Protein 7EAU (pdb70)

Secondary structure (DSSP, 8-state):
-EEE-TTS-EEETTT--EEEESSS--SS-SSS-BEEESTTTT-EEE---

Sequence (49 aa):
EGKCTAKGECQENTSGVKLFCTSGSCAKKEGQACTRNGPGSSNSASCPKEGKCTAKGECQENTSGVKLFCTSGSCAKKEGQACTRNGPGSSNSASCPKEGKCTAKGECQENTSGVKLFCTSGSCAKKEGQACTRNGPGSSNSASCPKEGKCTAKGECQENTSGVKLFCTSGSCAKKEGQACTRNGPGSSNSASCPKEGKCTAKGECQENTSGVKLFCTSGSCAKKEGQACTRNGPGSSNSASCPKEGKCTAKGECQENTSGVKLFCTSGSCAKKEGQACTRNGPGSSNSASCPKEGKCTAKGECQENTSGVKLFCTSGSCAKKEGQACTRNGPGSSNSASCPKEGKCTAKGECQENTSGVKLFCTSGSCAKKEGQACTRNGPGSSNSASCPKEGKCTAKGECQENTSGVKLFCTSGSCAKKEGQACTRNGPGSSNSASCPKEGKCTAKGECQENTSGVKLFCTSGSCAKKEGQACTRNGPGSSNSASCPK

Structure (mmCIF, N/CA/C/O backbone):
data_7EAU
#
_entry.id   7EAU
#
loop_
_atom_site.group_PDB
_atom_site.id
_atom_site.type_symbol
_atom_site.label_atom_id
_atom_site.label_alt_id
_atom_site.label_comp_id
_atom_site.label_asym_id
_atom_site.label_entity_id
_atom_site.label_seq_id
_atom_site.pdbx_PDB_ins_code
_atom_site.Cartn_x
_atom_site.Cartn_y
_atom_site.Cartn_z
_atom_site.occupancy
_atom_site.B_iso_or_equiv
_atom_site.auth_seq_id
_atom_site.auth_comp_id
_atom_site.auth_asym_id
_atom_site.auth_atom_id
_atom_site.pdbx_PDB_model_num
ATOM 15 N N . GLU A 1 2 ? 0.172 4.275 7.736 1.00 0.00 2 GLU A N 1
ATOM 16 C CA . GLU A 1 2 ? -0.888 3.431 7.183 1.00 0.00 2 GLU A CA 1
ATOM 17 C C . GLU A 1 2 ? -1.455 3.913 5.848 1.00 0.00 2 GLU A C 1
ATOM 18 O O . GLU A 1 2 ? -1.552 5.124 5.640 1.00 0.00 2 GLU A O 1
ATOM 30 N N . GLY A 1 3 ? -1.845 2.985 4.973 1.00 0.00 3 GLY A N 1
ATOM 31 C CA . GLY A 1 3 ? -2.412 3.257 3.661 1.00 0.00 3 GLY A CA 1
ATOM 32 C C . GLY A 1 3 ? -3.420 2.231 3.173 1.00 0.00 3 GLY A C 1
ATOM 33 O O . GLY A 1 3 ? -3.256 1.051 3.485 1.00 0.00 3 GLY A O 1
ATOM 37 N N . LYS A 1 4 ? -4.415 2.646 2.387 1.00 0.00 4 LYS A N 1
ATOM 38 C CA . LYS A 1 4 ? -5.512 1.818 1.887 1.00 0.00 4 LYS A CA 1
ATOM 39 C C . LYS A 1 4 ? -5.360 1.502 0.400 1.00 0.00 4 LYS A C 1
ATOM 40 O O . LYS A 1 4 ? -4.814 2.318 -0.345 1.00 0.00 4 LYS A O 1
ATOM 59 N N . CYS A 1 5 ? -5.881 0.352 -0.031 1.00 0.00 5 CYS A N 1
ATOM 60 C CA . CYS A 1 5 ? -5.749 -0.193 -1.382 1.00 0.00 5 CYS A CA 1
ATOM 61 C C . CYS A 1 5 ? -6.870 0.212 -2.339 1.00 0.00 5 CYS A C 1
ATOM 62 O O . CYS A 1 5 ? -7.981 0.506 -1.896 1.00 0.00 5 CYS A O 1
ATOM 69 N N . THR A 1 6 ? -6.577 0.183 -3.640 1.00 0.00 6 THR A N 1
ATOM 70 C CA . THR A 1 6 ? -7.425 0.648 -4.737 1.00 0.00 6 THR A CA 1
ATOM 71 C C . THR A 1 6 ? -7.770 -0.456 -5.738 1.00 0.00 6 THR A C 1
ATOM 72 O O . THR A 1 6 ? -7.137 -1.513 -5.727 1.00 0.00 6 THR A O 1
ATOM 83 N N . ALA A 1 7 ? -8.737 -0.203 -6.623 1.00 0.00 7 ALA A N 1
ATOM 84 C CA . ALA A 1 7 ? -9.236 -1.113 -7.654 1.00 0.00 7 ALA A CA 1
ATOM 85 C C . ALA A 1 7 ? -8.231 -1.589 -8.705 1.00 0.00 7 ALA A C 1
ATOM 86 O O . ALA A 1 7 ? -8.504 -2.619 -9.323 1.00 0.00 7 ALA A O 1
ATOM 93 N N . LYS A 1 8 ? -7.118 -0.890 -8.931 1.00 0.00 8 LYS A N 1
ATOM 94 C CA . LYS A 1 8 ? -6.044 -1.281 -9.845 1.00 0.00 8 LYS A CA 1
ATOM 95 C C . LYS A 1 8 ? -5.077 -2.337 -9.308 1.00 0.00 8 LYS A C 1
ATOM 96 O O . LYS A 1 8 ? -4.422 -2.985 -10.127 1.00 0.00 8 LYS A O 1
ATOM 115 N N . GLY A 1 9 ? -4.970 -2.520 -7.991 1.00 0.00 9 GLY A N 1
ATOM 116 C CA . GLY A 1 9 ? -4.114 -3.496 -7.337 1.00 0.00 9 GLY A CA 1
ATOM 117 C C . GLY A 1 9 ? -2.903 -2.947 -6.602 1.00 0.00 9 GLY A C 1
ATOM 118 O O . GLY A 1 9 ? -1.968 -3.725 -6.404 1.00 0.00 9 GLY A O 1
ATOM 122 N N . GLU A 1 10 ? -2.886 -1.675 -6.202 1.00 0.00 10 GLU A N 1
ATOM 123 C CA . GLU A 1 10 ? -1.816 -1.022 -5.448 1.00 0.00 10 GLU A CA 1
ATOM 124 C C . GLU A 1 10 ? -2.348 -0.301 -4.208 1.00 0.00 10 GLU A C 1
ATOM 125 O O . GLU A 1 10 ? -3.485 0.174 -4.245 1.00 0.00 10 GLU A O 1
ATOM 137 N N . CYS A 1 11 ? -1.543 -0.179 -3.152 1.00 0.00 11 CYS A N 1
ATOM 138 C CA . CYS A 1 11 ? -1.880 0.498 -1.900 1.00 0.00 11 CYS A CA 1
ATOM 139 C C . CYS A 1 11 ? -1.266 1.896 -1.871 1.00 0.00 11 CYS A C 1
ATOM 140 O O . CYS A 1 11 ? -0.064 2.009 -2.118 1.00 0.00 11 CYS A O 1
ATOM 147 N N . GLN A 1 12 ? -2.052 2.927 -1.554 1.00 0.00 12 GLN A N 1
ATOM 148 C CA . GLN A 1 12 ? -1.651 4.331 -1.508 1.00 0.00 12 GLN A CA 1
ATOM 149 C C . GLN A 1 12 ? -1.542 4.874 -0.083 1.00 0.00 12 GLN A C 1
ATOM 150 O O . GLN A 1 12 ? -2.286 4.422 0.790 1.00 0.00 12 GLN A O 1
ATOM 164 N N . GLU A 1 13 ? -0.663 5.854 0.131 1.00 0.00 13 GLU A N 1
ATOM 165 C CA . GLU A 1 13 ? -0.428 6.515 1.414 1.00 0.00 13 GLU A CA 1
ATOM 166 C C . GLU A 1 13 ? -1.262 7.787 1.564 1.00 0.00 13 GLU A C 1
ATOM 167 O O . GLU A 1 13 ? -1.326 8.564 0.609 1.00 0.00 13 GLU A O 1
ATOM 179 N N . ASN A 1 14 ? -1.835 8.034 2.742 1.00 0.00 14 ASN A N 1
ATOM 180 C CA . ASN A 1 14 ? -2.736 9.149 3.037 1.00 0.00 14 ASN A CA 1
ATOM 181 C C . ASN A 1 14 ? -2.064 10.494 3.318 1.00 0.00 14 ASN A C 1
ATOM 182 O O . ASN A 1 14 ? -2.794 11.476 3.466 1.00 0.00 14 ASN A O 1
ATOM 193 N N . THR A 1 15 ? -0.734 10.602 3.333 1.00 0.00 15 THR A N 1
ATOM 194 C CA . THR A 1 15 ? 0.016 11.820 3.639 1.00 0.00 15 THR A CA 1
ATOM 195 C C . THR A 1 15 ? 0.359 12.594 2.367 1.00 0.00 15 THR A C 1
ATOM 196 O O . THR A 1 15 ? 0.127 13.804 2.336 1.00 0.00 15 THR A O 1
ATOM 207 N N . SER A 1 16 ? 0.901 11.927 1.347 1.00 0.00 16 SER A N 1
ATOM 208 C CA . SER A 1 16 ? 1.276 12.491 0.052 1.00 0.00 16 SER A CA 1
ATOM 209 C C . SER A 1 16 ? 0.333 12.064 -1.073 1.00 0.00 16 SER A C 1
ATOM 210 O O . SER A 1 16 ? 0.000 12.912 -1.903 1.00 0.00 16 SER A O 1
ATOM 218 N N . GLY A 1 17 ? -0.085 10.798 -1.113 1.00 0.00 17 GLY A N 1
ATOM 219 C CA . GLY A 1 17 ? -0.950 10.246 -2.142 1.00 0.00 17 GLY A CA 1
ATOM 220 C C . GLY A 1 17 ? -0.197 9.578 -3.279 1.00 0.00 17 GLY A C 1
ATOM 221 O O . GLY A 1 17 ? -0.519 9.854 -4.435 1.00 0.00 17 GLY A O 1
ATOM 225 N N . VAL A 1 18 ? 0.766 8.711 -2.964 1.00 0.00 18 VAL A N 1
ATOM 226 C CA . VAL A 1 18 ? 1.610 7.960 -3.893 1.00 0.00 18 VAL A CA 1
ATOM 227 C C . VAL A 1 18 ? 1.252 6.473 -3.878 1.00 0.00 18 VAL A C 1
ATOM 228 O O . VAL A 1 18 ? 1.059 5.927 -2.789 1.00 0.00 18 VAL A O 1
ATOM 241 N N . LYS A 1 19 ? 1.202 5.827 -5.044 1.00 0.00 19 LYS A N 1
ATOM 242 C CA . LYS A 1 19 ? 0.868 4.415 -5.231 1.00 0.00 19 LYS A CA 1
ATOM 243 C C . LYS A 1 19 ? 2.103 3.516 -5.217 1.00 0.00 19 LYS A C 1
ATOM 244 O O . LYS A 1 19 ? 3.077 3.849 -5.893 1.00 0.00 19 LYS A O 1
ATOM 263 N N . LEU A 1 20 ? 2.061 2.389 -4.504 1.00 0.00 20 LEU A N 1
ATOM 264 C CA . LEU A 1 20 ? 3.176 1.467 -4.290 1.00 0.00 20 LEU A CA 1
ATOM 265 C C . LEU A 1 20 ? 2.813 -0.019 -4.324 1.00 0.00 20 LEU A C 1
ATOM 266 O O . LEU A 1 20 ? 1.632 -0.353 -4.210 1.00 0.00 20 LEU A O 1
ATOM 282 N N . PHE A 1 21 ? 3.813 -0.895 -4.441 1.00 0.00 21 PHE A N 1
ATOM 283 C CA . PHE A 1 21 ? 3.685 -2.352 -4.470 1.00 0.00 21 PHE A CA 1
ATOM 284 C C . PHE A 1 21 ? 3.972 -2.942 -3.089 1.00 0.00 21 PHE A C 1
ATOM 285 O O . PHE A 1 21 ? 4.713 -2.337 -2.312 1.00 0.00 21 PHE A O 1
ATOM 302 N N . CYS A 1 22 ? 3.424 -4.123 -2.797 1.00 0.00 22 CYS A N 1
ATOM 303 C CA . CYS A 1 22 ? 3.548 -4.830 -1.523 1.00 0.00 22 CYS A CA 1
ATOM 304 C C . CYS A 1 22 ? 4.137 -6.236 -1.638 1.00 0.00 22 CYS A C 1
ATOM 305 O O . CYS A 1 22 ? 3.841 -6.925 -2.615 1.00 0.00 22 CYS A O 1
ATOM 312 N N . THR A 1 23 ? 4.937 -6.654 -0.655 1.00 0.00 23 THR A N 1
ATOM 313 C CA . THR A 1 23 ? 5.534 -7.983 -0.535 1.00 0.00 23 THR A CA 1
ATOM 314 C C . THR A 1 23 ? 4.994 -8.692 0.706 1.00 0.00 23 THR A C 1
ATOM 315 O O . THR A 1 23 ? 4.958 -8.074 1.771 1.00 0.00 23 THR A O 1
ATOM 326 N N . SER A 1 24 ? 4.622 -9.970 0.606 1.00 0.00 24 SER A N 1
ATOM 327 C CA . SER A 1 24 ? 4.025 -10.802 1.651 1.00 0.00 24 SER A CA 1
ATOM 328 C C . SER A 1 24 ? 2.773 -10.189 2.282 1.00 0.00 24 SER A C 1
ATOM 329 O O . SER A 1 24 ? 2.752 -9.887 3.477 1.00 0.00 24 SER A O 1
ATOM 337 N N . GLY A 1 25 ? 1.742 -9.973 1.464 1.00 0.00 25 GLY A N 1
ATOM 338 C CA . GLY A 1 25 ? 0.501 -9.334 1.872 1.00 0.00 25 GLY A CA 1
ATOM 339 C C . GLY A 1 25 ? -0.627 -9.337 0.854 1.00 0.00 25 GLY A C 1
ATOM 340 O O . GLY A 1 25 ? -1.763 -9.612 1.243 1.00 0.00 25 GLY A O 1
ATOM 344 N N . SER A 1 26 ? -0.341 -9.034 -0.414 1.00 0.00 26 SER A N 1
ATOM 345 C CA . SER A 1 26 ? -1.254 -8.951 -1.553 1.00 0.00 26 SER A CA 1
ATOM 346 C C . SER A 1 26 ? -2.104 -7.680 -1.534 1.00 0.00 26 SER A C 1
ATOM 347 O O . SER A 1 26 ? -2.786 -7.456 -0.533 1.00 0.00 26 SER A O 1
ATOM 355 N N . CYS A 1 27 ? -2.064 -6.874 -2.596 1.00 0.00 27 CYS A N 1
ATOM 356 C CA . CYS A 1 27 ? -2.782 -5.608 -2.736 1.00 0.00 27 CYS A CA 1
ATOM 357 C C . CYS A 1 27 ? -3.910 -5.689 -3.767 1.00 0.00 27 CYS A C 1
ATOM 358 O O . CYS A 1 27 ? -4.318 -4.649 -4.286 1.00 0.00 27 CYS A O 1
ATOM 365 N N . ALA A 1 28 ? -4.503 -6.860 -4.006 1.00 0.00 28 ALA A N 1
ATOM 366 C CA . ALA A 1 28 ? -5.512 -7.098 -5.037 1.00 0.00 28 ALA A CA 1
ATOM 367 C C . ALA A 1 28 ? -6.926 -6.870 -4.503 1.00 0.00 28 ALA A C 1
ATOM 368 O O . ALA A 1 28 ? -7.542 -7.787 -3.957 1.00 0.00 28 ALA A O 1
ATOM 375 N N . LYS A 1 29 ? -7.416 -5.633 -4.606 1.00 0.00 29 LYS A N 1
ATOM 376 C CA . LYS A 1 29 ? -8.743 -5.150 -4.225 1.00 0.00 29 LYS A CA 1
ATOM 377 C C . LYS A 1 29 ? -9.092 -5.400 -2.756 1.00 0.00 29 LYS A C 1
ATOM 378 O O . LYS A 1 29 ? -9.483 -6.520 -2.420 1.00 0.00 29 LYS A O 1
ATOM 397 N N . LYS A 1 30 ? -8.913 -4.409 -1.882 1.00 0.00 30 LYS A N 1
ATOM 398 C CA . LYS A 1 30 ? -9.197 -4.490 -0.450 1.00 0.00 30 LYS A CA 1
ATOM 399 C C . LYS A 1 30 ? -9.972 -3.276 0.060 1.00 0.00 30 LYS A C 1
ATOM 400 O O . LYS A 1 30 ? -11.094 -3.457 0.537 1.00 0.00 30 LYS A O 1
ATOM 419 N N . GLU A 1 31 ? -9.413 -2.067 -0.022 1.00 0.00 31 GLU A N 1
ATOM 420 C CA . GLU A 1 31 ? -9.987 -0.796 0.420 1.00 0.00 31 GLU A CA 1
ATOM 421 C C . GLU A 1 31 ? -10.432 -0.764 1.883 1.00 0.00 31 GLU A C 1
ATOM 422 O O . GLU A 1 31 ? -11.621 -0.622 2.178 1.00 0.00 31 GLU A O 1
ATOM 434 N N . GLY A 1 32 ? -9.475 -0.927 2.797 1.00 0.00 32 GLY A N 1
ATOM 435 C CA . GLY A 1 32 ? -9.684 -0.947 4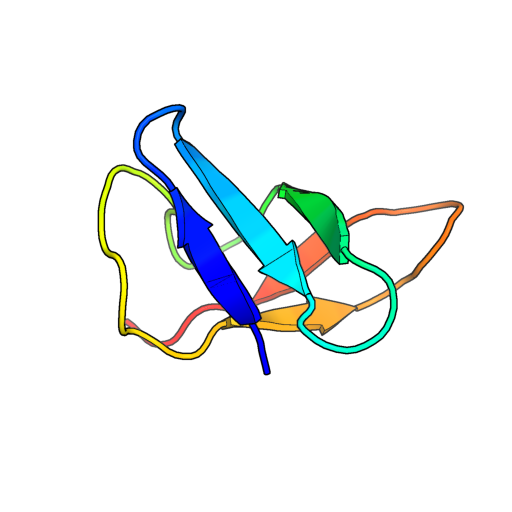.236 1.00 0.00 32 GLY A CA 1
ATOM 436 C C . GLY A 1 32 ? -9.007 -2.096 4.962 1.00 0.00 32 GLY A C 1
ATOM 437 O O . GLY A 1 32 ? -9.685 -2.806 5.707 1.00 0.00 32 GLY A O 1
ATOM 441 N N . GLN A 1 33 ? -7.705 -2.285 4.746 1.00 0.00 33 GLN A N 1
ATOM 442 C CA . GLN A 1 33 ? -6.840 -3.264 5.404 1.00 0.00 33 GLN A CA 1
ATOM 443 C C . GLN A 1 33 ? -5.791 -2.631 6.318 1.00 0.00 33 GLN A C 1
ATOM 444 O O . GLN A 1 33 ? -5.479 -3.242 7.341 1.00 0.00 33 GLN A O 1
ATOM 458 N N . ALA A 1 34 ? -5.235 -1.463 5.984 1.00 0.00 34 ALA A N 1
ATOM 459 C CA . ALA A 1 34 ? -4.186 -0.729 6.689 1.00 0.00 34 ALA A CA 1
ATOM 460 C C . ALA A 1 34 ? -2.799 -1.312 6.415 1.00 0.00 34 ALA A C 1
ATOM 461 O O . ALA A 1 34 ? -2.267 -2.065 7.233 1.00 0.00 34 ALA A O 1
ATOM 468 N N . CYS A 1 35 ? -2.241 -1.004 5.243 1.00 0.00 35 CYS A N 1
ATOM 469 C CA . CYS A 1 35 ? -0.944 -1.470 4.756 1.00 0.00 35 CYS A CA 1
ATOM 470 C C . CYS A 1 35 ? 0.104 -0.381 4.992 1.00 0.00 35 CYS A C 1
ATOM 471 O O . CYS A 1 35 ? -0.107 0.746 4.542 1.00 0.00 35 CYS A O 1
ATOM 478 N N . THR A 1 36 ? 1.229 -0.708 5.627 1.00 0.00 36 THR A N 1
ATOM 479 C CA . THR A 1 36 ? 2.271 0.232 6.040 1.00 0.00 36 THR A CA 1
ATOM 480 C C . THR A 1 36 ? 3.383 0.362 5.000 1.00 0.00 36 THR A C 1
ATOM 481 O O . THR A 1 36 ? 3.706 -0.626 4.339 1.00 0.00 36 THR A O 1
ATOM 492 N N . ARG A 1 37 ? 4.008 1.537 4.906 1.00 0.00 37 ARG A N 1
ATOM 493 C CA . ARG A 1 37 ? 5.008 1.895 3.901 1.00 0.00 37 ARG A CA 1
ATOM 494 C C . ARG A 1 37 ? 6.433 1.675 4.408 1.00 0.00 37 ARG A C 1
ATOM 495 O O . ARG A 1 37 ? 6.724 2.020 5.555 1.00 0.00 37 ARG A O 1
ATOM 516 N N . ASN A 1 38 ? 7.307 1.134 3.558 1.00 0.00 38 ASN A N 1
ATOM 517 C CA . ASN A 1 38 ? 8.729 0.905 3.810 1.00 0.00 38 ASN A CA 1
ATOM 518 C C . ASN A 1 38 ? 9.568 1.276 2.587 1.00 0.00 38 ASN A C 1
ATOM 519 O O . ASN A 1 38 ? 9.342 0.702 1.520 1.00 0.00 38 ASN A O 1
ATOM 530 N N . GLY A 1 39 ? 10.478 2.244 2.706 1.00 0.00 39 GLY A N 1
ATOM 531 C CA . GLY A 1 39 ? 11.402 2.656 1.661 1.00 0.00 39 GLY A CA 1
ATOM 532 C C . GLY A 1 39 ? 10.825 3.610 0.629 1.00 0.00 39 GLY A C 1
ATOM 533 O O . GLY A 1 39 ? 10.669 3.166 -0.510 1.00 0.00 39 GLY A O 1
ATOM 537 N N . PRO A 1 40 ? 10.540 4.892 0.930 1.00 0.00 40 PRO A N 1
ATOM 538 C CA . PRO A 1 40 ? 9.927 5.834 -0.017 1.00 0.00 40 PRO A CA 1
ATOM 539 C C . PRO A 1 40 ? 10.891 6.434 -1.039 1.00 0.00 40 PRO A C 1
ATOM 540 O O . PRO A 1 40 ? 12.001 6.805 -0.652 1.00 0.00 40 PRO A O 1
ATOM 551 N N . GLY A 1 41 ? 10.472 6.539 -2.300 1.00 0.00 41 GLY A N 1
ATOM 552 C CA . GLY A 1 41 ? 11.248 7.104 -3.391 1.00 0.00 41 GLY A CA 1
ATOM 553 C C . GLY A 1 41 ? 12.048 6.079 -4.175 1.00 0.00 41 GLY A C 1
ATOM 554 O O . GLY A 1 41 ? 11.839 5.973 -5.385 1.00 0.00 41 GLY A O 1
ATOM 558 N N . SER A 1 42 ? 12.934 5.336 -3.512 1.00 0.00 42 SER A N 1
ATOM 559 C CA . SER A 1 42 ? 13.838 4.361 -4.120 1.00 0.00 42 SER A CA 1
ATOM 560 C C . SER A 1 42 ? 13.248 2.957 -4.235 1.00 0.00 42 SER A C 1
ATOM 561 O O . SER A 1 42 ? 13.405 2.353 -5.297 1.00 0.00 42 SER A O 1
ATOM 569 N N . SER A 1 43 ? 12.584 2.444 -3.197 1.00 0.00 43 SER A N 1
ATOM 570 C CA . SER A 1 43 ? 12.079 1.074 -3.135 1.00 0.00 43 SER A CA 1
ATOM 571 C C . SER A 1 43 ? 10.601 0.976 -3.511 1.00 0.00 43 SER A C 1
ATOM 572 O O . SER A 1 43 ? 10.285 0.226 -4.436 1.00 0.00 43 SER A O 1
ATOM 580 N N . ASN A 1 44 ? 9.705 1.702 -2.839 1.00 0.00 44 ASN A N 1
ATOM 581 C CA . ASN A 1 44 ? 8.249 1.666 -2.984 1.00 0.00 44 ASN A CA 1
ATOM 582 C C . ASN A 1 44 ? 7.653 0.312 -2.592 1.00 0.00 44 ASN A C 1
ATOM 583 O O . ASN A 1 44 ? 6.939 -0.315 -3.378 1.00 0.00 44 ASN A O 1
ATOM 594 N N . SER A 1 45 ? 7.943 -0.131 -1.368 1.00 0.00 45 SER A N 1
ATOM 595 C CA . SER A 1 45 ? 7.563 -1.426 -0.807 1.00 0.00 45 SER A CA 1
ATOM 596 C C . SER A 1 45 ? 6.651 -1.274 0.410 1.00 0.00 45 SER A C 1
ATOM 597 O O . SER A 1 45 ? 6.783 -0.285 1.133 1.00 0.00 45 SER A O 1
ATOM 605 N N . ALA A 1 46 ? 5.738 -2.219 0.640 1.00 0.00 46 ALA A N 1
ATOM 606 C CA . ALA A 1 46 ? 4.806 -2.223 1.767 1.00 0.00 46 ALA A CA 1
ATOM 607 C C . ALA A 1 46 ? 4.505 -3.610 2.333 1.00 0.00 46 ALA A C 1
ATOM 608 O O . ALA A 1 46 ? 4.513 -4.581 1.574 1.00 0.00 46 ALA A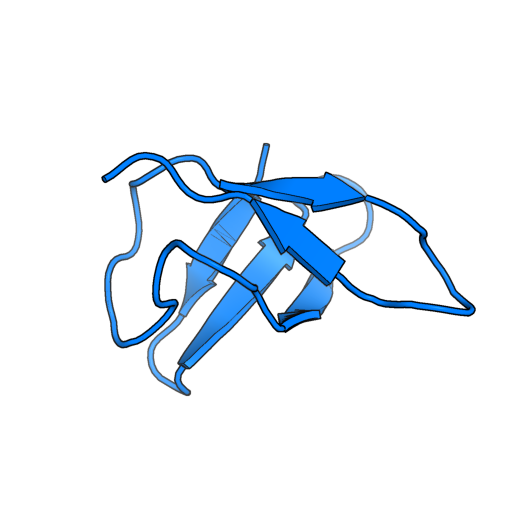 O 1
ATOM 615 N N . SER A 1 47 ? 4.233 -3.697 3.636 1.00 0.00 47 SER A N 1
ATOM 616 C CA . SER A 1 47 ? 3.845 -4.913 4.347 1.00 0.00 47 SER A CA 1
ATOM 617 C C . SER A 1 47 ? 2.387 -4.799 4.792 1.00 0.00 47 SER A C 1
ATOM 618 O O . SER A 1 47 ? 2.076 -3.880 5.552 1.00 0.00 47 SER A O 1
ATOM 626 N N . CYS A 1 48 ? 1.508 -5.682 4.317 1.00 0.00 48 CYS A N 1
ATOM 627 C CA . CYS A 1 48 ? 0.074 -5.700 4.601 1.00 0.00 48 CYS A CA 1
ATOM 628 C C . CYS A 1 48 ? -0.283 -6.798 5.603 1.00 0.00 48 CYS A C 1
ATOM 629 O O . CYS A 1 48 ? 0.365 -7.845 5.546 1.00 0.00 48 CYS A O 1
ATOM 636 N N . PRO A 1 49 ? -1.291 -6.658 6.486 1.00 0.00 49 PRO A N 1
ATOM 637 C CA . PRO A 1 49 ? -1.649 -7.694 7.465 1.00 0.00 49 PRO A CA 1
ATOM 638 C C . PRO A 1 49 ? -2.541 -8.798 6.896 1.00 0.00 49 PRO A C 1
ATOM 639 O O . PRO A 1 49 ? -3.636 -8.486 6.425 1.00 0.00 49 PRO A O 1
ATOM 650 N N . LYS A 1 50 ? -2.072 -10.047 6.900 1.00 0.00 50 LYS A N 1
ATOM 651 C CA . LYS A 1 50 ? -2.771 -11.235 6.415 1.00 0.00 50 LYS A CA 1
ATOM 652 C C . LYS A 1 50 ? -2.929 -12.285 7.513 1.00 0.00 50 LYS A C 1
ATOM 653 O O . LYS A 1 50 ? -1.896 -12.755 8.036 1.00 0.00 50 LYS A O 1
ATOM 687 N N . GLU A 1 2 ? -0.261 4.702 8.273 1.00 0.00 2 GLU A N 2
ATOM 688 C CA . GLU A 1 2 ? -0.854 3.642 7.459 1.00 0.00 2 GLU A CA 2
ATOM 689 C C . GLU A 1 2 ? -1.604 4.205 6.252 1.00 0.00 2 GLU A C 2
ATOM 690 O O . GLU A 1 2 ? -2.274 5.229 6.393 1.00 0.00 2 GLU A O 2
ATOM 702 N N . GLY A 1 3 ? -1.524 3.536 5.101 1.00 0.00 3 GLY A N 2
ATOM 703 C CA . GLY A 1 3 ? -2.181 3.921 3.862 1.00 0.00 3 GLY A CA 2
ATOM 704 C C . GLY A 1 3 ? -3.344 3.029 3.463 1.00 0.00 3 GLY A C 2
ATOM 705 O O . GLY A 1 3 ? -3.439 1.907 3.963 1.00 0.00 3 GLY A O 2
ATOM 709 N N . LYS A 1 4 ? -4.201 3.497 2.554 1.00 0.00 4 LYS A N 2
ATOM 710 C CA . LYS A 1 4 ? -5.393 2.805 2.065 1.00 0.00 4 LYS A CA 2
ATOM 711 C C . LYS A 1 4 ? -5.186 2.330 0.627 1.00 0.00 4 LYS A C 2
ATOM 712 O O . LYS A 1 4 ? -4.667 3.102 -0.182 1.00 0.00 4 LYS A O 2
ATOM 731 N N . CYS A 1 5 ? -5.623 1.115 0.293 1.00 0.00 5 CYS A N 2
ATOM 732 C CA . CYS A 1 5 ? -5.392 0.462 -0.995 1.00 0.00 5 CYS A CA 2
ATOM 733 C C . CYS A 1 5 ? -6.491 0.713 -2.027 1.00 0.00 5 CYS A C 2
ATOM 734 O O . CYS A 1 5 ? -7.637 0.953 -1.644 1.00 0.00 5 CYS A O 2
ATOM 741 N N . THR A 1 6 ? -6.155 0.622 -3.315 1.00 0.00 6 THR A N 2
ATOM 742 C CA . THR A 1 6 ? -6.988 0.998 -4.458 1.00 0.00 6 THR A CA 2
ATOM 743 C C . THR A 1 6 ? -7.307 -0.165 -5.399 1.00 0.00 6 THR A C 2
ATOM 744 O O . THR A 1 6 ? -6.582 -1.162 -5.414 1.00 0.00 6 THR A O 2
ATOM 755 N N . ALA A 1 7 ? -8.346 -0.009 -6.222 1.00 0.00 7 ALA A N 2
ATOM 756 C CA . ALA A 1 7 ? -8.872 -0.989 -7.173 1.00 0.00 7 ALA A CA 2
ATOM 757 C C . ALA A 1 7 ? -7.948 -1.403 -8.319 1.00 0.00 7 ALA A C 2
ATOM 758 O O . ALA A 1 7 ? -8.172 -2.485 -8.865 1.00 0.00 7 ALA A O 2
ATOM 765 N N . LYS A 1 8 ? -6.959 -0.597 -8.708 1.00 0.00 8 LYS A N 2
ATOM 766 C CA . LYS A 1 8 ? -5.950 -0.924 -9.717 1.00 0.00 8 LYS A CA 2
ATOM 767 C C . LYS A 1 8 ? -4.937 -2.000 -9.321 1.00 0.00 8 LYS A C 2
ATOM 768 O O . LYS A 1 8 ? -4.332 -2.582 -10.223 1.00 0.00 8 LYS A O 2
ATOM 787 N N . GLY A 1 9 ? -4.760 -2.282 -8.029 1.00 0.00 9 GLY A N 2
ATOM 788 C CA . GLY A 1 9 ? -3.806 -3.239 -7.492 1.00 0.00 9 GLY A CA 2
ATOM 789 C C . GLY A 1 9 ? -2.576 -2.645 -6.827 1.00 0.00 9 GLY A C 2
ATOM 790 O O . GLY A 1 9 ? -1.597 -3.380 -6.691 1.00 0.00 9 GLY A O 2
ATOM 794 N N . GLU A 1 10 ? -2.592 -1.375 -6.421 1.00 0.00 10 GLU A N 2
ATOM 795 C CA . GLU A 1 10 ? -1.533 -0.677 -5.694 1.00 0.00 10 GLU A CA 2
ATOM 796 C C . GLU A 1 10 ? -2.076 -0.020 -4.424 1.00 0.00 10 GLU A C 2
ATOM 797 O O . GLU A 1 10 ? -3.294 0.136 -4.313 1.00 0.00 10 GLU A O 2
ATOM 809 N N . CYS A 1 11 ? -1.212 0.374 -3.487 1.00 0.00 11 CYS A N 2
ATOM 810 C CA . CYS A 1 11 ? -1.577 0.973 -2.204 1.00 0.00 11 CYS A CA 2
ATOM 811 C C . CYS A 1 11 ? -0.960 2.361 -2.033 1.00 0.00 11 CYS A C 2
ATOM 812 O O . CYS A 1 11 ? 0.246 2.488 -2.255 1.00 0.00 11 CYS A O 2
ATOM 819 N N . GLN A 1 12 ? -1.740 3.364 -1.628 1.00 0.00 12 GLN A N 2
ATOM 820 C CA . GLN A 1 12 ? -1.347 4.767 -1.504 1.00 0.00 12 GLN A CA 2
ATOM 821 C C . GLN A 1 12 ? -1.421 5.327 -0.084 1.00 0.00 12 GLN A C 2
ATOM 822 O O . GLN A 1 12 ? -2.194 4.811 0.726 1.00 0.00 12 GLN A O 2
ATOM 836 N N . GLU A 1 13 ? -0.654 6.379 0.208 1.00 0.00 13 GLU A N 2
ATOM 837 C CA . GLU A 1 13 ? -0.607 7.072 1.496 1.00 0.00 13 GLU A CA 2
ATOM 838 C C . GLU A 1 13 ? -1.651 8.189 1.551 1.00 0.00 13 GLU A C 2
ATOM 839 O O . GLU A 1 13 ? -1.736 8.967 0.599 1.00 0.00 13 GLU A O 2
ATOM 851 N N . ASN A 1 14 ? -2.378 8.316 2.661 1.00 0.00 14 ASN A N 2
ATOM 852 C CA . ASN A 1 14 ? -3.488 9.249 2.860 1.00 0.00 14 ASN A CA 2
ATOM 853 C C . ASN A 1 14 ? -3.108 10.716 3.072 1.00 0.00 14 ASN A C 2
ATOM 854 O O . ASN A 1 14 ? -4.002 11.556 2.953 1.00 0.00 14 ASN A O 2
ATOM 865 N N . THR A 1 15 ? -1.843 11.059 3.321 1.00 0.00 15 THR A N 2
ATOM 866 C CA . THR A 1 15 ? -1.374 12.406 3.641 1.00 0.00 15 THR A CA 2
ATOM 867 C C . THR A 1 15 ? -0.870 13.133 2.394 1.00 0.00 15 THR A C 2
ATOM 868 O O . THR A 1 15 ? -1.284 14.272 2.174 1.00 0.00 15 THR A O 2
ATOM 879 N N . SER A 1 16 ? -0.002 12.507 1.599 1.00 0.00 16 SER A N 2
ATOM 880 C CA . SER A 1 16 ? 0.589 13.052 0.378 1.00 0.00 16 SER A CA 2
ATOM 881 C C . SER A 1 16 ? -0.014 12.465 -0.897 1.00 0.00 16 SER A C 2
ATOM 882 O O . SER A 1 16 ? -0.250 13.229 -1.835 1.00 0.00 16 SER A O 2
ATOM 890 N N . GLY A 1 17 ? -0.254 11.155 -0.940 1.00 0.00 17 GLY A N 2
ATOM 891 C CA . GLY A 1 17 ? -0.792 10.454 -2.095 1.00 0.00 17 GLY A CA 2
ATOM 892 C C . GLY A 1 17 ? 0.269 9.815 -2.973 1.00 0.00 17 GLY A C 2
ATOM 893 O O . GLY A 1 17 ? 0.207 10.001 -4.189 1.00 0.00 17 GLY A O 2
ATOM 897 N N . VAL A 1 18 ? 1.207 9.070 -2.387 1.00 0.00 18 VAL A N 2
ATOM 898 C CA . VAL A 1 18 ? 2.304 8.375 -3.059 1.00 0.00 18 VAL A CA 2
ATOM 899 C C . VAL A 1 18 ? 1.903 6.927 -3.346 1.00 0.00 18 VAL A C 2
ATOM 900 O O . VAL A 1 18 ? 1.562 6.230 -2.388 1.00 0.00 18 VAL A O 2
ATOM 913 N N . LYS A 1 19 ? 1.956 6.481 -4.602 1.00 0.00 19 LYS A N 2
ATOM 914 C CA . LYS A 1 19 ? 1.558 5.150 -5.061 1.00 0.00 19 LYS A CA 2
ATOM 915 C C . LYS A 1 19 ? 2.709 4.145 -5.034 1.00 0.00 19 LYS A C 2
ATOM 916 O O . LYS A 1 19 ? 3.777 4.472 -5.555 1.00 0.00 19 LYS A O 2
ATOM 935 N N . LEU A 1 20 ? 2.505 2.951 -4.474 1.00 0.00 20 LEU A N 2
ATOM 936 C CA . LEU A 1 20 ? 3.509 1.901 -4.299 1.00 0.00 20 LEU A CA 2
ATOM 937 C C . LEU A 1 20 ? 2.995 0.467 -4.440 1.00 0.00 20 LEU A C 2
ATOM 938 O O . LEU A 1 20 ? 1.780 0.261 -4.442 1.00 0.00 20 LEU A O 2
ATOM 954 N N . PHE A 1 21 ? 3.899 -0.508 -4.552 1.00 0.00 21 PHE A N 2
ATOM 955 C CA . PHE A 1 21 ? 3.627 -1.945 -4.565 1.00 0.00 21 PHE A CA 2
ATOM 956 C C . PHE A 1 21 ? 3.855 -2.566 -3.187 1.00 0.00 21 PHE A C 2
ATOM 957 O O . PHE A 1 21 ? 4.637 -2.013 -2.411 1.00 0.00 21 PHE A O 2
ATOM 974 N N . CYS A 1 22 ? 3.216 -3.695 -2.877 1.00 0.00 22 CYS A N 2
ATOM 975 C CA . CYS A 1 22 ? 3.297 -4.380 -1.587 1.00 0.00 22 CYS A CA 2
ATOM 976 C C . CYS A 1 22 ? 3.950 -5.759 -1.661 1.00 0.00 22 CYS A C 2
ATOM 977 O O . CYS A 1 22 ? 3.591 -6.534 -2.550 1.00 0.00 22 CYS A O 2
ATOM 984 N N . THR A 1 23 ? 4.882 -6.057 -0.755 1.00 0.00 23 THR A N 2
ATOM 985 C CA . THR A 1 23 ? 5.543 -7.348 -0.572 1.00 0.00 23 THR A CA 2
ATOM 986 C C . THR A 1 23 ? 5.117 -7.975 0.756 1.00 0.00 23 THR A C 2
ATOM 987 O O . THR A 1 23 ? 4.880 -7.239 1.716 1.00 0.00 23 THR A O 2
ATOM 998 N N . SER A 1 24 ? 5.051 -9.305 0.838 1.00 0.00 24 SER A N 2
ATOM 999 C CA . SER A 1 24 ? 4.558 -10.099 1.963 1.00 0.00 24 SER A CA 2
ATOM 1000 C C . SER A 1 24 ? 3.040 -10.153 2.154 1.00 0.00 24 SER A C 2
ATOM 1001 O O . SER A 1 24 ? 2.596 -10.899 3.029 1.00 0.00 24 SER A O 2
ATOM 1009 N N . GLY A 1 25 ? 2.235 -9.439 1.365 1.00 0.00 25 GLY A N 2
ATOM 1010 C CA . GLY A 1 25 ? 0.781 -9.440 1.418 1.00 0.00 25 GLY A CA 2
ATOM 1011 C C . GLY A 1 25 ? 0.107 -9.523 0.059 1.00 0.00 25 GLY A C 2
ATOM 1012 O O . GLY A 1 25 ? 0.666 -10.150 -0.842 1.00 0.00 25 GLY A O 2
ATOM 1016 N N . SER A 1 26 ? -1.085 -8.945 -0.088 1.00 0.00 26 SER A N 2
ATOM 1017 C CA . SER A 1 26 ? -1.844 -8.867 -1.336 1.00 0.00 26 SER A CA 2
ATOM 1018 C C . SER A 1 26 ? -2.622 -7.557 -1.463 1.00 0.00 26 SER A C 2
ATOM 1019 O O . SER A 1 26 ? -3.425 -7.277 -0.570 1.00 0.00 26 SER A O 2
ATOM 1027 N N . CYS A 1 27 ? -2.374 -6.755 -2.499 1.00 0.00 27 CYS A N 2
ATOM 1028 C CA . CYS A 1 27 ? -3.084 -5.509 -2.789 1.00 0.00 27 CYS A CA 2
ATOM 1029 C C . CYS A 1 27 ? -4.085 -5.622 -3.940 1.00 0.00 27 CYS A C 2
ATOM 1030 O O . CYS A 1 27 ? -4.580 -4.585 -4.388 1.00 0.00 27 CYS A O 2
ATOM 1037 N N . ALA A 1 28 ? -4.486 -6.821 -4.371 1.00 0.00 28 ALA A N 2
ATOM 1038 C CA . ALA A 1 28 ? -5.387 -7.057 -5.498 1.00 0.00 28 ALA A CA 2
ATOM 1039 C C . ALA A 1 28 ? -6.849 -6.845 -5.104 1.00 0.00 28 ALA A C 2
ATOM 1040 O O . ALA A 1 28 ? -7.552 -7.791 -4.744 1.00 0.00 28 ALA A O 2
ATOM 1047 N N . LYS A 1 29 ? -7.287 -5.584 -5.106 1.00 0.00 29 LYS A N 2
ATOM 1048 C CA . LYS A 1 29 ? -8.626 -5.094 -4.778 1.00 0.00 29 LYS A CA 2
ATOM 1049 C C . LYS A 1 29 ? -9.006 -5.386 -3.325 1.00 0.00 29 LYS A C 2
ATOM 1050 O O . LYS A 1 29 ? -9.437 -6.506 -3.043 1.00 0.00 29 LYS A O 2
ATOM 1069 N N . LYS A 1 30 ? -8.806 -4.438 -2.409 1.00 0.00 30 LYS A N 2
ATOM 1070 C CA . LYS A 1 30 ? -9.041 -4.592 -0.974 1.00 0.00 30 LYS A CA 2
ATOM 1071 C C . LYS A 1 30 ? -9.953 -3.512 -0.392 1.00 0.00 30 LYS A C 2
ATOM 1072 O O . LYS A 1 30 ? -11.119 -3.814 -0.129 1.00 0.00 30 LYS A O 2
ATOM 1091 N N . GLU A 1 31 ? -9.476 -2.280 -0.199 1.00 0.00 31 GLU A N 2
ATOM 1092 C CA . GLU A 1 31 ? -10.148 -1.151 0.442 1.00 0.00 31 GLU A CA 2
ATOM 1093 C C . GLU A 1 31 ? -10.502 -1.452 1.900 1.00 0.00 31 GLU A C 2
ATOM 1094 O O . GLU A 1 31 ? -11.582 -1.982 2.165 1.00 0.00 31 GLU A O 2
ATOM 1106 N N . GLY A 1 32 ? -9.586 -1.167 2.826 1.00 0.00 32 GLY A N 2
ATOM 1107 C CA . GLY A 1 32 ? -9.729 -1.406 4.253 1.00 0.00 32 GLY A CA 2
ATOM 1108 C C . GLY A 1 32 ? -8.810 -2.469 4.832 1.00 0.00 32 GLY A C 2
ATOM 1109 O O . GLY A 1 32 ? -9.281 -3.245 5.664 1.00 0.00 32 GLY A O 2
ATOM 1113 N N . GLN A 1 33 ? -7.542 -2.520 4.421 1.00 0.00 33 GLN A N 2
ATOM 1114 C CA . GLN A 1 33 ? -6.497 -3.395 4.951 1.00 0.00 33 GLN A CA 2
ATOM 1115 C C . GLN A 1 33 ? -5.572 -2.653 5.914 1.00 0.00 33 GLN A C 2
ATOM 1116 O O . GLN A 1 33 ? -5.284 -3.198 6.981 1.00 0.00 33 GLN A O 2
ATOM 1130 N N . ALA A 1 34 ? -5.099 -1.453 5.567 1.00 0.00 34 ALA A N 2
ATOM 1131 C CA . ALA A 1 34 ? -4.136 -0.624 6.290 1.00 0.00 34 ALA A CA 2
ATOM 1132 C C . ALA A 1 34 ? -2.712 -1.165 6.153 1.00 0.00 34 ALA A C 2
ATOM 1133 O O . ALA A 1 34 ? -2.345 -2.084 6.887 1.00 0.00 34 ALA A O 2
ATOM 1140 N N . CYS A 1 35 ? -1.940 -0.640 5.201 1.00 0.00 35 CYS A N 2
ATOM 1141 C CA . CYS A 1 35 ? -0.601 -1.095 4.831 1.00 0.00 35 CYS A CA 2
ATOM 1142 C C . CYS A 1 35 ? 0.450 -0.030 5.146 1.00 0.00 35 CYS A C 2
ATOM 1143 O O . CYS A 1 35 ? 0.171 1.152 4.933 1.00 0.00 35 CYS A O 2
ATOM 1150 N N . THR A 1 36 ? 1.649 -0.422 5.582 1.00 0.00 36 THR A N 2
ATOM 1151 C CA . THR A 1 36 ? 2.713 0.462 6.057 1.00 0.00 36 THR A CA 2
ATOM 1152 C C . THR A 1 36 ? 3.870 0.581 5.065 1.00 0.00 36 THR A C 2
ATOM 1153 O O . THR A 1 36 ? 4.218 -0.415 4.430 1.00 0.00 36 THR A O 2
ATOM 1164 N N . ARG A 1 37 ? 4.518 1.747 5.001 1.00 0.00 37 ARG A N 2
ATOM 1165 C CA . ARG A 1 37 ? 5.577 2.102 4.056 1.00 0.00 37 ARG A CA 2
ATOM 1166 C C . ARG A 1 37 ? 6.945 1.543 4.450 1.00 0.00 37 ARG A C 2
ATOM 1167 O O . ARG A 1 37 ? 7.295 1.619 5.628 1.00 0.00 37 ARG A O 2
ATOM 1188 N N . ASN A 1 38 ? 7.710 1.020 3.490 1.00 0.00 38 ASN A N 2
ATOM 1189 C CA . ASN A 1 38 ? 9.064 0.491 3.662 1.00 0.00 38 ASN A CA 2
ATOM 1190 C C . ASN A 1 38 ? 9.940 0.752 2.436 1.00 0.00 38 ASN A C 2
ATOM 1191 O O . ASN A 1 38 ? 9.508 0.438 1.325 1.00 0.00 38 ASN A O 2
ATOM 1202 N N . GLY A 1 39 ? 11.144 1.300 2.609 1.00 0.00 39 GLY A N 2
ATOM 1203 C CA . GLY A 1 39 ? 12.084 1.599 1.541 1.00 0.00 39 GLY A CA 2
ATOM 1204 C C . GLY A 1 39 ? 11.774 2.883 0.790 1.00 0.00 39 GLY A C 2
ATOM 1205 O O . GLY A 1 39 ? 11.582 2.795 -0.424 1.00 0.00 39 GLY A O 2
ATOM 1209 N N . PRO A 1 40 ? 11.758 4.072 1.423 1.00 0.00 40 PRO A N 2
ATOM 1210 C CA . PRO A 1 40 ? 11.323 5.323 0.787 1.00 0.00 40 PRO A CA 2
ATOM 1211 C C . PRO A 1 40 ? 12.318 5.952 -0.188 1.00 0.00 40 PRO A C 2
ATOM 1212 O O . PRO A 1 40 ? 13.521 5.883 0.069 1.00 0.00 40 PRO A O 2
ATOM 1223 N N . GLY A 1 41 ? 11.823 6.558 -1.267 1.00 0.00 41 GLY A N 2
ATOM 1224 C CA . GLY A 1 41 ? 12.617 7.246 -2.271 1.00 0.00 41 GLY A CA 2
ATOM 1225 C C . GLY A 1 41 ? 12.970 6.407 -3.486 1.00 0.00 41 GLY A C 2
ATOM 1226 O O . GLY A 1 41 ? 12.683 6.852 -4.599 1.00 0.00 41 GLY A O 2
ATOM 1230 N N . SER A 1 42 ? 13.562 5.227 -3.297 1.00 0.00 42 SER A N 2
ATOM 1231 C CA . SER A 1 42 ? 14.088 4.363 -4.352 1.00 0.00 42 SER A CA 2
ATOM 1232 C C . SER A 1 42 ? 13.354 3.037 -4.551 1.00 0.00 42 SER A C 2
ATOM 1233 O O . SER A 1 42 ? 13.250 2.619 -5.706 1.00 0.00 42 SER A O 2
ATOM 1241 N N . SER A 1 43 ? 12.856 2.379 -3.503 1.00 0.00 43 SER A N 2
ATOM 1242 C CA . SER A 1 43 ? 12.259 1.046 -3.572 1.00 0.00 43 SER A CA 2
ATOM 1243 C C . SER A 1 43 ? 10.757 1.076 -3.853 1.00 0.00 43 SER A C 2
ATOM 1244 O O . SER A 1 43 ? 10.328 0.414 -4.799 1.00 0.00 43 SER A O 2
ATOM 1252 N N . ASN A 1 44 ? 9.963 1.812 -3.073 1.00 0.00 44 ASN A N 2
ATOM 1253 C CA . ASN A 1 44 ? 8.504 1.906 -3.135 1.00 0.00 44 ASN A CA 2
ATOM 1254 C C . ASN A 1 44 ? 7.816 0.584 -2.787 1.00 0.00 44 ASN A C 2
ATOM 1255 O O . ASN A 1 44 ? 7.064 0.031 -3.593 1.00 0.00 44 ASN A O 2
ATOM 1266 N N . SER A 1 45 ? 8.088 0.071 -1.586 1.00 0.00 45 SER A N 2
ATOM 1267 C CA . SER A 1 45 ? 7.578 -1.188 -1.047 1.00 0.00 45 SER A CA 2
ATOM 1268 C C . SER A 1 45 ? 6.717 -0.983 0.198 1.00 0.00 45 SER A C 2
ATOM 1269 O O . SER A 1 45 ? 6.861 0.036 0.876 1.00 0.00 45 SER A O 2
ATOM 1277 N N . ALA A 1 46 ? 5.805 -1.911 0.492 1.00 0.00 46 ALA A N 2
ATOM 1278 C CA . ALA A 1 46 ? 4.959 -1.902 1.684 1.00 0.00 46 ALA A CA 2
ATOM 1279 C C . ALA A 1 46 ? 4.657 -3.289 2.250 1.00 0.00 46 ALA A C 2
ATOM 1280 O O . ALA A 1 46 ? 4.485 -4.224 1.465 1.00 0.00 46 ALA A O 2
ATOM 1287 N N . SER A 1 47 ? 4.572 -3.420 3.574 1.00 0.00 47 SER A N 2
ATOM 1288 C CA . SER A 1 47 ? 4.261 -4.655 4.292 1.00 0.00 47 SER A CA 2
ATOM 1289 C C . SER A 1 47 ? 2.824 -4.576 4.805 1.00 0.00 47 SER A C 2
ATOM 1290 O O . SER A 1 47 ? 2.532 -3.681 5.601 1.00 0.00 47 SER A O 2
ATOM 1298 N N . CYS A 1 48 ? 1.937 -5.458 4.340 1.00 0.00 48 CYS A N 2
ATOM 1299 C CA . CYS A 1 48 ? 0.506 -5.467 4.639 1.00 0.00 48 CYS A CA 2
ATOM 1300 C C . CYS A 1 48 ? 0.131 -6.597 5.598 1.00 0.00 48 CYS A C 2
ATOM 1301 O O . CYS A 1 48 ? 0.595 -7.711 5.345 1.00 0.00 48 CYS A O 2
ATOM 1308 N N . PRO A 1 49 ? -0.674 -6.408 6.663 1.00 0.00 49 PRO A N 2
ATOM 1309 C CA . PRO A 1 49 ? -1.099 -7.500 7.550 1.00 0.00 49 PRO A CA 2
ATOM 1310 C C . PRO A 1 49 ? -2.331 -8.253 7.046 1.00 0.00 49 PRO A C 2
ATOM 1311 O O . PRO A 1 49 ? -3.320 -7.594 6.720 1.00 0.00 49 PRO A O 2
ATOM 1322 N N . LYS A 1 50 ? -2.277 -9.583 6.973 1.00 0.00 50 LYS A N 2
ATOM 1323 C CA . LYS A 1 50 ? -3.341 -10.461 6.491 1.00 0.00 50 LYS A CA 2
ATOM 1324 C C . LYS A 1 50 ? -3.735 -11.517 7.523 1.00 0.00 50 LYS A C 2
ATOM 1325 O O . LYS A 1 50 ? -2.881 -12.361 7.865 1.00 0.00 50 LYS A O 2
ATOM 1359 N N . GLU A 1 2 ? -0.684 5.296 8.380 1.00 0.00 2 GLU A N 3
ATOM 1360 C CA . GLU A 1 2 ? -1.213 4.249 7.508 1.00 0.00 2 GLU A CA 3
ATOM 1361 C C . GLU A 1 2 ? -1.759 4.766 6.177 1.00 0.00 2 GLU A C 3
ATOM 1362 O O . GLU A 1 2 ? -2.290 5.877 6.139 1.00 0.00 2 GLU A O 3
ATOM 1374 N N . GLY A 1 3 ? -1.641 3.969 5.115 1.00 0.00 3 GLY A N 3
ATOM 1375 C CA . GLY A 1 3 ? -2.173 4.245 3.790 1.00 0.00 3 GLY A CA 3
ATOM 1376 C C . GLY A 1 3 ? -3.334 3.343 3.409 1.00 0.00 3 GLY A C 3
ATOM 1377 O O . GLY A 1 3 ? -3.366 2.196 3.857 1.00 0.00 3 GLY A O 3
ATOM 1381 N N . LYS A 1 4 ? -4.253 3.820 2.567 1.00 0.00 4 LYS A N 3
ATOM 1382 C CA . LYS A 1 4 ? -5.450 3.108 2.122 1.00 0.00 4 LYS A CA 3
ATOM 1383 C C . LYS A 1 4 ? -5.235 2.527 0.724 1.00 0.00 4 LYS A C 3
ATOM 1384 O O . LYS A 1 4 ? -4.666 3.217 -0.124 1.00 0.00 4 LYS A O 3
ATOM 1403 N N . CYS A 1 5 ? -5.732 1.317 0.466 1.00 0.00 5 CYS A N 3
ATOM 1404 C CA . CYS A 1 5 ? -5.463 0.538 -0.743 1.00 0.00 5 CYS A CA 3
ATOM 1405 C C . CYS A 1 5 ? -6.599 0.635 -1.761 1.00 0.00 5 CYS A C 3
ATOM 1406 O O . CYS A 1 5 ? -7.764 0.635 -1.359 1.00 0.00 5 CYS A O 3
ATOM 1413 N N . THR A 1 6 ? -6.271 0.649 -3.054 1.00 0.00 6 THR A N 3
ATOM 1414 C CA . THR A 1 6 ? -7.165 1.001 -4.157 1.00 0.00 6 THR A CA 3
ATOM 1415 C C . THR A 1 6 ? -7.407 -0.137 -5.149 1.00 0.00 6 THR A C 3
ATOM 1416 O O . THR A 1 6 ? -6.661 -1.118 -5.152 1.00 0.00 6 THR A O 3
ATOM 1427 N N . ALA A 1 7 ? -8.416 0.012 -6.011 1.00 0.00 7 ALA A N 3
ATOM 1428 C CA . ALA A 1 7 ? -8.863 -0.954 -7.016 1.00 0.00 7 ALA A CA 3
ATOM 142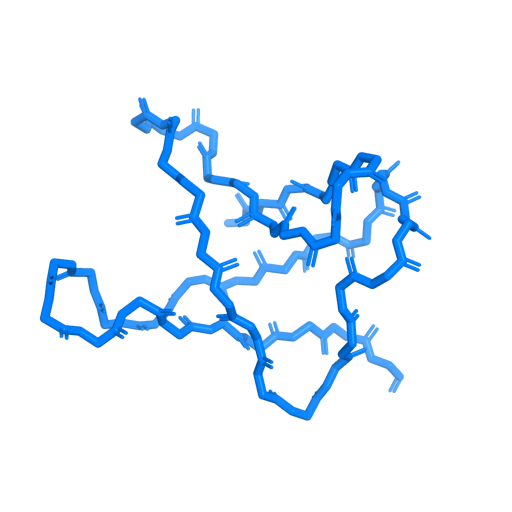9 C C . ALA A 1 7 ? -7.863 -1.327 -8.111 1.00 0.00 7 ALA A C 3
ATOM 1430 O O . ALA A 1 7 ? -8.027 -2.405 -8.685 1.00 0.00 7 ALA A O 3
ATOM 1437 N N . LYS A 1 8 ? -6.874 -0.489 -8.430 1.00 0.00 8 LYS A N 3
ATOM 1438 C CA . LYS A 1 8 ? -5.791 -0.776 -9.372 1.00 0.00 8 LYS A CA 3
ATOM 1439 C C . LYS A 1 8 ? -4.792 -1.847 -8.927 1.00 0.00 8 LYS A C 3
ATOM 1440 O O . LYS A 1 8 ? -4.129 -2.416 -9.796 1.00 0.00 8 LYS A O 3
ATOM 1459 N N . GLY A 1 9 ? -4.684 -2.128 -7.628 1.00 0.00 9 GLY A N 3
ATOM 1460 C CA . GLY A 1 9 ? -3.769 -3.094 -7.042 1.00 0.00 9 GLY A CA 3
ATOM 1461 C C . GLY A 1 9 ? -2.572 -2.522 -6.302 1.00 0.00 9 GLY A C 3
ATOM 1462 O O . GLY A 1 9 ? -1.691 -3.316 -5.969 1.00 0.00 9 GLY A O 3
ATOM 1466 N N . GLU A 1 10 ? -2.506 -1.215 -6.048 1.00 0.00 10 GLU A N 3
ATOM 1467 C CA . GLU A 1 10 ? -1.466 -0.533 -5.278 1.00 0.00 10 GLU A CA 3
ATOM 1468 C C . GLU A 1 10 ? -2.085 0.322 -4.172 1.00 0.00 10 GLU A C 3
ATOM 1469 O O . GLU A 1 10 ? -3.264 0.663 -4.279 1.00 0.00 10 GLU A O 3
ATOM 1481 N N . CYS A 1 11 ? -1.317 0.701 -3.150 1.00 0.00 11 CYS A N 3
ATOM 1482 C CA . CYS A 1 11 ? -1.796 1.431 -1.977 1.00 0.00 11 CYS A CA 3
ATOM 1483 C C . CYS A 1 11 ? -1.295 2.874 -1.972 1.00 0.00 11 CYS A C 3
ATOM 1484 O O . CYS A 1 11 ? -0.096 3.081 -2.163 1.00 0.00 11 CYS A O 3
ATOM 1491 N N . GLN A 1 12 ? -2.180 3.840 -1.720 1.00 0.00 12 GLN A N 3
ATOM 1492 C CA . GLN A 1 12 ? -1.912 5.277 -1.741 1.00 0.00 12 GLN A CA 3
ATOM 1493 C C . GLN A 1 12 ? -1.680 5.857 -0.346 1.00 0.00 12 GLN A C 3
ATOM 1494 O O . GLN A 1 12 ? -2.323 5.408 0.604 1.00 0.00 12 GLN A O 3
ATOM 1508 N N . GLU A 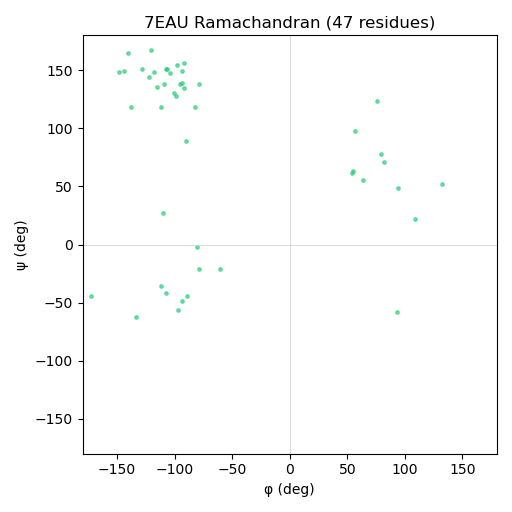1 13 ? -0.815 6.866 -0.232 1.00 0.00 13 GLU A N 3
ATOM 1509 C CA . GLU A 1 13 ? -0.467 7.554 1.010 1.00 0.00 13 GLU A CA 3
ATOM 1510 C C . GLU A 1 13 ? -1.440 8.703 1.278 1.00 0.00 13 GLU A C 3
ATOM 1511 O O . GLU A 1 13 ? -1.690 9.491 0.365 1.00 0.00 13 GLU A O 3
ATOM 1523 N N . ASN A 1 14 ? -1.929 8.842 2.512 1.00 0.00 14 ASN A N 3
ATOM 1524 C CA . ASN A 1 14 ? -2.930 9.825 2.929 1.00 0.00 14 ASN A CA 3
ATOM 1525 C C . ASN A 1 14 ? -2.433 11.264 3.084 1.00 0.00 14 ASN A C 3
ATOM 1526 O O . ASN A 1 14 ? -3.281 12.142 3.253 1.00 0.00 14 ASN A O 3
ATOM 1537 N N . THR A 1 15 ? -1.133 11.547 2.983 1.00 0.00 15 THR A N 3
ATOM 1538 C CA . THR A 1 15 ? -0.524 12.866 3.146 1.00 0.00 15 THR A CA 3
ATOM 1539 C C . THR A 1 15 ? -0.165 13.478 1.793 1.00 0.00 15 THR A C 3
ATOM 1540 O O . THR A 1 15 ? -0.526 14.633 1.562 1.00 0.00 15 THR A O 3
ATOM 1551 N N . SER A 1 16 ? 0.521 12.740 0.918 1.00 0.00 16 SER A N 3
ATOM 1552 C CA . SER A 1 16 ? 0.971 13.176 -0.403 1.00 0.00 16 SER A CA 3
ATOM 1553 C C . SER A 1 16 ? 0.140 12.604 -1.551 1.00 0.00 16 SER A C 3
ATOM 1554 O O . SER A 1 16 ? -0.159 13.354 -2.482 1.00 0.00 16 SER A O 3
ATOM 1562 N N . GLY A 1 17 ? -0.219 11.321 -1.499 1.00 0.00 17 GLY A N 3
ATOM 1563 C CA . GLY A 1 17 ? -0.962 10.628 -2.539 1.00 0.00 17 GLY A CA 3
ATOM 1564 C C . GLY A 1 17 ? -0.078 9.882 -3.523 1.00 0.00 17 GLY A C 3
ATOM 1565 O O . GLY A 1 17 ? -0.305 10.016 -4.726 1.00 0.00 17 GLY A O 3
ATOM 1569 N N . VAL A 1 18 ? 0.883 9.097 -3.034 1.00 0.00 18 VAL A N 3
ATOM 1570 C CA . VAL A 1 18 ? 1.845 8.312 -3.806 1.00 0.00 18 VAL A CA 3
ATOM 1571 C C . VAL A 1 18 ? 1.476 6.829 -3.755 1.00 0.00 18 VAL A C 3
ATOM 1572 O O . VAL A 1 18 ? 1.282 6.318 -2.651 1.00 0.00 18 VAL A O 3
ATOM 1585 N N . LYS A 1 19 ? 1.433 6.146 -4.900 1.00 0.00 19 LYS A N 3
ATOM 1586 C CA . LYS A 1 19 ? 1.056 4.742 -5.054 1.00 0.00 19 LYS A CA 3
ATOM 1587 C C . LYS A 1 19 ? 2.270 3.814 -5.090 1.00 0.00 19 LYS A C 3
ATOM 1588 O O . LYS A 1 19 ? 3.246 4.129 -5.772 1.00 0.00 19 LYS A O 3
ATOM 1607 N N . LEU A 1 20 ? 2.227 2.700 -4.358 1.00 0.00 20 LEU A N 3
ATOM 1608 C CA . LEU A 1 20 ? 3.307 1.726 -4.192 1.00 0.00 20 LEU A CA 3
ATOM 1609 C C . LEU A 1 20 ? 2.843 0.271 -4.113 1.00 0.00 20 LEU A C 3
ATOM 1610 O O . LEU A 1 20 ? 1.659 0.035 -3.865 1.00 0.00 20 LEU A O 3
ATOM 1626 N N . PHE A 1 21 ? 3.754 -0.691 -4.272 1.00 0.00 21 PHE A N 3
ATOM 1627 C CA . PHE A 1 21 ? 3.477 -2.127 -4.289 1.00 0.00 21 PHE A CA 3
ATOM 1628 C C . PHE A 1 21 ? 3.778 -2.774 -2.936 1.00 0.00 21 PHE A C 3
ATOM 1629 O O . PHE A 1 21 ? 4.639 -2.281 -2.205 1.00 0.00 21 PHE A O 3
ATOM 1646 N N . CYS A 1 22 ? 3.105 -3.884 -2.629 1.00 0.00 22 CYS A N 3
ATOM 1647 C CA . CYS A 1 22 ? 3.201 -4.625 -1.372 1.00 0.00 22 CYS A CA 3
ATOM 1648 C C . CYS A 1 22 ? 3.888 -5.980 -1.539 1.00 0.00 22 CYS A C 3
ATOM 1649 O O . CYS A 1 22 ? 3.509 -6.711 -2.455 1.00 0.00 22 CYS A O 3
ATOM 1656 N N . THR A 1 23 ? 4.851 -6.316 -0.679 1.00 0.00 23 THR A N 3
ATOM 1657 C CA . THR A 1 23 ? 5.550 -7.600 -0.648 1.00 0.00 23 THR A CA 3
ATOM 1658 C C . THR A 1 23 ? 5.004 -8.439 0.506 1.00 0.00 23 THR A C 3
ATOM 1659 O O . THR A 1 23 ? 4.886 -7.916 1.616 1.00 0.00 23 THR A O 3
ATOM 1670 N N . SER A 1 24 ? 4.718 -9.723 0.283 1.00 0.00 24 SER A N 3
ATOM 1671 C CA . SER A 1 24 ? 4.109 -10.668 1.220 1.00 0.00 24 SER A CA 3
ATOM 1672 C C . SER A 1 24 ? 2.833 -10.198 1.925 1.00 0.00 24 SER A C 3
ATOM 1673 O O . SER A 1 24 ? 2.574 -10.594 3.063 1.00 0.00 24 SER A O 3
ATOM 1681 N N . GLY A 1 25 ? 2.024 -9.370 1.261 1.00 0.00 25 GLY A N 3
ATOM 1682 C CA . GLY A 1 25 ? 0.783 -8.804 1.765 1.00 0.00 25 GLY A CA 3
ATOM 1683 C C . GLY A 1 25 ? -0.459 -8.958 0.903 1.00 0.00 25 GLY A C 3
ATOM 1684 O O . GLY A 1 25 ? -1.550 -8.917 1.474 1.00 0.00 25 GLY A O 3
ATOM 1688 N N . SER A 1 26 ? -0.343 -9.088 -0.421 1.00 0.00 26 SER A N 3
ATOM 1689 C CA . SER A 1 26 ? -1.398 -9.217 -1.426 1.00 0.00 26 SER A CA 3
ATOM 1690 C C . SER A 1 26 ? -2.395 -8.058 -1.453 1.00 0.00 26 SER A C 3
ATOM 1691 O O . SER A 1 26 ? -3.203 -7.961 -0.527 1.00 0.00 26 SER A O 3
ATOM 1699 N N . CYS A 1 27 ? -2.340 -7.188 -2.463 1.00 0.00 27 CYS A N 3
ATOM 1700 C CA . CYS A 1 27 ? -3.177 -5.995 -2.585 1.00 0.00 27 CYS A CA 3
ATOM 1701 C C . CYS A 1 27 ? -4.123 -6.022 -3.786 1.00 0.00 27 CYS A C 3
ATOM 1702 O O . CYS A 1 27 ? -4.493 -4.957 -4.284 1.00 0.00 27 CYS A O 3
ATOM 1709 N N . ALA A 1 28 ? -4.613 -7.190 -4.209 1.00 0.00 28 ALA A N 3
ATOM 1710 C CA . ALA A 1 28 ? -5.506 -7.366 -5.353 1.00 0.00 28 ALA A CA 3
ATOM 1711 C C . ALA A 1 28 ? -6.953 -7.028 -4.992 1.00 0.00 28 ALA A C 3
ATOM 1712 O O . ALA A 1 28 ? -7.758 -7.913 -4.698 1.00 0.00 28 ALA A O 3
ATOM 1719 N N . LYS A 1 29 ? -7.267 -5.731 -4.955 1.00 0.00 29 LYS A N 3
ATOM 1720 C CA . LYS A 1 29 ? -8.562 -5.126 -4.645 1.00 0.00 29 LYS A CA 3
ATOM 1721 C C . LYS A 1 29 ? -8.979 -5.393 -3.198 1.00 0.00 29 LYS A C 3
ATOM 1722 O O . LYS A 1 29 ? -9.544 -6.456 -2.931 1.00 0.00 29 LYS A O 3
ATOM 1741 N N . LYS A 1 30 ? -8.673 -4.483 -2.271 1.00 0.00 30 LYS A N 3
ATOM 1742 C CA . LYS A 1 30 ? -8.905 -4.638 -0.836 1.00 0.00 30 LYS A CA 3
ATOM 1743 C C . LYS A 1 30 ? -9.897 -3.606 -0.299 1.00 0.00 30 LYS A C 3
ATOM 1744 O O . LYS A 1 30 ? -11.033 -3.985 -0.007 1.00 0.00 30 LYS A O 3
ATOM 1763 N N . GLU A 1 31 ? -9.517 -2.332 -0.180 1.00 0.00 31 GLU A N 3
ATOM 1764 C CA . GLU A 1 31 ? -10.278 -1.225 0.399 1.00 0.00 31 GLU A CA 3
ATOM 1765 C C . GLU A 1 31 ? -10.677 -1.485 1.853 1.00 0.00 31 GLU A C 3
ATOM 1766 O O . GLU A 1 31 ? -11.707 -2.118 2.093 1.00 0.00 31 GLU A O 3
ATOM 1778 N N . GLY A 1 32 ? -9.851 -1.053 2.807 1.00 0.00 32 GLY A N 3
ATOM 1779 C CA . GLY A 1 32 ? -10.056 -1.228 4.235 1.00 0.00 32 GLY A CA 3
ATOM 1780 C C . GLY A 1 32 ? -9.130 -2.228 4.905 1.00 0.00 32 GLY A C 3
ATOM 1781 O O . GLY A 1 32 ? -9.612 -2.994 5.741 1.00 0.00 32 GLY A O 3
ATOM 1785 N N . GLN A 1 33 ? -7.841 -2.238 4.562 1.00 0.00 33 GLN A N 3
ATOM 1786 C CA . GLN A 1 33 ? -6.790 -3.043 5.183 1.00 0.00 33 GLN A CA 3
ATOM 1787 C C . GLN A 1 33 ? -5.926 -2.210 6.129 1.00 0.00 33 GLN A C 3
ATOM 1788 O O . GLN A 1 33 ? -5.681 -2.664 7.248 1.00 0.00 33 GLN A O 3
ATOM 1802 N N . ALA A 1 34 ? -5.461 -1.028 5.717 1.00 0.00 34 ALA A N 3
ATOM 1803 C CA . ALA A 1 34 ? -4.536 -0.142 6.423 1.00 0.00 34 ALA A CA 3
ATOM 1804 C C . ALA A 1 34 ? -3.125 -0.730 6.466 1.00 0.00 34 ALA A C 3
ATOM 1805 O O . ALA A 1 34 ? -2.789 -1.455 7.404 1.00 0.00 34 ALA A O 3
ATOM 1812 N N . CYS A 1 35 ? -2.328 -0.458 5.432 1.00 0.00 35 CYS A N 3
ATOM 1813 C CA . CYS A 1 35 ? -0.997 -1.018 5.202 1.00 0.00 35 CYS A CA 3
ATOM 1814 C C . CYS A 1 35 ? 0.090 0.024 5.467 1.00 0.00 35 CYS A C 3
ATOM 1815 O O . CYS A 1 35 ? -0.148 1.212 5.240 1.00 0.00 35 CYS A O 3
ATOM 1822 N N . THR A 1 36 ? 1.275 -0.418 5.891 1.00 0.00 36 THR A N 3
ATOM 1823 C CA . THR A 1 36 ? 2.410 0.427 6.259 1.00 0.00 36 THR A CA 3
ATOM 1824 C C . THR A 1 36 ? 3.508 0.354 5.199 1.00 0.00 36 THR A C 3
ATOM 1825 O O . THR A 1 36 ? 3.882 -0.758 4.821 1.00 0.00 36 THR A O 3
ATOM 1836 N N . ARG A 1 37 ? 4.050 1.494 4.766 1.00 0.00 37 ARG A N 3
ATOM 1837 C CA . ARG A 1 37 ? 5.060 1.611 3.716 1.00 0.00 37 ARG A CA 3
ATOM 1838 C C . ARG A 1 37 ? 6.487 1.680 4.262 1.00 0.00 37 ARG A C 3
ATOM 1839 O O . ARG A 1 37 ? 6.695 2.272 5.322 1.00 0.00 37 ARG A O 3
ATOM 1860 N N . ASN A 1 38 ? 7.452 1.109 3.539 1.00 0.00 38 ASN A N 3
ATOM 1861 C CA . ASN A 1 38 ? 8.872 1.068 3.881 1.00 0.00 38 ASN A CA 3
ATOM 1862 C C . ASN A 1 38 ? 9.749 1.370 2.665 1.00 0.00 38 ASN A C 3
ATOM 1863 O O . ASN A 1 38 ? 9.587 0.704 1.640 1.00 0.00 38 ASN A O 3
ATOM 1874 N N . GLY A 1 39 ? 10.634 2.363 2.754 1.00 0.00 39 GLY A N 3
ATOM 1875 C CA . GLY A 1 39 ? 11.586 2.733 1.719 1.00 0.00 39 GLY A CA 3
ATOM 1876 C C . GLY A 1 39 ? 11.000 3.479 0.533 1.00 0.00 39 GLY A C 3
ATOM 1877 O O . GLY A 1 39 ? 11.110 2.938 -0.569 1.00 0.00 39 GLY A O 3
ATOM 1881 N N . PRO A 1 40 ? 10.411 4.683 0.672 1.00 0.00 40 PRO A N 3
ATOM 1882 C CA . PRO A 1 40 ? 9.813 5.426 -0.446 1.00 0.00 40 PRO A CA 3
ATOM 1883 C C . PRO A 1 40 ? 10.826 6.169 -1.318 1.00 0.00 40 PRO A C 3
ATOM 1884 O O . PRO A 1 40 ? 11.702 6.832 -0.759 1.00 0.00 40 PRO A O 3
ATOM 1895 N N . GLY A 1 41 ? 10.701 6.074 -2.641 1.00 0.00 41 GLY A N 3
ATOM 1896 C CA . GLY A 1 41 ? 11.598 6.687 -3.607 1.00 0.00 41 GLY A CA 3
ATOM 1897 C C . GLY A 1 41 ? 12.409 5.680 -4.403 1.00 0.00 41 GLY A C 3
ATOM 1898 O O . GLY A 1 41 ? 12.450 5.804 -5.628 1.00 0.00 41 GLY A O 3
ATOM 1902 N N . SER A 1 42 ? 13.041 4.712 -3.739 1.00 0.00 42 SER A N 3
ATOM 1903 C CA . SER A 1 42 ? 13.898 3.686 -4.330 1.00 0.00 42 SER A CA 3
ATOM 1904 C C . SER A 1 42 ? 13.276 2.291 -4.289 1.00 0.00 42 SER A C 3
ATOM 1905 O O . SER A 1 42 ? 13.298 1.618 -5.321 1.00 0.00 42 SER A O 3
ATOM 1913 N N . SER A 1 43 ? 12.731 1.855 -3.152 1.00 0.00 43 SER A N 3
ATOM 1914 C CA . SER A 1 43 ? 12.187 0.514 -2.944 1.00 0.00 43 SER A CA 3
ATOM 1915 C C . SER A 1 43 ? 10.689 0.445 -3.237 1.00 0.00 43 SER A C 3
ATOM 1916 O O . SER A 1 43 ? 10.299 -0.365 -4.079 1.00 0.00 43 SER A O 3
ATOM 1924 N N . ASN A 1 44 ? 9.855 1.257 -2.583 1.00 0.00 44 ASN A N 3
ATOM 1925 C CA . ASN A 1 44 ? 8.396 1.297 -2.687 1.00 0.00 44 ASN A CA 3
ATOM 1926 C C . ASN A 1 44 ? 7.721 -0.020 -2.297 1.00 0.00 44 ASN A C 3
ATOM 1927 O O . ASN A 1 44 ? 6.856 -0.520 -3.019 1.00 0.00 44 ASN A O 3
ATOM 1938 N N . SER A 1 45 ? 8.101 -0.567 -1.141 1.00 0.00 45 SER A N 3
ATOM 1939 C CA . SER A 1 45 ? 7.650 -1.854 -0.613 1.00 0.00 45 SER A CA 3
ATOM 1940 C C . SER A 1 45 ? 6.917 -1.687 0.717 1.00 0.00 45 SER A C 3
ATOM 1941 O O . SER A 1 45 ? 7.471 -1.058 1.619 1.00 0.00 45 SER A O 3
ATOM 1949 N N . ALA A 1 46 ? 5.715 -2.247 0.851 1.00 0.00 46 ALA A N 3
ATOM 1950 C CA . ALA A 1 46 ? 4.858 -2.152 2.031 1.00 0.00 46 ALA A CA 3
ATOM 1951 C C . ALA A 1 46 ? 4.557 -3.511 2.664 1.00 0.00 46 ALA A C 3
ATOM 1952 O O . ALA A 1 46 ? 4.481 -4.502 1.936 1.00 0.00 46 ALA A O 3
ATOM 1959 N N . SER A 1 47 ? 4.361 -3.552 3.982 1.00 0.00 47 SER A N 3
ATOM 1960 C CA . SER A 1 47 ? 4.066 -4.755 4.759 1.00 0.00 47 SER A CA 3
ATOM 1961 C C . SER A 1 47 ? 2.603 -4.721 5.197 1.00 0.00 47 SER A C 3
ATOM 1962 O O . SER A 1 47 ? 2.227 -3.799 5.924 1.00 0.00 47 SER A O 3
ATOM 1970 N N . CYS A 1 48 ? 1.782 -5.654 4.713 1.00 0.00 48 CYS A N 3
ATOM 1971 C CA . CYS A 1 48 ? 0.344 -5.748 4.963 1.00 0.00 48 CYS A CA 3
ATOM 1972 C C . CYS A 1 48 ? -0.029 -7.036 5.700 1.00 0.00 48 CYS A C 3
ATOM 1973 O O . CYS A 1 48 ? 0.683 -8.024 5.507 1.00 0.00 48 CYS A O 3
ATOM 1980 N N . PRO A 1 49 ? -1.103 -7.110 6.512 1.00 0.00 49 PRO A N 3
ATOM 1981 C CA . PRO A 1 49 ? -1.555 -8.364 7.131 1.00 0.00 49 PRO A CA 3
ATOM 1982 C C . PRO A 1 49 ? -2.491 -9.179 6.237 1.00 0.00 49 PRO A C 3
ATOM 1983 O O . PRO A 1 49 ? -3.444 -8.598 5.717 1.00 0.00 49 PRO A O 3
ATOM 1994 N N . LYS A 1 50 ? -2.241 -10.477 6.063 1.00 0.00 50 LYS A N 3
ATOM 1995 C CA . LYS A 1 50 ? -3.018 -11.382 5.218 1.00 0.00 50 LYS A CA 3
ATOM 1996 C C . LYS A 1 50 ? -3.981 -12.192 6.083 1.00 0.00 50 LYS A C 3
ATOM 1997 O O . LYS A 1 50 ? -3.510 -12.946 6.961 1.00 0.00 50 LYS A O 3
ATOM 2031 N N . GLU A 1 2 ? -0.422 4.646 8.339 1.00 0.00 2 GLU A N 4
ATOM 2032 C CA . GLU A 1 2 ? -1.429 3.787 7.716 1.00 0.00 2 GLU A CA 4
ATOM 2033 C C . GLU A 1 2 ? -1.941 4.310 6.374 1.00 0.00 2 GLU A C 4
ATOM 2034 O O . GLU A 1 2 ? -2.342 5.474 6.329 1.00 0.00 2 GLU A O 4
ATOM 2046 N N . GLY A 1 3 ? -1.945 3.486 5.325 1.00 0.00 3 GLY A N 4
ATOM 2047 C CA . GLY A 1 3 ? -2.459 3.816 4.004 1.00 0.00 3 GLY A CA 4
ATOM 2048 C C . GLY A 1 3 ? -3.610 2.940 3.541 1.00 0.00 3 GLY A C 4
ATOM 2049 O O . GLY A 1 3 ? -3.729 1.810 4.018 1.00 0.00 3 GLY A O 4
ATOM 2053 N N . LYS A 1 4 ? -4.430 3.425 2.607 1.00 0.00 4 LYS A N 4
ATOM 2054 C CA . LYS A 1 4 ? -5.580 2.733 2.027 1.00 0.00 4 LYS A CA 4
ATOM 2055 C C . LYS A 1 4 ? -5.270 2.271 0.604 1.00 0.00 4 LYS A C 4
ATOM 2056 O O . LYS A 1 4 ? -4.724 3.058 -0.171 1.00 0.00 4 LYS A O 4
ATOM 2075 N N . CYS A 1 5 ? -5.660 1.046 0.248 1.00 0.00 5 CYS A N 4
ATOM 2076 C CA . CYS A 1 5 ? -5.334 0.384 -1.015 1.00 0.00 5 CYS A CA 4
ATOM 2077 C C . CYS A 1 5 ? -6.369 0.618 -2.115 1.00 0.00 5 CYS A C 4
ATOM 2078 O O . CYS A 1 5 ? -7.549 0.784 -1.804 1.00 0.00 5 CYS A O 4
ATOM 2085 N N . THR A 1 6 ? -5.945 0.583 -3.380 1.00 0.00 6 THR A N 4
ATOM 2086 C CA . THR A 1 6 ? -6.726 0.929 -4.568 1.00 0.00 6 THR A CA 4
ATOM 2087 C C . THR A 1 6 ? -6.991 -0.264 -5.488 1.00 0.00 6 THR A C 4
ATOM 2088 O O . THR A 1 6 ? -6.240 -1.240 -5.461 1.00 0.00 6 THR A O 4
ATOM 2099 N N . ALA A 1 7 ? -8.008 -0.150 -6.346 1.00 0.00 7 ALA A N 4
ATOM 2100 C CA . ALA A 1 7 ? -8.523 -1.184 -7.244 1.00 0.00 7 ALA A CA 4
ATOM 2101 C C . ALA A 1 7 ? -7.575 -1.726 -8.314 1.00 0.00 7 ALA A C 4
ATOM 2102 O O . ALA A 1 7 ? -7.809 -2.851 -8.758 1.00 0.00 7 ALA A O 4
ATOM 2109 N N . LYS A 1 8 ? -6.555 -0.983 -8.747 1.00 0.00 8 LYS A N 4
ATOM 2110 C CA . LYS A 1 8 ? -5.565 -1.415 -9.734 1.00 0.00 8 LYS A CA 4
ATOM 2111 C C . LYS A 1 8 ? -4.518 -2.409 -9.228 1.00 0.00 8 LYS A C 4
ATOM 2112 O O . LYS A 1 8 ? -3.946 -3.115 -10.061 1.00 0.00 8 LYS A O 4
ATOM 2131 N N . GLY A 1 9 ? -4.270 -2.474 -7.919 1.00 0.00 9 GLY A N 4
ATOM 2132 C CA . GLY A 1 9 ? -3.268 -3.320 -7.292 1.00 0.00 9 GLY A CA 4
ATOM 2133 C C . GLY A 1 9 ? -2.063 -2.610 -6.698 1.00 0.00 9 GLY A C 4
ATOM 2134 O O . GLY A 1 9 ? -1.007 -3.240 -6.635 1.00 0.00 9 GLY A O 4
ATOM 2138 N N . GLU A 1 10 ? -2.178 -1.344 -6.296 1.00 0.00 10 GLU A N 4
ATOM 2139 C CA . GLU A 1 10 ? -1.193 -0.582 -5.530 1.00 0.00 10 GLU A CA 4
ATOM 2140 C C . GLU A 1 10 ? -1.840 0.037 -4.291 1.00 0.00 10 GLU A C 4
ATOM 2141 O O . GLU A 1 10 ? -3.066 0.161 -4.263 1.00 0.00 10 GLU A O 4
ATOM 2153 N N . CYS A 1 11 ? -1.058 0.431 -3.284 1.00 0.00 11 CYS A N 4
ATOM 2154 C CA . CYS A 1 11 ? -1.536 1.028 -2.037 1.00 0.00 11 CYS A CA 4
ATOM 2155 C C . CYS A 1 11 ? -0.992 2.443 -1.848 1.00 0.00 11 CYS A C 4
ATOM 2156 O O . CYS A 1 11 ? 0.211 2.636 -2.034 1.00 0.00 11 CYS A O 4
ATOM 2163 N N . GLN A 1 12 ? -1.841 3.397 -1.460 1.00 0.00 12 GLN A N 4
ATOM 2164 C CA . GLN A 1 12 ? -1.540 4.825 -1.363 1.00 0.00 12 GLN A CA 4
ATOM 2165 C C . GLN A 1 12 ? -1.541 5.382 0.061 1.00 0.00 12 GLN A C 4
ATOM 2166 O O . GLN A 1 12 ? -2.247 4.841 0.914 1.00 0.00 12 GLN A O 4
ATOM 2180 N N . GLU A 1 13 ? -0.796 6.463 0.297 1.00 0.00 13 GLU A N 4
ATOM 2181 C CA . GLU A 1 13 ? -0.707 7.170 1.574 1.00 0.00 13 GLU A CA 4
ATOM 2182 C C . GLU A 1 13 ? -1.564 8.437 1.567 1.00 0.00 13 GLU A C 4
ATOM 2183 O O . GLU A 1 13 ? -1.603 9.133 0.552 1.00 0.00 13 GLU A O 4
ATOM 2195 N N . ASN A 1 14 ? -2.170 8.774 2.707 1.00 0.00 14 ASN A N 4
ATOM 2196 C CA . ASN A 1 14 ? -3.097 9.890 2.894 1.00 0.00 14 ASN A CA 4
ATOM 2197 C C . ASN A 1 14 ? -2.492 11.288 3.037 1.00 0.00 14 ASN A C 4
ATOM 2198 O O . ASN A 1 14 ? -3.268 12.246 3.042 1.00 0.00 14 ASN A O 4
ATOM 2209 N N . THR A 1 15 ? -1.169 11.455 3.087 1.00 0.00 15 THR A N 4
ATOM 2210 C CA . THR A 1 15 ? -0.477 12.723 3.318 1.00 0.00 15 THR A CA 4
ATOM 2211 C C . THR A 1 15 ? -0.137 13.397 1.988 1.00 0.00 15 THR A C 4
ATOM 2212 O O . THR A 1 15 ? -0.504 14.560 1.812 1.00 0.00 15 THR A O 4
ATOM 2223 N N . SER A 1 16 ? 0.540 12.698 1.076 1.00 0.00 16 SER A N 4
ATOM 2224 C CA . SER A 1 16 ? 0.934 13.173 -0.249 1.00 0.00 16 SER A CA 4
ATOM 2225 C C . SER A 1 16 ? 0.118 12.551 -1.382 1.00 0.00 16 SER A C 4
ATOM 2226 O O . SER A 1 16 ? -0.166 13.265 -2.345 1.00 0.00 16 SER A O 4
ATOM 2234 N N . GLY A 1 17 ? -0.245 11.271 -1.294 1.00 0.00 17 GLY A N 4
ATOM 2235 C CA . GLY A 1 17 ? -0.970 10.540 -2.321 1.00 0.00 17 GLY A CA 4
ATOM 2236 C C . GLY A 1 17 ? -0.069 9.840 -3.323 1.00 0.00 17 GLY A C 4
ATOM 2237 O O . GLY A 1 17 ? -0.342 9.942 -4.520 1.00 0.00 17 GLY A O 4
ATOM 2241 N N . VAL A 1 18 ? 0.959 9.130 -2.857 1.00 0.00 18 VAL A N 4
ATOM 2242 C CA . VAL A 1 18 ? 1.925 8.373 -3.652 1.00 0.00 18 VAL A CA 4
ATOM 2243 C C . VAL A 1 18 ? 1.503 6.906 -3.751 1.00 0.00 18 VAL A C 4
ATOM 2244 O O . VAL A 1 18 ? 0.936 6.395 -2.784 1.00 0.00 18 VAL A O 4
ATOM 2257 N N . LYS A 1 19 ? 1.830 6.233 -4.855 1.00 0.00 19 LYS A N 4
ATOM 2258 C CA . LYS A 1 19 ? 1.430 4.867 -5.191 1.00 0.00 19 LYS A CA 4
ATOM 2259 C C . LYS A 1 19 ? 2.606 3.892 -5.128 1.00 0.00 19 LYS A C 4
ATOM 2260 O O . LYS A 1 19 ? 3.639 4.186 -5.731 1.00 0.00 19 LYS A O 4
ATOM 2279 N N . LEU A 1 20 ? 2.462 2.758 -4.440 1.00 0.00 20 LEU A N 4
ATOM 2280 C CA . LEU A 1 20 ? 3.490 1.739 -4.227 1.00 0.00 20 LEU A CA 4
ATOM 2281 C C . LEU A 1 20 ? 2.988 0.295 -4.276 1.00 0.00 20 LEU A C 4
ATOM 2282 O O . LEU A 1 20 ? 1.780 0.080 -4.163 1.00 0.00 20 LEU A O 4
ATOM 2298 N N . PHE A 1 21 ? 3.888 -0.681 -4.413 1.00 0.00 21 PHE A N 4
ATOM 2299 C CA . PHE A 1 21 ? 3.609 -2.116 -4.444 1.00 0.00 21 PHE A CA 4
ATOM 2300 C C . PHE A 1 21 ? 3.791 -2.797 -3.087 1.00 0.00 21 PHE A C 4
ATOM 2301 O O . PHE A 1 21 ? 4.351 -2.186 -2.175 1.00 0.00 21 PHE A O 4
ATOM 2318 N N . CYS A 1 22 ? 3.348 -4.047 -2.942 1.00 0.00 22 CYS A N 4
ATOM 2319 C CA . CYS A 1 22 ? 3.303 -4.805 -1.692 1.00 0.00 22 CYS A CA 4
ATOM 2320 C C . CYS A 1 22 ? 4.320 -5.946 -1.665 1.00 0.00 22 CYS A C 4
ATOM 2321 O O . CYS A 1 22 ? 4.524 -6.591 -2.695 1.00 0.00 22 CYS A O 4
ATOM 2328 N N . THR A 1 23 ? 4.925 -6.202 -0.505 1.00 0.00 23 THR A N 4
ATOM 2329 C CA . THR A 1 23 ? 5.759 -7.368 -0.219 1.00 0.00 23 THR A CA 4
ATOM 2330 C C . THR A 1 23 ? 5.202 -8.106 0.998 1.00 0.00 23 THR A C 4
ATOM 2331 O O . THR A 1 23 ? 4.948 -7.454 2.013 1.00 0.00 23 THR A O 4
ATOM 2342 N N . SER A 1 24 ? 5.049 -9.430 0.938 1.00 0.00 24 SER A N 4
ATOM 2343 C CA . SER A 1 24 ? 4.495 -10.310 1.967 1.00 0.00 24 SER A CA 4
ATOM 2344 C C . SER A 1 24 ? 3.137 -9.878 2.524 1.00 0.00 24 SER A C 4
ATOM 2345 O O . SER A 1 24 ? 2.998 -9.646 3.727 1.00 0.00 24 SER A O 4
ATOM 2353 N N . GLY A 1 25 ? 2.138 -9.756 1.648 1.00 0.00 25 GLY A N 4
ATOM 2354 C CA . GLY A 1 25 ? 0.798 -9.311 2.001 1.00 0.00 25 GLY A CA 4
ATOM 2355 C C . GLY A 1 25 ? -0.209 -9.221 0.868 1.00 0.00 25 GLY A C 4
ATOM 2356 O O . GLY A 1 25 ? -1.371 -9.563 1.091 1.00 0.00 25 GLY A O 4
ATOM 2360 N N . SER A 1 26 ? 0.197 -8.762 -0.318 1.00 0.00 26 SER A N 4
ATOM 2361 C CA . SER A 1 26 ? -0.586 -8.602 -1.543 1.00 0.00 26 SER A CA 4
ATOM 2362 C C . SER A 1 26 ? -1.516 -7.389 -1.524 1.00 0.00 26 SER A C 4
ATOM 2363 O O . SER A 1 26 ? -2.202 -7.187 -0.521 1.00 0.00 26 SER A O 4
ATOM 2371 N N . CYS A 1 27 ? -1.554 -6.619 -2.613 1.00 0.00 27 CYS A N 4
ATOM 2372 C CA . CYS A 1 27 ? -2.362 -5.411 -2.779 1.00 0.00 27 CYS A CA 4
ATOM 2373 C C . CYS A 1 27 ? -3.726 -5.682 -3.412 1.00 0.00 27 CYS A C 4
ATOM 2374 O O . CYS A 1 27 ? -4.689 -5.073 -2.944 1.00 0.00 27 CYS A O 4
ATOM 2381 N N . ALA A 1 28 ? -3.809 -6.527 -4.443 1.00 0.00 28 ALA A N 4
ATOM 2382 C CA . ALA A 1 28 ? -4.963 -6.844 -5.288 1.00 0.00 28 ALA A CA 4
ATOM 2383 C C . ALA A 1 28 ? -6.369 -6.684 -4.706 1.00 0.00 28 ALA A C 4
ATOM 2384 O O . ALA A 1 28 ? -6.936 -7.630 -4.157 1.00 0.00 28 ALA A O 4
ATOM 2391 N N . LYS A 1 29 ? -6.902 -5.462 -4.770 1.00 0.00 29 LYS A N 4
ATOM 2392 C CA . LYS A 1 29 ? -8.224 -5.017 -4.331 1.00 0.00 29 LYS A CA 4
ATOM 2393 C C . LYS A 1 29 ? -8.539 -5.308 -2.862 1.00 0.00 29 LYS A C 4
ATOM 2394 O O . LYS A 1 29 ? -8.881 -6.449 -2.546 1.00 0.00 29 LYS A O 4
ATOM 2413 N N . LYS A 1 30 ? -8.378 -4.328 -1.971 1.00 0.00 30 LYS A N 4
ATOM 2414 C CA . LYS A 1 30 ? -8.669 -4.431 -0.542 1.00 0.00 30 LYS A CA 4
ATOM 2415 C C . LYS A 1 30 ? -9.589 -3.315 -0.045 1.00 0.00 30 LYS A C 4
ATOM 2416 O O . LYS A 1 30 ? -10.764 -3.594 0.199 1.00 0.00 30 LYS A O 4
ATOM 2435 N N . GLU A 1 31 ? -9.106 -2.077 0.088 1.00 0.00 31 GLU A N 4
ATOM 2436 C CA . GLU A 1 31 ? -9.779 -0.903 0.645 1.00 0.00 31 GLU A CA 4
ATOM 2437 C C . GLU A 1 31 ? -10.172 -1.104 2.110 1.00 0.00 31 GLU A C 4
ATOM 2438 O O . GLU A 1 31 ? -11.099 -1.873 2.370 1.00 0.00 31 GLU A O 4
ATOM 2450 N N . GLY A 1 32 ? -9.474 -0.459 3.045 1.00 0.00 32 GLY A N 4
ATOM 2451 C CA . GLY A 1 32 ? -9.698 -0.569 4.477 1.00 0.00 32 GLY A CA 4
ATOM 2452 C C . GLY A 1 32 ? -8.914 -1.660 5.184 1.00 0.00 32 GLY A C 4
ATOM 2453 O O . GLY A 1 32 ? -9.486 -2.296 6.071 1.00 0.00 32 GLY A O 4
ATOM 2457 N N . GLN A 1 33 ? -7.651 -1.891 4.821 1.00 0.00 33 GLN A N 4
ATOM 2458 C CA . GLN A 1 33 ? -6.725 -2.822 5.466 1.00 0.00 33 GLN A CA 4
ATOM 2459 C C . GLN A 1 33 ? -5.735 -2.133 6.406 1.00 0.00 33 GLN A C 4
ATOM 2460 O O . GLN A 1 33 ? -5.480 -2.689 7.475 1.00 0.00 33 GLN A O 4
ATOM 2474 N N . ALA A 1 34 ? -5.174 -0.979 6.039 1.00 0.00 34 ALA A N 4
ATOM 2475 C CA . ALA A 1 34 ? -4.123 -0.227 6.724 1.00 0.00 34 ALA A CA 4
ATOM 2476 C C . ALA A 1 34 ? -2.745 -0.834 6.458 1.00 0.00 34 ALA A C 4
ATOM 2477 O O . ALA A 1 34 ? -2.299 -1.694 7.220 1.00 0.00 34 ALA A O 4
ATOM 2484 N N . CYS A 1 35 ? -2.101 -0.427 5.363 1.00 0.00 35 CYS A N 4
ATOM 2485 C CA . CYS A 1 35 ? -0.814 -0.931 4.882 1.00 0.00 35 CYS A CA 4
ATOM 2486 C C . CYS A 1 35 ? 0.279 0.102 5.152 1.00 0.00 35 CYS A C 4
ATOM 2487 O O . CYS A 1 35 ? 0.065 1.278 4.850 1.00 0.00 35 CYS A O 4
ATOM 2494 N N . THR A 1 36 ? 1.441 -0.315 5.657 1.00 0.00 36 THR A N 4
ATOM 2495 C CA . THR A 1 36 ? 2.513 0.552 6.149 1.00 0.00 36 THR A CA 4
ATOM 2496 C C . THR A 1 36 ? 3.660 0.727 5.153 1.00 0.00 36 THR A C 4
ATOM 2497 O O . THR A 1 36 ? 3.872 -0.149 4.313 1.00 0.00 36 THR A O 4
ATOM 2508 N N . ARG A 1 37 ? 4.438 1.803 5.288 1.00 0.00 37 ARG A N 4
ATOM 2509 C CA . ARG A 1 37 ? 5.492 2.241 4.372 1.00 0.00 37 ARG A CA 4
ATOM 2510 C C . ARG A 1 37 ? 6.818 1.518 4.609 1.00 0.00 37 ARG A C 4
ATOM 2511 O O . ARG A 1 37 ? 7.224 1.405 5.766 1.00 0.00 37 ARG A O 4
ATOM 2532 N N . ASN A 1 38 ? 7.491 1.056 3.553 1.00 0.00 38 ASN A N 4
ATOM 2533 C CA . ASN A 1 38 ? 8.789 0.384 3.595 1.00 0.00 38 ASN A CA 4
ATOM 2534 C C . ASN A 1 38 ? 9.670 0.773 2.405 1.00 0.00 38 ASN A C 4
ATOM 2535 O O . ASN A 1 38 ? 9.488 0.236 1.311 1.00 0.00 38 ASN A O 4
ATOM 2546 N N . GLY A 1 39 ? 10.581 1.731 2.584 1.00 0.00 39 GLY A N 4
ATOM 2547 C CA . GLY A 1 39 ? 11.539 2.174 1.584 1.00 0.00 39 GLY A CA 4
ATOM 2548 C C . GLY A 1 39 ? 10.963 3.044 0.481 1.00 0.00 39 GLY A C 4
ATOM 2549 O O . GLY A 1 39 ? 11.053 2.621 -0.673 1.00 0.00 39 GLY A O 4
ATOM 2553 N N . PRO A 1 40 ? 10.420 4.247 0.751 1.00 0.00 40 PRO A N 4
ATOM 2554 C CA . PRO A 1 40 ? 9.750 5.083 -0.255 1.00 0.00 40 PRO A CA 4
ATOM 2555 C C . PRO A 1 40 ? 10.685 5.888 -1.158 1.00 0.00 40 PRO A C 4
ATOM 2556 O O . PRO A 1 40 ? 11.748 6.302 -0.692 1.00 0.00 40 PRO A O 4
ATOM 2567 N N . GLY A 1 41 ? 10.283 6.124 -2.408 1.00 0.00 41 GLY A N 4
ATOM 2568 C CA . GLY A 1 41 ? 11.050 6.863 -3.396 1.00 0.00 41 GLY A CA 4
ATOM 2569 C C . GLY A 1 41 ? 11.866 5.978 -4.320 1.00 0.00 41 GLY A C 4
ATOM 2570 O O . GLY A 1 41 ? 11.682 6.077 -5.535 1.00 0.00 41 GLY A O 4
ATOM 2574 N N . SER A 1 42 ? 12.741 5.131 -3.776 1.00 0.00 42 SER A N 4
ATOM 2575 C CA . SER A 1 42 ? 13.642 4.257 -4.526 1.00 0.00 42 SER A CA 4
ATOM 2576 C C . SER A 1 42 ? 13.084 2.846 -4.708 1.00 0.00 42 SER A C 4
ATOM 2577 O O . SER A 1 42 ? 13.106 2.359 -5.841 1.00 0.00 42 SER A O 4
ATOM 2585 N N . SER A 1 43 ? 12.591 2.203 -3.649 1.00 0.00 43 SER A N 4
ATOM 2586 C CA . SER A 1 43 ? 12.104 0.824 -3.663 1.00 0.00 43 SER A CA 4
ATOM 2587 C C . SER A 1 43 ? 10.591 0.753 -3.861 1.00 0.00 43 SER A C 4
ATOM 2588 O O . SER A 1 43 ? 10.155 0.017 -4.748 1.00 0.00 43 SER A O 4
ATOM 2596 N N . ASN A 1 44 ? 9.795 1.480 -3.074 1.00 0.00 44 ASN A N 4
ATOM 2597 C CA . ASN A 1 44 ? 8.333 1.539 -3.103 1.00 0.00 44 ASN A CA 4
ATOM 2598 C C . ASN A 1 44 ? 7.680 0.208 -2.724 1.00 0.00 44 ASN A C 4
ATOM 2599 O O . ASN A 1 44 ? 7.017 -0.424 -3.549 1.00 0.00 44 ASN A O 4
ATOM 2610 N N . SER A 1 45 ? 7.900 -0.231 -1.484 1.00 0.00 45 SER A N 4
ATOM 2611 C CA . SER A 1 45 ? 7.384 -1.470 -0.904 1.00 0.00 45 SER A CA 4
ATOM 2612 C C . SER A 1 45 ? 6.546 -1.223 0.350 1.00 0.00 45 SER A C 4
ATOM 2613 O O . SER A 1 45 ? 6.798 -0.246 1.056 1.00 0.00 45 SER A O 4
ATOM 2621 N N . ALA A 1 46 ? 5.558 -2.075 0.625 1.00 0.00 46 ALA A N 4
ATOM 2622 C CA . ALA A 1 46 ? 4.698 -2.009 1.806 1.00 0.00 46 ALA A CA 4
ATOM 2623 C C . ALA A 1 46 ? 4.382 -3.368 2.429 1.00 0.00 46 ALA A C 4
ATOM 2624 O O . ALA A 1 46 ? 4.346 -4.367 1.708 1.00 0.00 46 ALA A O 4
ATOM 2631 N N . SER A 1 47 ? 4.131 -3.394 3.739 1.00 0.00 47 SER A N 4
ATOM 2632 C CA . SER A 1 47 ? 3.784 -4.581 4.518 1.00 0.00 47 SER A CA 4
ATOM 2633 C C . SER A 1 47 ? 2.298 -4.536 4.871 1.00 0.00 47 SER A C 4
ATOM 2634 O O . SER A 1 47 ? 1.886 -3.617 5.582 1.00 0.00 47 SER A O 4
ATOM 2642 N N . CYS A 1 48 ? 1.502 -5.473 4.356 1.00 0.00 48 CYS A N 4
ATOM 2643 C CA . CYS A 1 48 ? 0.055 -5.583 4.539 1.00 0.00 48 CYS A CA 4
ATOM 2644 C C . CYS A 1 48 ? -0.303 -6.800 5.393 1.00 0.00 48 CYS A C 4
ATOM 2645 O O . CYS A 1 48 ? 0.305 -7.844 5.147 1.00 0.00 48 CYS A O 4
ATOM 2652 N N . PRO A 1 49 ? -1.252 -6.764 6.351 1.00 0.00 49 PRO A N 4
ATOM 2653 C CA . PRO A 1 49 ? -1.641 -7.944 7.136 1.00 0.00 49 PRO A CA 4
ATOM 2654 C C . PRO A 1 49 ? -2.712 -8.803 6.464 1.00 0.00 49 PRO A C 4
ATOM 2655 O O . PRO A 1 49 ? -3.742 -8.250 6.076 1.00 0.00 49 PRO A O 4
ATOM 2666 N N . LYS A 1 50 ? -2.479 -10.107 6.314 1.00 0.00 50 LYS A N 4
ATOM 2667 C CA . LYS A 1 50 ? -3.373 -11.080 5.688 1.00 0.00 50 LYS A CA 4
ATOM 2668 C C . LYS A 1 50 ? -3.847 -12.133 6.687 1.00 0.00 50 LYS A C 4
ATOM 2669 O O . LYS A 1 50 ? -3.002 -12.901 7.192 1.00 0.00 50 LYS A O 4
ATOM 2703 N N . GLU A 1 2 ? 0.207 4.114 7.991 1.00 0.00 2 GLU A N 5
ATOM 2704 C CA . GLU A 1 2 ? -0.932 3.341 7.493 1.00 0.00 2 GLU A CA 5
ATOM 2705 C C . GLU A 1 2 ? -1.594 3.962 6.264 1.00 0.00 2 GLU A C 5
ATOM 2706 O O . GLU A 1 2 ? -1.894 5.157 6.309 1.00 0.00 2 GLU A O 5
ATOM 2718 N N . GLY A 1 3 ? -1.832 3.181 5.210 1.00 0.00 3 GLY A N 5
ATOM 2719 C CA . GLY A 1 3 ? -2.443 3.617 3.964 1.00 0.00 3 GLY A CA 5
ATOM 2720 C C . GLY A 1 3 ? -3.543 2.716 3.429 1.00 0.00 3 GLY A C 5
ATOM 2721 O O . GLY A 1 3 ? -3.603 1.550 3.823 1.00 0.00 3 GLY A O 5
ATOM 2725 N N . LYS A 1 4 ? -4.372 3.221 2.514 1.00 0.00 4 LYS A N 5
ATOM 2726 C CA . LYS A 1 4 ? -5.507 2.527 1.908 1.00 0.00 4 LYS A CA 5
ATOM 2727 C C . LYS A 1 4 ? -5.193 2.140 0.463 1.00 0.00 4 LYS A C 5
ATOM 2728 O O . LYS A 1 4 ? -4.646 2.965 -0.271 1.00 0.00 4 LYS A O 5
ATOM 2747 N N . CYS A 1 5 ? -5.571 0.930 0.050 1.00 0.00 5 CYS A N 5
ATOM 2748 C CA . CYS A 1 5 ? -5.271 0.356 -1.261 1.00 0.00 5 CYS A CA 5
ATOM 2749 C C . CYS A 1 5 ? -6.379 0.599 -2.286 1.00 0.00 5 CYS A C 5
ATOM 2750 O O . CYS A 1 5 ? -7.539 0.747 -1.896 1.00 0.00 5 CYS A O 5
ATOM 2757 N N . THR A 1 6 ? -6.036 0.600 -3.575 1.00 0.00 6 THR A N 5
ATOM 2758 C CA . THR A 1 6 ? -6.903 0.973 -4.692 1.00 0.00 6 THR A CA 5
ATOM 2759 C C . THR A 1 6 ? -7.211 -0.197 -5.628 1.00 0.00 6 THR A C 5
ATOM 2760 O O . THR A 1 6 ? -6.484 -1.192 -5.621 1.00 0.00 6 THR A O 5
ATOM 2771 N N . ALA A 1 7 ? -8.256 -0.069 -6.449 1.00 0.00 7 ALA A N 5
ATOM 2772 C CA . ALA A 1 7 ? -8.759 -1.076 -7.385 1.00 0.00 7 ALA A CA 5
ATOM 2773 C C . ALA A 1 7 ? -7.786 -1.552 -8.465 1.00 0.00 7 ALA A C 5
ATOM 2774 O O . ALA A 1 7 ? -7.939 -2.690 -8.911 1.00 0.00 7 ALA A O 5
ATOM 2781 N N . LYS A 1 8 ? -6.840 -0.720 -8.904 1.00 0.00 8 LYS A N 5
ATOM 2782 C CA . LYS A 1 8 ? -5.773 -1.052 -9.849 1.00 0.00 8 LYS A CA 5
ATOM 2783 C C . LYS A 1 8 ? -4.777 -2.121 -9.394 1.00 0.00 8 LYS A C 5
ATOM 2784 O O . LYS A 1 8 ? -4.150 -2.730 -10.263 1.00 0.00 8 LYS A O 5
ATOM 2803 N N . GLY A 1 9 ? -4.627 -2.353 -8.089 1.00 0.00 9 GLY A N 5
ATOM 2804 C CA . GLY A 1 9 ? -3.718 -3.323 -7.501 1.00 0.00 9 GLY A CA 5
ATOM 2805 C C . GLY A 1 9 ? -2.463 -2.759 -6.858 1.00 0.00 9 GLY A C 5
ATOM 2806 O O . GLY A 1 9 ? -1.538 -3.546 -6.655 1.00 0.00 9 GLY A O 5
ATOM 2810 N N . GLU A 1 10 ? -2.396 -1.463 -6.548 1.00 0.00 10 GLU A N 5
ATOM 2811 C CA . GLU A 1 10 ? -1.300 -0.793 -5.850 1.00 0.00 10 GLU A CA 5
ATOM 2812 C C . GLU A 1 10 ? -1.823 0.004 -4.655 1.00 0.00 10 GLU A C 5
ATOM 2813 O O . GLU A 1 10 ? -2.933 0.532 -4.744 1.00 0.00 10 GLU A O 5
ATOM 2825 N N . CYS A 1 11 ? -1.042 0.138 -3.581 1.00 0.00 11 CYS A N 5
ATOM 2826 C CA . CYS A 1 11 ? -1.445 0.780 -2.330 1.00 0.00 11 CYS A CA 5
ATOM 2827 C C . CYS A 1 11 ? -0.902 2.205 -2.221 1.00 0.00 11 CYS A C 5
ATOM 2828 O O . CYS A 1 11 ? 0.265 2.414 -2.556 1.00 0.00 11 CYS A O 5
ATOM 2835 N N . GLN A 1 12 ? -1.706 3.148 -1.727 1.00 0.00 12 GLN A N 5
ATOM 2836 C CA . GLN A 1 12 ? -1.383 4.569 -1.601 1.00 0.00 12 GLN A CA 5
ATOM 2837 C C . GLN A 1 12 ? -1.373 5.076 -0.159 1.00 0.00 12 GLN A C 5
ATOM 2838 O O . GLN A 1 12 ? -2.141 4.570 0.662 1.00 0.00 12 GLN A O 5
ATOM 2852 N N . GLU A 1 13 ? -0.544 6.080 0.131 1.00 0.00 13 GLU A N 5
ATOM 2853 C CA . GLU A 1 13 ? -0.399 6.707 1.445 1.00 0.00 13 GLU A CA 5
ATOM 2854 C C . GLU A 1 13 ? -1.266 7.963 1.536 1.00 0.00 13 GLU A C 5
ATOM 2855 O O . GLU A 1 13 ? -1.205 8.788 0.622 1.00 0.00 13 GLU A O 5
ATOM 2867 N N . ASN A 1 14 ? -1.994 8.144 2.639 1.00 0.00 14 ASN A N 5
ATOM 2868 C CA . ASN A 1 14 ? -2.934 9.239 2.877 1.00 0.00 14 ASN A CA 5
ATOM 2869 C C . ASN A 1 14 ? -2.285 10.443 3.560 1.00 0.00 14 ASN A C 5
ATOM 2870 O O . ASN A 1 14 ? -2.670 10.829 4.666 1.00 0.00 14 ASN A O 5
ATOM 2881 N N . THR A 1 15 ? -1.279 11.033 2.913 1.00 0.00 15 THR A N 5
ATOM 2882 C CA . THR A 1 15 ? -0.560 12.236 3.334 1.00 0.00 15 THR A CA 5
ATOM 2883 C C . THR A 1 15 ? -0.051 13.015 2.119 1.00 0.00 15 THR A C 5
ATOM 2884 O O . THR A 1 15 ? -0.382 14.195 1.991 1.00 0.00 15 THR A O 5
ATOM 2895 N N . SER A 1 16 ? 0.738 12.377 1.253 1.00 0.00 16 SER A N 5
ATOM 2896 C CA . SER A 1 16 ? 1.298 12.930 0.021 1.00 0.00 16 SER A CA 5
ATOM 2897 C C . SER A 1 16 ? 0.691 12.345 -1.253 1.00 0.00 16 SER A C 5
ATOM 2898 O O . SER A 1 16 ? 0.619 13.081 -2.238 1.00 0.00 16 SER A O 5
ATOM 2906 N N . GLY A 1 17 ? 0.267 11.080 -1.261 1.00 0.00 17 GLY A N 5
ATOM 2907 C CA . GLY A 1 17 ? -0.284 10.399 -2.421 1.00 0.00 17 GLY A CA 5
ATOM 2908 C C . GLY A 1 17 ? 0.748 9.647 -3.243 1.00 0.00 17 GLY A C 5
ATOM 2909 O O . GLY A 1 17 ? 0.743 9.806 -4.465 1.00 0.00 17 GLY A O 5
ATOM 2913 N N . VAL A 1 18 ? 1.604 8.846 -2.607 1.00 0.00 18 VAL A N 5
ATOM 2914 C CA . VAL A 1 18 ? 2.654 8.038 -3.228 1.00 0.00 18 VAL A CA 5
ATOM 2915 C C . VAL A 1 18 ? 2.158 6.612 -3.474 1.00 0.00 18 VAL A C 5
ATOM 2916 O O . VAL A 1 18 ? 1.594 6.026 -2.549 1.00 0.00 18 VAL A O 5
ATOM 2929 N N . LYS A 1 19 ? 2.387 6.060 -4.667 1.00 0.00 19 LYS A N 5
ATOM 2930 C CA . LYS A 1 19 ? 1.955 4.731 -5.097 1.00 0.00 19 LYS A CA 5
ATOM 2931 C C . LYS A 1 19 ? 3.103 3.731 -4.960 1.00 0.00 19 LYS A C 5
ATOM 2932 O O . LYS A 1 19 ? 4.198 4.019 -5.447 1.00 0.00 19 LYS A O 5
ATOM 2951 N N . LEU A 1 20 ? 2.861 2.572 -4.345 1.00 0.00 20 LEU A N 5
ATOM 2952 C CA . LEU A 1 20 ? 3.840 1.522 -4.064 1.00 0.00 20 LEU A CA 5
ATOM 2953 C C . LEU A 1 20 ? 3.320 0.094 -4.237 1.00 0.00 20 LEU A C 5
ATOM 2954 O O . LEU A 1 20 ? 2.105 -0.096 -4.307 1.00 0.00 20 LEU A O 5
ATOM 2970 N N . PHE A 1 21 ? 4.215 -0.895 -4.288 1.00 0.00 21 PHE A N 5
ATOM 2971 C CA . PHE A 1 21 ? 3.916 -2.324 -4.381 1.00 0.00 21 PHE A CA 5
ATOM 2972 C C . PHE A 1 21 ? 4.169 -2.989 -3.027 1.00 0.00 21 PHE A C 5
ATOM 2973 O O . PHE A 1 21 ? 5.153 -2.646 -2.369 1.00 0.00 21 PHE A O 5
ATOM 2990 N N . CYS A 1 22 ? 3.335 -3.954 -2.636 1.00 0.00 22 CYS A N 5
ATOM 2991 C CA . CYS A 1 22 ? 3.383 -4.643 -1.348 1.00 0.00 22 CYS A CA 5
ATOM 2992 C C . CYS A 1 22 ? 3.959 -6.055 -1.444 1.00 0.00 22 CYS A C 5
ATOM 2993 O O . CYS A 1 22 ? 3.578 -6.785 -2.360 1.00 0.00 22 CYS A O 5
ATOM 3000 N N . THR A 1 23 ? 4.840 -6.433 -0.517 1.00 0.00 23 THR A N 5
ATOM 3001 C CA . THR A 1 23 ? 5.432 -7.763 -0.376 1.00 0.00 23 THR A CA 5
ATOM 3002 C C . THR A 1 23 ? 4.836 -8.474 0.840 1.00 0.00 23 THR A C 5
ATOM 3003 O O . THR A 1 23 ? 4.503 -7.803 1.817 1.00 0.00 23 THR A O 5
ATOM 3014 N N . SER A 1 24 ? 4.725 -9.803 0.802 1.00 0.00 24 SER A N 5
ATOM 3015 C CA . SER A 1 24 ? 4.125 -10.694 1.794 1.00 0.00 24 SER A CA 5
ATOM 3016 C C . SER A 1 24 ? 2.600 -10.770 1.735 1.00 0.00 24 SER A C 5
ATOM 3017 O O . SER A 1 24 ? 2.073 -11.883 1.689 1.00 0.00 24 SER A O 5
ATOM 3025 N N . GLY A 1 25 ? 1.900 -9.634 1.749 1.00 0.00 25 GLY A N 5
ATOM 3026 C CA . GLY A 1 25 ? 0.451 -9.554 1.650 1.00 0.00 25 GLY A CA 5
ATOM 3027 C C . GLY A 1 25 ? -0.068 -9.526 0.223 1.00 0.00 25 GLY A C 5
ATOM 3028 O O . GLY A 1 25 ? 0.654 -9.940 -0.685 1.00 0.00 25 GLY A O 5
ATOM 3032 N N . SER A 1 26 ? -1.308 -9.080 0.024 1.00 0.00 26 SER A N 5
ATOM 3033 C CA . SER A 1 26 ? -1.953 -8.954 -1.281 1.00 0.00 26 SER A CA 5
ATOM 3034 C C . SER A 1 26 ? -2.704 -7.630 -1.414 1.00 0.00 26 SER A C 5
ATOM 3035 O O . SER A 1 26 ? -3.596 -7.381 -0.601 1.00 0.00 26 SER A O 5
ATOM 3043 N N . CYS A 1 27 ? -2.326 -6.779 -2.369 1.00 0.00 27 CYS A N 5
ATOM 3044 C CA . CYS A 1 27 ? -2.978 -5.504 -2.666 1.00 0.00 27 CYS A CA 5
ATOM 3045 C C . CYS A 1 27 ? -3.937 -5.563 -3.856 1.00 0.00 27 CYS A C 5
ATOM 3046 O O . CYS A 1 27 ? -4.365 -4.502 -4.315 1.00 0.00 27 CYS A O 5
ATOM 3053 N N . ALA A 1 28 ? -4.372 -6.741 -4.311 1.00 0.00 28 ALA A N 5
ATOM 3054 C CA . ALA A 1 28 ? -5.240 -6.925 -5.473 1.00 0.00 28 ALA A CA 5
ATOM 3055 C C . ALA A 1 28 ? -6.712 -6.783 -5.087 1.00 0.00 28 ALA A C 5
ATOM 3056 O O . ALA A 1 28 ? -7.377 -7.768 -4.763 1.00 0.00 28 ALA A O 5
ATOM 3063 N N . LYS A 1 29 ? -7.204 -5.542 -5.066 1.00 0.00 29 LYS A N 5
ATOM 3064 C CA . LYS A 1 29 ? -8.566 -5.114 -4.749 1.00 0.00 29 LYS A CA 5
ATOM 3065 C C . LYS A 1 29 ? -8.965 -5.435 -3.307 1.00 0.00 29 LYS A C 5
ATOM 3066 O O . LYS A 1 29 ? -9.494 -6.521 -3.061 1.00 0.00 29 LYS A O 5
ATOM 3085 N N . LYS A 1 30 ? -8.680 -4.541 -2.358 1.00 0.00 30 LYS A N 5
ATOM 3086 C CA . LYS A 1 30 ? -8.937 -4.711 -0.929 1.00 0.00 30 LYS A CA 5
ATOM 3087 C C . LYS A 1 30 ? -9.787 -3.579 -0.353 1.00 0.00 30 LYS A C 5
ATOM 3088 O O . LYS A 1 30 ? -10.897 -3.852 0.108 1.00 0.00 30 LYS A O 5
ATOM 3107 N N . GLU A 1 31 ? -9.298 -2.337 -0.373 1.00 0.00 31 GLU A N 5
ATOM 3108 C CA . GLU A 1 31 ? -9.914 -1.129 0.178 1.00 0.00 31 GLU A CA 5
ATOM 3109 C C . GLU A 1 31 ? -10.351 -1.240 1.640 1.00 0.00 31 GLU A C 5
ATOM 3110 O O . GLU A 1 31 ? -11.441 -1.752 1.904 1.00 0.00 31 GLU A O 5
ATOM 3122 N N . GLY A 1 32 ? -9.507 -0.809 2.578 1.00 0.00 32 GLY A N 5
ATOM 3123 C CA . GLY A 1 32 ? -9.731 -0.889 4.012 1.00 0.00 32 GLY A CA 5
ATOM 3124 C C . GLY A 1 32 ? -8.962 -1.988 4.725 1.00 0.00 32 GLY A C 5
ATOM 3125 O O . GLY A 1 32 ? -9.533 -2.585 5.639 1.00 0.00 32 GLY A O 5
ATOM 3129 N N . GLN A 1 33 ? -7.716 -2.266 4.337 1.00 0.00 33 GLN A N 5
ATOM 3130 C CA . GLN A 1 33 ? -6.805 -3.210 4.983 1.00 0.00 33 GLN A CA 5
ATOM 3131 C C . GLN A 1 33 ? -5.891 -2.518 5.994 1.00 0.00 33 GLN A C 5
ATOM 3132 O O . GLN A 1 33 ? -5.725 -3.049 7.093 1.00 0.00 33 GLN A O 5
ATOM 3146 N N . ALA A 1 34 ? -5.293 -1.377 5.641 1.00 0.00 34 ALA A N 5
ATOM 3147 C CA . ALA A 1 34 ? -4.310 -0.602 6.396 1.00 0.00 34 ALA A CA 5
ATOM 3148 C C . ALA A 1 34 ? -2.909 -1.204 6.276 1.00 0.00 34 ALA A C 5
ATOM 3149 O O . ALA A 1 34 ? -2.535 -2.048 7.093 1.00 0.00 34 ALA A O 5
ATOM 3156 N N . CYS A 1 35 ? -2.170 -0.823 5.233 1.00 0.00 35 CYS A N 5
ATOM 3157 C CA . CYS A 1 35 ? -0.830 -1.306 4.902 1.00 0.00 35 CYS A CA 5
ATOM 3158 C C . CYS A 1 35 ? 0.208 -0.217 5.175 1.00 0.00 35 CYS A C 5
ATOM 3159 O O . CYS A 1 35 ? -0.040 0.941 4.832 1.00 0.00 35 CYS A O 5
ATOM 3166 N N . THR A 1 36 ? 1.368 -0.580 5.722 1.00 0.00 36 THR A N 5
ATOM 3167 C CA . THR A 1 36 ? 2.426 0.333 6.154 1.00 0.00 36 THR A CA 5
ATOM 3168 C C . THR A 1 36 ? 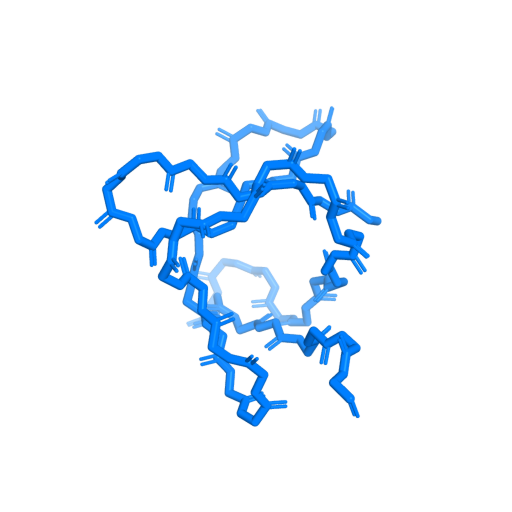3.566 0.416 5.138 1.00 0.00 36 THR A C 5
ATOM 3169 O O . THR A 1 36 ? 3.864 -0.588 4.488 1.00 0.00 36 THR A O 5
ATOM 3180 N N . ARG A 1 37 ? 4.235 1.566 5.045 1.00 0.00 37 ARG A N 5
ATOM 3181 C CA . ARG A 1 37 ? 5.295 1.868 4.083 1.00 0.00 37 ARG A CA 5
ATOM 3182 C C . ARG A 1 37 ? 6.701 1.523 4.572 1.00 0.00 37 ARG A C 5
ATOM 3183 O O . ARG A 1 37 ? 6.948 1.576 5.778 1.00 0.00 37 ARG A O 5
ATOM 3204 N N . ASN A 1 38 ? 7.602 1.151 3.661 1.00 0.00 38 ASN A N 5
ATOM 3205 C CA . ASN A 1 38 ? 8.998 0.798 3.919 1.00 0.00 38 ASN A CA 5
ATOM 3206 C C . ASN A 1 38 ? 9.900 1.216 2.756 1.00 0.00 38 ASN A C 5
ATOM 3207 O O . ASN A 1 38 ? 9.843 0.592 1.694 1.00 0.00 38 ASN A O 5
ATOM 3218 N N . GLY A 1 39 ? 10.676 2.289 2.917 1.00 0.00 39 GLY A N 5
ATOM 3219 C CA . GLY A 1 39 ? 11.626 2.790 1.938 1.00 0.00 39 GLY A CA 5
ATOM 3220 C C . GLY A 1 39 ? 10.999 3.538 0.773 1.00 0.00 39 GLY A C 5
ATOM 3221 O O . GLY A 1 39 ? 11.111 3.028 -0.343 1.00 0.00 39 GLY A O 5
ATOM 3225 N N . PRO A 1 40 ? 10.371 4.715 0.954 1.00 0.00 40 PRO A N 5
ATOM 3226 C CA . PRO A 1 40 ? 9.689 5.449 -0.121 1.00 0.00 40 PRO A CA 5
ATOM 3227 C C . PRO A 1 40 ? 10.608 6.306 -0.993 1.00 0.00 40 PRO A C 5
ATOM 3228 O O . PRO A 1 40 ? 11.485 6.972 -0.441 1.00 0.00 40 PRO A O 5
ATOM 3239 N N . GLY A 1 41 ? 10.393 6.309 -2.309 1.00 0.00 41 GLY A N 5
ATOM 3240 C CA . GLY A 1 41 ? 11.191 7.042 -3.277 1.00 0.00 41 GLY A CA 5
ATOM 3241 C C . GLY A 1 41 ? 12.204 6.181 -4.010 1.00 0.00 41 GLY A C 5
ATOM 3242 O O . GLY A 1 41 ? 12.261 6.264 -5.238 1.00 0.00 41 GLY A O 5
ATOM 3246 N N . SER A 1 42 ? 12.984 5.373 -3.291 1.00 0.00 42 SER A N 5
ATOM 3247 C CA . SER A 1 42 ? 14.042 4.517 -3.824 1.00 0.00 42 SER A CA 5
ATOM 3248 C C . SER A 1 42 ? 13.599 3.064 -3.990 1.00 0.00 42 SER A C 5
ATOM 3249 O O . SER A 1 42 ? 13.868 2.498 -5.051 1.00 0.00 42 SER A O 5
ATOM 3257 N N . SER A 1 43 ? 12.940 2.468 -2.995 1.00 0.00 43 SER A N 5
ATOM 3258 C CA . SER A 1 43 ? 12.532 1.064 -2.981 1.00 0.00 43 SER A CA 5
ATOM 3259 C C . SER A 1 43 ? 11.056 0.883 -3.330 1.00 0.00 43 SER A C 5
ATOM 3260 O O . SER A 1 43 ? 10.765 0.115 -4.248 1.00 0.00 43 SER A O 5
ATOM 3268 N N . ASN A 1 44 ? 10.133 1.554 -2.638 1.00 0.00 44 ASN A N 5
ATOM 3269 C CA . ASN A 1 44 ? 8.679 1.488 -2.794 1.00 0.00 44 ASN A CA 5
ATOM 3270 C C . ASN A 1 44 ? 8.092 0.122 -2.428 1.00 0.00 44 ASN A C 5
ATOM 3271 O O . ASN A 1 44 ? 7.382 -0.490 -3.230 1.00 0.00 44 ASN A O 5
ATOM 3282 N N . SER A 1 45 ? 8.378 -0.354 -1.215 1.00 0.00 45 SER A N 5
ATOM 3283 C CA . SER A 1 45 ? 7.956 -1.647 -0.677 1.00 0.00 45 SER A CA 5
ATOM 3284 C C . SER A 1 45 ? 7.101 -1.502 0.581 1.00 0.00 45 SER A C 5
ATOM 3285 O O . SER A 1 45 ? 7.429 -0.659 1.416 1.00 0.00 45 SER A O 5
ATOM 3293 N N . ALA A 1 46 ? 6.042 -2.299 0.733 1.00 0.00 46 ALA A N 5
ATOM 3294 C CA . ALA A 1 46 ? 5.122 -2.259 1.869 1.00 0.00 46 ALA A CA 5
ATOM 3295 C C . ALA A 1 46 ? 4.805 -3.626 2.475 1.00 0.00 46 ALA A C 5
ATOM 3296 O O . ALA A 1 46 ? 4.802 -4.619 1.745 1.00 0.00 46 ALA A O 5
ATOM 3303 N N . SER A 1 47 ? 4.526 -3.672 3.779 1.00 0.00 47 SER A N 5
ATOM 3304 C CA . SER A 1 47 ? 4.157 -4.865 4.539 1.00 0.00 47 SER A CA 5
ATOM 3305 C C . SER A 1 47 ? 2.722 -4.726 5.046 1.00 0.00 47 SER A C 5
ATOM 3306 O O . SER A 1 47 ? 2.443 -3.759 5.758 1.00 0.00 47 SER A O 5
ATOM 3314 N N . CYS A 1 48 ? 1.829 -5.648 4.683 1.00 0.00 48 CYS A N 5
ATOM 3315 C CA . CYS A 1 48 ? 0.394 -5.601 4.959 1.00 0.00 48 CYS A CA 5
ATOM 3316 C C . CYS A 1 48 ? -0.038 -6.678 5.955 1.00 0.00 48 CYS A C 5
ATOM 3317 O O . CYS A 1 48 ? 0.412 -7.810 5.769 1.00 0.00 48 CYS A O 5
ATOM 3324 N N . PRO A 1 49 ? -0.880 -6.430 6.979 1.00 0.00 49 PRO A N 5
ATOM 3325 C CA . PRO A 1 49 ? -1.389 -7.473 7.882 1.00 0.00 49 PRO A CA 5
ATOM 3326 C C . PRO A 1 49 ? -2.539 -8.283 7.283 1.00 0.00 49 PRO A C 5
ATOM 3327 O O . PRO A 1 49 ? -3.469 -7.672 6.753 1.00 0.00 49 PRO A O 5
ATOM 3338 N N . LYS A 1 50 ? -2.491 -9.613 7.371 1.00 0.00 50 LYS A N 5
ATOM 3339 C CA . LYS A 1 50 ? -3.471 -10.539 6.808 1.00 0.00 50 LYS A CA 5
ATOM 3340 C C . LYS A 1 50 ? -3.828 -11.682 7.757 1.00 0.00 50 LYS A C 5
ATOM 3341 O O . LYS A 1 50 ? -2.916 -12.447 8.134 1.00 0.00 50 LYS A O 5
ATOM 3375 N N . GLU A 1 2 ? -0.193 4.568 8.134 1.00 0.00 2 GLU A N 6
ATOM 3376 C CA . GLU A 1 2 ? -1.331 3.778 7.666 1.00 0.00 2 GLU A CA 6
ATOM 3377 C C . GLU A 1 2 ? -1.856 4.223 6.301 1.00 0.00 2 GLU A C 6
ATOM 3378 O O . GLU A 1 2 ? -2.157 5.410 6.162 1.00 0.00 2 GLU A O 6
ATOM 3390 N N . GLY A 1 3 ? -1.951 3.320 5.325 1.00 0.00 3 GLY A N 6
ATOM 3391 C CA . GLY A 1 3 ? -2.471 3.582 3.992 1.00 0.00 3 GLY A CA 6
ATOM 3392 C C . GLY A 1 3 ? -3.537 2.607 3.520 1.00 0.00 3 GLY A C 6
ATOM 3393 O O . GLY A 1 3 ? -3.558 1.473 4.000 1.00 0.00 3 GLY A O 6
ATOM 3397 N N . LYS A 1 4 ? -4.383 3.014 2.573 1.00 0.00 4 LYS A N 6
ATOM 3398 C CA . LYS A 1 4 ? -5.468 2.219 1.997 1.00 0.00 4 LYS A CA 6
ATOM 3399 C C . LYS A 1 4 ? -5.142 1.788 0.568 1.00 0.00 4 LYS A C 6
ATOM 3400 O O . LYS A 1 4 ? -4.532 2.564 -0.169 1.00 0.00 4 LYS A O 6
ATOM 3419 N N . CYS A 1 5 ? -5.578 0.591 0.175 1.00 0.00 5 CYS A N 6
ATOM 3420 C CA . CYS A 1 5 ? -5.282 -0.039 -1.111 1.00 0.00 5 CYS A CA 6
ATOM 3421 C C . CYS A 1 5 ? -6.436 0.104 -2.103 1.00 0.00 5 CYS A C 6
ATOM 3422 O O . CYS A 1 5 ? -7.594 0.031 -1.690 1.00 0.00 5 CYS A O 6
ATOM 3429 N N . THR A 1 6 ? -6.131 0.241 -3.394 1.00 0.00 6 THR A N 6
ATOM 3430 C CA . THR A 1 6 ? -7.063 0.621 -4.455 1.00 0.00 6 THR A CA 6
ATOM 3431 C C . THR A 1 6 ? -7.389 -0.522 -5.418 1.00 0.00 6 THR A C 6
ATOM 3432 O O . THR A 1 6 ? -6.661 -1.515 -5.463 1.00 0.00 6 THR A O 6
ATOM 3443 N N . ALA A 1 7 ? -8.449 -0.360 -6.213 1.00 0.00 7 ALA A N 6
ATOM 3444 C CA . ALA A 1 7 ? -8.981 -1.326 -7.175 1.00 0.00 7 ALA A CA 6
ATOM 3445 C C . ALA A 1 7 ? -8.050 -1.752 -8.311 1.00 0.00 7 ALA A C 6
ATOM 3446 O O . ALA A 1 7 ? -8.248 -2.855 -8.822 1.00 0.00 7 ALA A O 6
ATOM 3453 N N . LYS A 1 8 ? -7.086 -0.927 -8.725 1.00 0.00 8 LYS A N 6
ATOM 3454 C CA . LYS A 1 8 ? -6.082 -1.243 -9.742 1.00 0.00 8 LYS A CA 6
ATOM 3455 C C . LYS A 1 8 ? -5.003 -2.242 -9.322 1.00 0.00 8 LYS A C 6
ATOM 3456 O O . LYS A 1 8 ? -4.402 -2.847 -10.211 1.00 0.00 8 LYS A O 6
ATOM 3475 N N . GLY A 1 9 ? -4.756 -2.425 -8.024 1.00 0.00 9 GLY A N 6
ATOM 3476 C CA . GLY A 1 9 ? -3.769 -3.338 -7.471 1.00 0.00 9 GLY A CA 6
ATOM 3477 C C . GLY A 1 9 ? -2.523 -2.701 -6.880 1.00 0.00 9 GLY A C 6
ATOM 3478 O O . GLY A 1 9 ? -1.512 -3.400 -6.801 1.00 0.00 9 GLY A O 6
ATOM 3482 N N . GLU A 1 10 ? -2.554 -1.425 -6.492 1.00 0.00 10 GLU A N 6
ATOM 3483 C CA . GLU A 1 10 ? -1.491 -0.703 -5.794 1.00 0.00 10 GLU A CA 6
ATOM 3484 C C . GLU A 1 10 ? -2.032 -0.022 -4.538 1.00 0.00 10 GLU A C 6
ATOM 3485 O O . GLU A 1 10 ? -3.218 0.311 -4.516 1.00 0.00 10 GLU A O 6
ATOM 3497 N N . CYS A 1 11 ? -1.195 0.229 -3.530 1.00 0.00 11 CYS A N 6
ATOM 3498 C CA . CYS A 1 11 ? -1.594 0.809 -2.249 1.00 0.00 11 CYS A CA 6
ATOM 3499 C C . CYS A 1 11 ? -1.133 2.261 -2.128 1.00 0.00 11 CYS A C 6
ATOM 3500 O O . CYS A 1 11 ? 0.048 2.517 -2.369 1.00 0.00 11 CYS A O 6
ATOM 3507 N N . GLN A 1 12 ? -2.023 3.177 -1.739 1.00 0.00 12 GLN A N 6
ATOM 3508 C CA . GLN A 1 12 ? -1.786 4.616 -1.644 1.00 0.00 12 GLN A CA 6
ATOM 3509 C C . GLN A 1 12 ? -1.592 5.117 -0.213 1.00 0.00 12 GLN A C 6
ATOM 3510 O O . GLN A 1 12 ? -2.193 4.563 0.709 1.00 0.00 12 GLN A O 6
ATOM 3524 N N . GLU A 1 13 ? -0.810 6.185 -0.047 1.00 0.00 13 GLU A N 6
ATOM 3525 C CA . GLU A 1 13 ? -0.483 6.825 1.227 1.00 0.00 13 GLU A CA 6
ATOM 3526 C C . GLU A 1 13 ? -1.445 7.980 1.508 1.00 0.00 13 GLU A C 6
ATOM 3527 O O . GLU A 1 13 ? -1.725 8.755 0.593 1.00 0.00 13 GLU A O 6
ATOM 3539 N N . ASN A 1 14 ? -1.879 8.144 2.758 1.00 0.00 14 ASN A N 6
ATOM 3540 C CA . ASN A 1 14 ? -2.837 9.159 3.201 1.00 0.00 14 ASN A CA 6
ATOM 3541 C C . ASN A 1 14 ? -2.261 10.556 3.442 1.00 0.00 14 ASN A C 6
ATOM 3542 O O . ASN A 1 14 ? -3.053 11.460 3.713 1.00 0.00 14 ASN A O 6
ATOM 3553 N N . THR A 1 15 ? -0.956 10.790 3.292 1.00 0.00 15 THR A N 6
ATOM 3554 C CA . THR A 1 15 ? -0.278 12.055 3.570 1.00 0.00 15 THR A CA 6
ATOM 3555 C C . THR A 1 15 ? -0.107 12.851 2.275 1.00 0.00 15 THR A C 6
ATOM 3556 O O . THR A 1 15 ? -0.534 14.006 2.242 1.00 0.00 15 THR A O 6
ATOM 3567 N N . SER A 1 16 ? 0.493 12.262 1.239 1.00 0.00 16 SER A N 6
ATOM 3568 C CA . SER A 1 16 ? 0.750 12.870 -0.066 1.00 0.00 16 SER A CA 6
ATOM 3569 C C . SER A 1 16 ? 0.032 12.202 -1.238 1.00 0.00 16 SER A C 6
ATOM 3570 O O . SER A 1 16 ? -0.222 12.906 -2.217 1.00 0.00 16 SER A O 6
ATOM 3578 N N . GLY A 1 17 ? -0.287 10.908 -1.179 1.00 0.00 17 GLY A N 6
ATOM 3579 C CA . GLY A 1 17 ? -0.922 10.166 -2.256 1.00 0.00 17 GLY A CA 6
ATOM 3580 C C . GLY A 1 17 ? 0.055 9.489 -3.201 1.00 0.00 17 GLY A C 6
ATOM 3581 O O . GLY A 1 17 ? -0.120 9.622 -4.413 1.00 0.00 17 GLY A O 6
ATOM 3585 N N . VAL A 1 18 ? 1.046 8.771 -2.671 1.00 0.00 18 VAL A N 6
ATOM 3586 C CA . VAL A 1 18 ? 2.082 8.048 -3.408 1.00 0.00 18 VAL A CA 6
ATOM 3587 C C . VAL A 1 18 ? 1.686 6.581 -3.588 1.00 0.00 18 VAL A C 6
ATOM 3588 O O . VAL A 1 18 ? 1.223 5.978 -2.619 1.00 0.00 18 VAL A O 6
ATOM 3601 N N . LYS A 1 19 ? 1.931 6.003 -4.764 1.00 0.00 19 LYS A N 6
ATOM 3602 C CA . LYS A 1 19 ? 1.540 4.651 -5.158 1.00 0.00 19 LYS A CA 6
ATOM 3603 C C . LYS A 1 19 ? 2.742 3.706 -5.167 1.00 0.00 19 LYS A C 6
ATOM 3604 O O . LYS A 1 19 ? 3.715 4.004 -5.861 1.00 0.00 19 LYS A O 6
ATOM 3623 N N . LEU A 1 20 ? 2.686 2.598 -4.425 1.00 0.00 20 LEU A N 6
ATOM 3624 C CA . LEU A 1 20 ? 3.752 1.610 -4.258 1.00 0.00 20 LEU A CA 6
ATOM 3625 C C . LEU A 1 20 ? 3.276 0.157 -4.212 1.00 0.00 20 LEU A C 6
ATOM 3626 O O . LEU A 1 20 ? 2.075 -0.076 -4.063 1.00 0.00 20 LEU A O 6
ATOM 3642 N N . PHE A 1 21 ? 4.191 -0.808 -4.322 1.00 0.00 21 PHE A N 6
ATOM 3643 C CA . PHE A 1 21 ? 3.929 -2.247 -4.267 1.00 0.00 21 PHE A CA 6
ATOM 3644 C C . PHE A 1 21 ? 4.030 -2.770 -2.834 1.00 0.00 21 PHE A C 6
ATOM 3645 O O . PHE A 1 21 ? 4.769 -2.196 -2.032 1.00 0.00 21 PHE A O 6
ATOM 3662 N N . CYS A 1 22 ? 3.344 -3.872 -2.528 1.00 0.00 22 CYS A N 6
ATOM 3663 C CA . CYS A 1 22 ? 3.242 -4.464 -1.196 1.00 0.00 22 CYS A CA 6
ATOM 3664 C C . CYS A 1 22 ? 3.762 -5.900 -1.143 1.00 0.00 22 CYS A C 6
ATOM 3665 O O . CYS A 1 22 ? 3.291 -6.711 -1.943 1.00 0.00 22 CYS A O 6
ATOM 3672 N N . THR A 1 23 ? 4.687 -6.214 -0.235 1.00 0.00 23 THR A N 6
ATOM 3673 C CA . THR A 1 23 ? 5.302 -7.528 -0.061 1.00 0.00 23 THR A CA 6
ATOM 3674 C C . THR A 1 23 ? 4.712 -8.224 1.165 1.00 0.00 23 THR A C 6
ATOM 3675 O O . THR A 1 23 ? 4.594 -7.584 2.212 1.00 0.00 23 THR A O 6
ATOM 3686 N N . SER A 1 24 ? 4.383 -9.514 1.068 1.00 0.00 24 SER A N 6
ATOM 3687 C CA . SER A 1 24 ? 3.768 -10.356 2.093 1.00 0.00 24 SER A CA 6
ATOM 3688 C C . SER A 1 24 ? 2.427 -9.818 2.594 1.00 0.00 24 SER A C 6
ATOM 3689 O O . SER A 1 24 ? 2.286 -9.475 3.770 1.00 0.00 24 SER A O 6
ATOM 3697 N N . GLY A 1 25 ? 1.449 -9.730 1.691 1.00 0.00 25 GLY A N 6
ATOM 3698 C CA . GLY A 1 25 ? 0.144 -9.146 1.960 1.00 0.00 25 GLY A CA 6
ATOM 3699 C C . GLY A 1 25 ? -0.886 -9.239 0.847 1.00 0.00 25 GLY A C 6
ATOM 3700 O O . GLY A 1 25 ? -2.044 -9.534 1.148 1.00 0.00 25 GLY A O 6
ATOM 3704 N N . SER A 1 26 ? -0.493 -8.983 -0.402 1.00 0.00 26 SER A N 6
ATOM 3705 C CA . SER A 1 26 ? -1.296 -8.960 -1.625 1.00 0.00 26 SER A CA 6
ATOM 3706 C C . SER A 1 26 ? -2.106 -7.671 -1.757 1.00 0.00 26 SER A C 6
ATOM 3707 O O . SER A 1 26 ? -2.894 -7.389 -0.852 1.00 0.00 26 SER A O 6
ATOM 3715 N N . CYS A 1 27 ? -1.914 -6.905 -2.831 1.00 0.00 27 CYS A N 6
ATOM 3716 C CA . CYS A 1 27 ? -2.582 -5.630 -3.089 1.00 0.00 27 CYS A CA 6
ATOM 3717 C C . CYS A 1 27 ? -3.889 -5.759 -3.874 1.00 0.00 27 CYS A C 6
ATOM 3718 O O . CYS A 1 27 ? -4.626 -4.772 -3.901 1.00 0.00 27 CYS A O 6
ATOM 3725 N N . ALA A 1 28 ? -4.231 -6.910 -4.457 1.00 0.00 28 ALA A N 6
ATOM 3726 C CA . ALA A 1 28 ? -5.374 -7.113 -5.347 1.00 0.00 28 ALA A CA 6
ATOM 3727 C C . ALA A 1 28 ? -6.742 -6.857 -4.714 1.00 0.00 28 ALA A C 6
ATOM 3728 O O . ALA A 1 28 ? -7.310 -7.746 -4.077 1.00 0.00 28 ALA A O 6
ATOM 3735 N N . LYS A 1 29 ? -7.233 -5.621 -4.829 1.00 0.00 29 LYS A N 6
ATOM 3736 C CA . LYS A 1 29 ? -8.544 -5.119 -4.417 1.00 0.00 29 LYS A CA 6
ATOM 3737 C C . LYS A 1 29 ? -8.861 -5.342 -2.937 1.00 0.00 29 LYS A C 6
ATOM 3738 O O . LYS A 1 29 ? -9.274 -6.448 -2.582 1.00 0.00 29 LYS A O 6
ATOM 3757 N N . LYS A 1 30 ? -8.626 -4.352 -2.074 1.00 0.00 30 LYS A N 6
ATOM 3758 C CA . LYS A 1 30 ? -8.889 -4.410 -0.637 1.00 0.00 30 LYS A CA 6
ATOM 3759 C C . LYS A 1 30 ? -9.704 -3.216 -0.139 1.00 0.00 30 LYS A C 6
ATOM 3760 O O . LYS A 1 30 ? -10.885 -3.399 0.159 1.00 0.00 30 LYS A O 6
ATOM 3779 N N . GLU A 1 31 ? -9.123 -2.017 -0.049 1.00 0.00 31 GLU A N 6
ATOM 3780 C CA . GLU A 1 31 ? -9.701 -0.774 0.460 1.00 0.00 31 GLU A CA 6
ATOM 3781 C C . GLU A 1 31 ? -10.196 -0.901 1.903 1.00 0.00 31 GLU A C 6
ATOM 3782 O O . GLU A 1 31 ? -11.285 -1.437 2.117 1.00 0.00 31 GLU A O 6
ATOM 3794 N N . GLY A 1 32 ? -9.398 -0.461 2.876 1.00 0.00 32 GLY A N 6
ATOM 3795 C CA . GLY A 1 32 ? -9.696 -0.523 4.298 1.00 0.00 32 GLY A CA 6
ATOM 3796 C C . GLY A 1 32 ? -8.991 -1.626 5.068 1.00 0.00 32 GLY A C 6
ATOM 3797 O O . GLY A 1 32 ? -9.621 -2.191 5.964 1.00 0.00 32 GLY A O 6
ATOM 3801 N N . GLN A 1 33 ? -7.733 -1.938 4.755 1.00 0.00 33 GLN A N 6
ATOM 3802 C CA . GLN A 1 33 ? -6.882 -2.893 5.464 1.00 0.00 33 GLN A CA 6
ATOM 3803 C C . GLN A 1 33 ? -5.905 -2.215 6.425 1.00 0.00 33 GLN A C 6
ATOM 3804 O O . GLN A 1 33 ? -5.687 -2.763 7.507 1.00 0.00 33 GLN A O 6
ATOM 3818 N N . ALA A 1 34 ? -5.312 -1.077 6.059 1.00 0.00 34 ALA A N 6
ATOM 3819 C CA . ALA A 1 34 ? -4.297 -0.314 6.785 1.00 0.00 34 ALA A CA 6
ATOM 3820 C C . ALA A 1 34 ? -2.906 -0.927 6.620 1.00 0.00 34 ALA A C 6
ATOM 3821 O O . ALA A 1 34 ? -2.492 -1.749 7.441 1.00 0.00 34 ALA A O 6
ATOM 3828 N N . CYS A 1 35 ? -2.216 -0.572 5.536 1.00 0.00 35 CYS A N 6
ATOM 3829 C CA . CYS A 1 35 ? -0.903 -1.079 5.139 1.00 0.00 35 CYS A CA 6
ATOM 3830 C C . CYS A 1 35 ? 0.173 -0.036 5.444 1.00 0.00 35 CYS A C 6
ATOM 3831 O O . CYS A 1 35 ? -0.042 1.139 5.139 1.00 0.00 35 CYS A O 6
ATOM 3838 N N . THR A 1 36 ? 1.324 -0.447 5.976 1.00 0.00 36 THR A N 6
ATOM 3839 C CA . THR A 1 36 ? 2.400 0.431 6.437 1.00 0.00 36 THR A CA 6
ATOM 3840 C C . THR A 1 36 ? 3.479 0.626 5.371 1.00 0.00 36 THR A C 6
ATOM 3841 O O . THR A 1 36 ? 3.778 -0.323 4.645 1.00 0.00 36 THR A O 6
ATOM 3852 N N . ARG A 1 37 ? 4.114 1.798 5.332 1.00 0.00 37 ARG A N 6
ATOM 3853 C CA . ARG A 1 37 ? 5.029 2.246 4.282 1.00 0.00 37 ARG A CA 6
ATOM 3854 C C . ARG A 1 37 ? 6.493 1.986 4.640 1.00 0.00 37 ARG A C 6
ATOM 3855 O O . ARG A 1 37 ? 6.867 2.259 5.781 1.00 0.00 37 ARG A O 6
ATOM 3876 N N . ASN A 1 38 ? 7.315 1.507 3.703 1.00 0.00 38 ASN A N 6
ATOM 3877 C CA . ASN A 1 38 ? 8.737 1.216 3.888 1.00 0.00 38 ASN A CA 6
ATOM 3878 C C . ASN A 1 38 ? 9.569 1.550 2.648 1.00 0.00 38 ASN A C 6
ATOM 3879 O O . ASN A 1 38 ? 9.234 1.071 1.564 1.00 0.00 38 ASN A O 6
ATOM 3890 N N . GLY A 1 39 ? 10.615 2.368 2.775 1.00 0.00 39 GLY A N 6
ATOM 3891 C CA . GLY A 1 39 ? 11.570 2.677 1.722 1.00 0.00 39 GLY A CA 6
ATOM 3892 C C . GLY A 1 39 ? 11.025 3.450 0.533 1.00 0.00 39 GLY A C 6
ATOM 3893 O O . GLY A 1 39 ? 10.949 2.846 -0.538 1.00 0.00 39 GLY A O 6
ATOM 3897 N N . PRO A 1 40 ? 10.673 4.746 0.638 1.00 0.00 40 PRO A N 6
ATOM 3898 C CA . PRO A 1 40 ? 10.060 5.509 -0.457 1.00 0.00 40 PRO A CA 6
ATOM 3899 C C . PRO A 1 40 ? 11.051 6.040 -1.492 1.00 0.00 40 PRO A C 6
ATOM 3900 O O . PRO A 1 40 ? 12.071 6.602 -1.088 1.00 0.00 40 PRO A O 6
ATOM 3911 N N . GLY A 1 41 ? 10.756 5.877 -2.782 1.00 0.00 41 GLY A N 6
ATOM 3912 C CA . GLY A 1 41 ? 11.597 6.312 -3.885 1.00 0.00 41 GLY A CA 6
ATOM 3913 C C . GLY A 1 41 ? 12.466 5.209 -4.463 1.00 0.00 41 GLY A C 6
ATOM 3914 O O . GLY A 1 41 ? 12.402 4.989 -5.674 1.00 0.00 41 GLY A O 6
ATOM 3918 N N . SER A 1 42 ? 13.254 4.525 -3.633 1.00 0.00 42 SER A N 6
ATOM 3919 C CA . SER A 1 42 ? 14.197 3.482 -4.031 1.00 0.00 42 SER A CA 6
ATOM 3920 C C . SER A 1 42 ? 13.597 2.076 -4.004 1.00 0.00 42 SER A C 6
ATOM 3921 O O . SER A 1 42 ? 13.798 1.345 -4.975 1.00 0.00 42 SER A O 6
ATOM 3929 N N . SER A 1 43 ? 12.881 1.698 -2.944 1.00 0.00 43 SER A N 6
ATOM 3930 C CA . SER A 1 43 ? 12.341 0.355 -2.739 1.00 0.00 43 SER A CA 6
ATOM 3931 C C . SER A 1 43 ? 10.886 0.237 -3.189 1.00 0.00 43 SER A C 6
ATOM 3932 O O . SER A 1 43 ? 10.601 -0.630 -4.017 1.00 0.00 43 SER A O 6
ATOM 3940 N N . ASN A 1 44 ? 9.976 1.073 -2.683 1.00 0.00 44 ASN A N 6
ATOM 3941 C CA . ASN A 1 44 ? 8.531 1.050 -2.910 1.00 0.00 44 ASN A CA 6
ATOM 3942 C C . ASN A 1 44 ? 7.870 -0.224 -2.376 1.00 0.00 44 ASN A C 6
ATOM 3943 O O . ASN A 1 44 ? 7.162 -0.920 -3.107 1.00 0.00 44 ASN A O 6
ATOM 3954 N N . SER A 1 45 ? 8.101 -0.526 -1.098 1.00 0.00 45 SER A N 6
ATOM 3955 C CA . SER A 1 45 ? 7.650 -1.729 -0.400 1.00 0.00 45 SER A CA 6
ATOM 3956 C C . SER A 1 45 ? 6.761 -1.414 0.802 1.00 0.00 45 SER A C 6
ATOM 3957 O O . SER A 1 45 ? 7.074 -0.486 1.549 1.00 0.00 45 SER A O 6
ATOM 3965 N N . ALA A 1 46 ? 5.679 -2.166 1.003 1.00 0.00 46 ALA A N 6
ATOM 3966 C CA . ALA A 1 46 ? 4.744 -2.019 2.117 1.00 0.00 46 ALA A CA 6
ATOM 3967 C C . ALA A 1 46 ? 4.319 -3.354 2.726 1.00 0.00 46 ALA A C 6
ATOM 3968 O O . ALA A 1 46 ? 4.056 -4.289 1.967 1.00 0.00 46 ALA A O 6
ATOM 3975 N N . SER A 1 47 ? 4.230 -3.438 4.054 1.00 0.00 47 SER A N 6
ATOM 3976 C CA . SER A 1 47 ? 3.836 -4.630 4.803 1.00 0.00 47 SER A CA 6
ATOM 3977 C C . SER A 1 47 ? 2.366 -4.521 5.204 1.00 0.00 47 SER A C 6
ATOM 3978 O O . SER A 1 47 ? 2.026 -3.606 5.957 1.00 0.00 47 SER A O 6
ATOM 3986 N N . CYS A 1 48 ? 1.507 -5.401 4.689 1.00 0.00 48 CYS A N 6
ATOM 3987 C CA . CYS A 1 48 ? 0.060 -5.415 4.899 1.00 0.00 48 CYS A CA 6
ATOM 3988 C C . CYS A 1 48 ? -0.358 -6.578 5.800 1.00 0.00 48 CYS A C 6
ATOM 3989 O O . CYS A 1 48 ? 0.238 -7.646 5.644 1.00 0.00 48 CYS A O 6
ATOM 3996 N N . PRO A 1 49 ? -1.351 -6.469 6.705 1.00 0.00 49 PRO A N 6
ATOM 3997 C CA . PRO A 1 49 ? -1.808 -7.594 7.533 1.00 0.00 49 PRO A CA 6
ATOM 3998 C C . PRO A 1 49 ? -2.798 -8.508 6.810 1.00 0.00 49 PRO A C 6
ATOM 3999 O O . PRO A 1 49 ? -3.869 -8.030 6.432 1.00 0.00 49 PRO A O 6
ATOM 4010 N N . LYS A 1 50 ? -2.443 -9.775 6.590 1.00 0.00 50 LYS A N 6
ATOM 4011 C CA . LYS A 1 50 ? -3.231 -10.778 5.877 1.00 0.00 50 LYS A CA 6
ATOM 4012 C C . LYS A 1 50 ? -3.754 -11.854 6.826 1.00 0.00 50 LYS A C 6
ATOM 4013 O O . LYS A 1 50 ? -2.926 -12.564 7.434 1.00 0.00 50 LYS A O 6
ATOM 4047 N N . GLU A 1 2 ? 0.631 4.719 7.928 1.00 0.00 2 GLU A N 7
ATOM 4048 C CA . GLU A 1 2 ? -0.376 3.815 7.371 1.00 0.00 2 GLU A CA 7
ATOM 4049 C C . GLU A 1 2 ? -1.020 4.340 6.088 1.00 0.00 2 GLU A C 7
ATOM 4050 O O . GLU A 1 2 ? -1.442 5.498 6.087 1.00 0.00 2 GLU A O 7
ATOM 4062 N N . GLY A 1 3 ? -1.102 3.526 5.035 1.00 0.00 3 GLY A N 7
ATOM 4063 C CA . GLY A 1 3 ? -1.753 3.856 3.777 1.00 0.00 3 GLY A CA 7
ATOM 4064 C C . GLY A 1 3 ? -2.957 2.989 3.451 1.00 0.00 3 GLY A C 7
ATOM 4065 O O . GLY A 1 3 ? -3.014 1.847 3.910 1.00 0.00 3 GLY A O 7
ATOM 4069 N N . LYS A 1 4 ? -3.883 3.496 2.637 1.00 0.00 4 LYS A N 7
ATOM 4070 C CA . LYS A 1 4 ? -5.119 2.834 2.221 1.00 0.00 4 LYS A CA 7
ATOM 4071 C C . LYS A 1 4 ? -4.979 2.347 0.779 1.00 0.00 4 LYS A C 7
ATOM 4072 O O . LYS A 1 4 ? -4.550 3.136 -0.065 1.00 0.00 4 LYS A O 7
ATOM 4091 N N . CYS A 1 5 ? -5.361 1.104 0.483 1.00 0.00 5 CYS A N 7
ATOM 4092 C CA . CYS A 1 5 ? -5.167 0.455 -0.814 1.00 0.00 5 CYS A CA 7
ATOM 4093 C C . CYS A 1 5 ? -6.353 0.632 -1.763 1.00 0.00 5 CYS A C 7
ATOM 4094 O O . CYS A 1 5 ? -7.481 0.778 -1.290 1.00 0.00 5 CYS A O 7
ATOM 4101 N N . THR A 1 6 ? -6.112 0.585 -3.074 1.00 0.00 6 THR A N 7
ATOM 4102 C CA . THR A 1 6 ? -7.087 0.813 -4.140 1.00 0.00 6 THR A CA 7
ATOM 4103 C C . THR A 1 6 ? -7.377 -0.445 -4.961 1.00 0.00 6 THR A C 7
ATOM 4104 O O . THR A 1 6 ? -6.533 -1.340 -5.033 1.00 0.00 6 THR A O 7
ATOM 4115 N N . ALA A 1 7 ? -8.536 -0.481 -5.622 1.00 0.00 7 ALA A N 7
ATOM 4116 C CA . ALA A 1 7 ? -9.061 -1.593 -6.415 1.00 0.00 7 ALA A CA 7
ATOM 4117 C C . ALA A 1 7 ? -8.233 -2.041 -7.620 1.00 0.00 7 ALA A C 7
ATOM 4118 O O . ALA A 1 7 ? -8.370 -3.207 -7.995 1.00 0.00 7 ALA A O 7
ATOM 4125 N N . LYS A 1 8 ? -7.417 -1.179 -8.231 1.00 0.00 8 LYS A N 7
ATOM 4126 C CA . LYS A 1 8 ? -6.533 -1.503 -9.351 1.00 0.00 8 LYS A CA 7
ATOM 4127 C C . LYS A 1 8 ? -5.303 -2.345 -9.003 1.00 0.00 8 LYS A C 7
ATOM 4128 O O . LYS A 1 8 ? -4.754 -2.966 -9.915 1.00 0.00 8 LYS A O 7
ATOM 4147 N N . GLY A 1 9 ? -4.876 -2.382 -7.740 1.00 0.00 9 GLY A N 7
ATOM 4148 C CA . GLY A 1 9 ? -3.766 -3.181 -7.247 1.00 0.00 9 GLY A CA 7
ATOM 4149 C C . GLY A 1 9 ? -2.509 -2.432 -6.839 1.00 0.00 9 GLY A C 7
ATOM 4150 O O . GLY A 1 9 ? -1.435 -3.029 -6.934 1.00 0.00 9 GLY A O 7
ATOM 4154 N N . GLU A 1 10 ? -2.600 -1.167 -6.425 1.00 0.00 10 GLU A N 7
ATOM 4155 C CA . GLU A 1 10 ? -1.521 -0.360 -5.858 1.00 0.00 10 GLU A CA 7
ATOM 4156 C C . GLU A 1 10 ? -1.943 0.289 -4.540 1.00 0.00 10 GLU A C 7
ATOM 4157 O O . GLU A 1 10 ? -3.060 0.809 -4.497 1.00 0.00 10 GLU A O 7
ATOM 4169 N N . CYS A 1 11 ? -1.099 0.290 -3.507 1.00 0.00 11 CYS A N 7
ATOM 4170 C CA . CYS A 1 11 ? -1.418 0.836 -2.188 1.00 0.00 11 CYS A CA 7
ATOM 4171 C C . CYS A 1 11 ? -0.840 2.242 -2.034 1.00 0.00 11 CYS A C 7
ATOM 4172 O O . CYS A 1 11 ? 0.360 2.408 -2.261 1.00 0.00 11 CYS A O 7
ATOM 4179 N N . GLN A 1 12 ? -1.653 3.218 -1.627 1.00 0.00 12 GLN A N 7
ATOM 4180 C CA . GLN A 1 12 ? -1.335 4.644 -1.565 1.00 0.00 12 GLN A CA 7
ATOM 4181 C C . GLN A 1 12 ? -1.307 5.229 -0.153 1.00 0.00 12 GLN A C 7
ATOM 4182 O O . GLN A 1 12 ? -1.968 4.685 0.734 1.00 0.00 12 GLN A O 7
ATOM 4196 N N . GLU A 1 13 ? -0.574 6.325 0.050 1.00 0.00 13 GLU A N 7
ATOM 4197 C CA . GLU A 1 13 ? -0.500 7.072 1.306 1.00 0.00 13 GLU A CA 7
ATOM 4198 C C . GLU A 1 13 ? -1.603 8.125 1.414 1.00 0.00 13 GLU A C 7
ATOM 4199 O O . GLU A 1 13 ? -1.899 8.789 0.419 1.00 0.00 13 GLU A O 7
ATOM 4211 N N . ASN A 1 14 ? -2.135 8.331 2.619 1.00 0.00 14 ASN A N 7
ATOM 4212 C CA . ASN A 1 14 ? -3.259 9.216 2.928 1.00 0.00 14 ASN A CA 7
ATOM 4213 C C . ASN A 1 14 ? -2.946 10.713 2.940 1.00 0.00 14 ASN A C 7
ATOM 4214 O O . ASN A 1 14 ? -3.902 11.488 2.868 1.00 0.00 14 ASN A O 7
ATOM 4225 N N . THR A 1 15 ? -1.684 11.141 2.982 1.00 0.00 15 THR A N 7
ATOM 4226 C CA . THR A 1 15 ? -1.259 12.536 3.099 1.00 0.00 15 THR A CA 7
ATOM 4227 C C . THR A 1 15 ? -0.833 13.115 1.751 1.00 0.00 15 THR A C 7
ATOM 4228 O O . THR A 1 15 ? -1.289 14.209 1.415 1.00 0.00 15 THR A O 7
ATOM 4239 N N . SER A 1 16 ? 0.020 12.419 0.997 1.00 0.00 16 SER A N 7
ATOM 4240 C CA . SER A 1 16 ? 0.551 12.844 -0.297 1.00 0.00 16 SER A CA 7
ATOM 4241 C C . SER A 1 16 ? -0.125 12.141 -1.474 1.00 0.00 16 SER A C 7
ATOM 4242 O O . SER A 1 16 ? -0.431 12.817 -2.457 1.00 0.00 16 SER A O 7
ATOM 4250 N N . GLY A 1 17 ? -0.351 10.829 -1.389 1.00 0.00 17 GLY A N 7
ATOM 4251 C CA . GLY A 1 17 ? -0.950 10.022 -2.439 1.00 0.00 17 GLY A CA 7
ATOM 4252 C C . GLY A 1 17 ? 0.044 9.410 -3.409 1.00 0.00 17 GLY A C 7
ATOM 4253 O O . GLY A 1 17 ? -0.206 9.477 -4.613 1.00 0.00 17 GLY A O 7
ATOM 4257 N N . VAL A 1 18 ? 1.129 8.813 -2.912 1.00 0.00 18 VAL A N 7
ATOM 4258 C CA . VAL A 1 18 ? 2.160 8.116 -3.679 1.00 0.00 18 VAL A CA 7
ATOM 4259 C C . VAL A 1 18 ? 1.870 6.614 -3.694 1.00 0.00 18 VAL A C 7
ATOM 4260 O O . VAL A 1 18 ? 1.568 6.069 -2.631 1.00 0.00 18 VAL A O 7
ATOM 4273 N N . LYS A 1 19 ? 2.025 5.956 -4.843 1.00 0.00 19 LYS A N 7
ATOM 4274 C CA . LYS A 1 19 ? 1.696 4.551 -5.074 1.00 0.00 19 LYS A CA 7
ATOM 4275 C C . LYS A 1 19 ? 2.928 3.649 -5.003 1.00 0.00 19 LYS A C 7
ATOM 4276 O O . LYS A 1 19 ? 3.947 3.991 -5.605 1.00 0.00 19 LYS A O 7
ATOM 4295 N N . LEU A 1 20 ? 2.832 2.516 -4.305 1.00 0.00 20 LEU A N 7
ATOM 4296 C CA . LEU A 1 20 ? 3.888 1.523 -4.113 1.00 0.00 20 LEU A CA 7
ATOM 4297 C C . LEU A 1 20 ? 3.413 0.072 -4.205 1.00 0.00 20 LEU A C 7
ATOM 4298 O O . LEU A 1 20 ? 2.205 -0.167 -4.144 1.00 0.00 20 LEU A O 7
ATOM 4314 N N . PHE A 1 21 ? 4.337 -0.884 -4.322 1.00 0.00 21 PHE A N 7
ATOM 4315 C CA . PHE A 1 21 ? 4.067 -2.315 -4.457 1.00 0.00 21 PHE A CA 7
ATOM 4316 C C . PHE A 1 21 ? 4.083 -3.022 -3.101 1.00 0.00 21 PHE A C 7
ATOM 4317 O O . PHE A 1 21 ? 4.838 -2.625 -2.212 1.00 0.00 21 PHE A O 7
ATOM 4334 N N . CYS A 1 22 ? 3.295 -4.091 -2.969 1.00 0.00 22 CYS A N 7
ATOM 4335 C CA . CYS A 1 22 ? 3.102 -4.863 -1.742 1.00 0.00 22 CYS A CA 7
ATOM 4336 C C . CYS A 1 22 ? 3.915 -6.156 -1.788 1.00 0.00 22 CYS A C 7
ATOM 4337 O O . CYS A 1 22 ? 3.793 -6.892 -2.768 1.00 0.00 22 CYS A O 7
ATOM 4344 N N . THR A 1 23 ? 4.739 -6.423 -0.774 1.00 0.00 23 THR A N 7
ATOM 4345 C CA . THR A 1 23 ? 5.474 -7.671 -0.576 1.00 0.00 23 THR A CA 7
ATOM 4346 C C . THR A 1 23 ? 4.947 -8.372 0.676 1.00 0.00 23 THR A C 7
ATOM 4347 O O . THR A 1 23 ? 4.843 -7.717 1.715 1.00 0.00 23 THR A O 7
ATOM 4358 N N . SER A 1 24 ? 4.666 -9.675 0.615 1.00 0.00 24 SER A N 7
ATOM 4359 C CA . SER A 1 24 ? 4.086 -10.515 1.662 1.00 0.00 24 SER A CA 7
ATOM 4360 C C . SER A 1 24 ? 2.829 -9.940 2.319 1.00 0.00 24 SER A C 7
ATOM 4361 O O . SER A 1 24 ? 2.804 -9.700 3.528 1.00 0.00 24 SER A O 7
ATOM 4369 N N . GLY A 1 25 ? 1.794 -9.707 1.512 1.00 0.00 25 GLY A N 7
ATOM 4370 C CA . GLY A 1 25 ? 0.543 -9.097 1.933 1.00 0.00 25 GLY A CA 7
ATOM 4371 C C . GLY A 1 25 ? -0.444 -8.736 0.834 1.00 0.00 25 GLY A C 7
ATOM 4372 O O . GLY A 1 25 ? -1.641 -8.728 1.123 1.00 0.00 25 GLY A O 7
ATOM 4376 N N . SER A 1 26 ? 0.022 -8.393 -0.369 1.00 0.00 26 SER A N 7
ATOM 4377 C CA . SER A 1 26 ? -0.725 -8.110 -1.593 1.00 0.00 26 SER A CA 7
ATOM 4378 C C . SER A 1 26 ? -1.586 -6.847 -1.567 1.00 0.00 26 SER A C 7
ATOM 4379 O O . SER A 1 26 ? -2.163 -6.535 -0.525 1.00 0.00 26 SER A O 7
ATOM 4387 N N . CYS A 1 27 ? -1.661 -6.143 -2.697 1.00 0.00 27 CYS A N 7
ATOM 4388 C CA . CYS A 1 27 ? -2.426 -4.914 -2.905 1.00 0.00 27 CYS A CA 7
ATOM 4389 C C . CYS A 1 27 ? -3.782 -5.146 -3.572 1.00 0.00 27 CYS A C 7
ATOM 4390 O O . CYS A 1 27 ? -4.686 -4.355 -3.296 1.00 0.00 27 CYS A O 7
ATOM 4397 N N . ALA A 1 28 ? -3.946 -6.163 -4.422 1.00 0.00 28 ALA A N 7
ATOM 4398 C CA . ALA A 1 28 ? -5.111 -6.407 -5.272 1.00 0.00 28 ALA A CA 7
ATOM 4399 C C . ALA A 1 28 ? -6.469 -6.468 -4.571 1.00 0.00 28 ALA A C 7
ATOM 4400 O O . ALA A 1 28 ? -6.712 -7.403 -3.807 1.00 0.00 28 ALA A O 7
ATOM 4407 N N . LYS A 1 29 ? -7.318 -5.462 -4.792 1.00 0.00 29 LYS A N 7
ATOM 4408 C CA . LYS A 1 29 ? -8.702 -5.322 -4.341 1.00 0.00 29 LYS A CA 7
ATOM 4409 C C . LYS A 1 29 ? -8.913 -5.512 -2.838 1.00 0.00 29 LYS A C 7
ATOM 4410 O O . LYS A 1 29 ? -9.288 -6.606 -2.411 1.00 0.00 29 LYS A O 7
ATOM 4429 N N . LYS A 1 30 ? -8.617 -4.488 -2.035 1.00 0.00 30 LYS A N 7
ATOM 4430 C CA . LYS A 1 30 ? -8.796 -4.479 -0.585 1.00 0.00 30 LYS A CA 7
ATOM 4431 C C . LYS A 1 30 ? -9.739 -3.363 -0.136 1.00 0.00 30 LYS A C 7
ATOM 4432 O O . LYS A 1 30 ? -10.883 -3.670 0.204 1.00 0.00 30 LYS A O 7
ATOM 4451 N N . GLU A 1 31 ? -9.309 -2.099 -0.137 1.00 0.00 31 GLU A N 7
ATOM 4452 C CA . GLU A 1 31 ? -10.033 -0.906 0.300 1.00 0.00 31 GLU A CA 7
ATOM 4453 C C . GLU A 1 31 ? -10.541 -1.015 1.740 1.00 0.00 31 GLU A C 7
ATOM 4454 O O . GLU A 1 31 ? -11.723 -1.287 1.960 1.00 0.00 31 GLU A O 7
ATOM 4466 N N . GLY A 1 32 ? -9.641 -0.853 2.710 1.00 0.00 32 GLY A N 7
ATOM 4467 C CA . GLY A 1 32 ? -9.912 -0.950 4.135 1.00 0.00 32 GLY A CA 7
ATOM 4468 C C . GLY A 1 32 ? -9.124 -2.029 4.858 1.00 0.00 32 GLY A C 7
ATOM 4469 O O . GLY A 1 32 ? -9.739 -2.817 5.579 1.00 0.00 32 GLY A O 7
ATOM 4473 N N . GLN A 1 33 ? -7.806 -2.083 4.667 1.00 0.00 33 GLN A N 7
ATOM 4474 C CA . GLN A 1 33 ? -6.865 -2.967 5.354 1.00 0.00 33 GLN A CA 7
ATOM 4475 C C . GLN A 1 33 ? -5.868 -2.205 6.226 1.00 0.00 33 GLN A C 7
ATOM 4476 O O . GLN A 1 33 ? -5.633 -2.641 7.354 1.00 0.00 33 GLN A O 7
ATOM 4490 N N . ALA A 1 34 ? -5.278 -1.109 5.742 1.00 0.00 34 ALA A N 7
ATOM 4491 C CA . ALA A 1 34 ? -4.219 -0.312 6.359 1.00 0.00 34 ALA A CA 7
ATOM 4492 C C . ALA A 1 34 ? -2.869 -1.024 6.276 1.00 0.00 34 ALA A C 7
ATOM 4493 O O . ALA A 1 34 ? -2.668 -1.996 7.006 1.00 0.00 34 ALA A O 7
ATOM 4500 N N . CYS A 1 35 ? -1.983 -0.583 5.383 1.00 0.00 35 CYS A N 7
ATOM 4501 C CA . CYS A 1 35 ? -0.697 -1.206 5.072 1.00 0.00 35 CYS A CA 7
ATOM 4502 C C . CYS A 1 35 ? 0.472 -0.298 5.452 1.00 0.00 35 CYS A C 7
ATOM 4503 O O . CYS A 1 35 ? 0.359 0.918 5.282 1.00 0.00 35 CYS A O 7
ATOM 4510 N N . THR A 1 36 ? 1.585 -0.871 5.912 1.00 0.00 36 THR A N 7
ATOM 4511 C CA . THR A 1 36 ? 2.794 -0.163 6.334 1.00 0.00 36 THR A CA 7
ATOM 4512 C C . THR A 1 36 ? 3.878 -0.251 5.261 1.00 0.00 36 THR A C 7
ATOM 4513 O O . THR A 1 36 ? 4.002 -1.301 4.627 1.00 0.00 36 THR A O 7
ATOM 4524 N N . ARG A 1 37 ? 4.699 0.789 5.111 1.00 0.00 37 ARG A N 7
ATOM 4525 C CA . ARG A 1 37 ? 5.665 0.969 4.028 1.00 0.00 37 ARG A CA 7
ATOM 4526 C C . ARG A 1 37 ? 7.106 1.223 4.471 1.00 0.00 37 ARG A C 7
ATOM 4527 O O . ARG A 1 37 ? 7.319 1.779 5.550 1.00 0.00 37 ARG A O 7
ATOM 4548 N N . ASN A 1 38 ? 8.069 0.834 3.635 1.00 0.00 38 ASN A N 7
ATOM 4549 C CA . ASN A 1 38 ? 9.506 1.020 3.823 1.00 0.00 38 ASN A CA 7
ATOM 4550 C C . ASN A 1 38 ? 10.150 1.545 2.539 1.00 0.00 38 ASN A C 7
ATOM 4551 O O . ASN A 1 38 ? 10.018 0.889 1.503 1.00 0.00 38 ASN A O 7
ATOM 4562 N N . GLY A 1 39 ? 10.782 2.719 2.589 1.00 0.00 39 GLY A N 7
ATOM 4563 C CA . GLY A 1 39 ? 11.499 3.342 1.488 1.00 0.00 39 GLY A CA 7
ATOM 4564 C C . GLY A 1 39 ? 10.628 3.893 0.372 1.00 0.00 39 GLY A C 7
ATOM 4565 O O . GLY A 1 39 ? 10.881 3.498 -0.767 1.00 0.00 39 GLY A O 7
ATOM 4569 N N . PRO A 1 40 ? 9.670 4.812 0.603 1.00 0.00 40 PRO A N 7
ATOM 4570 C CA . PRO A 1 40 ? 8.724 5.278 -0.422 1.00 0.00 40 PRO A CA 7
ATOM 4571 C C . PRO A 1 40 ? 9.261 6.077 -1.610 1.00 0.00 40 PRO A C 7
ATOM 4572 O O . PRO A 1 40 ? 8.499 6.259 -2.561 1.00 0.00 40 PRO A O 7
ATOM 4583 N N . GLY A 1 41 ? 10.510 6.543 -1.581 1.00 0.00 41 GLY A N 7
ATOM 4584 C CA . GLY A 1 41 ? 11.141 7.296 -2.652 1.00 0.00 41 GLY A CA 7
ATOM 4585 C C . GLY A 1 41 ? 11.810 6.437 -3.710 1.00 0.00 41 GLY A C 7
ATOM 4586 O O . GLY A 1 41 ? 11.508 6.620 -4.890 1.00 0.00 41 GLY A O 7
ATOM 4590 N N . SER A 1 42 ? 12.689 5.521 -3.304 1.00 0.00 42 SER A N 7
ATOM 4591 C CA . SER A 1 42 ? 13.484 4.651 -4.170 1.00 0.00 42 SER A CA 7
ATOM 4592 C C . SER A 1 42 ? 13.045 3.187 -4.145 1.00 0.00 42 SER A C 7
ATOM 4593 O O . SER A 1 42 ? 12.990 2.586 -5.220 1.00 0.00 42 SER A O 7
ATOM 4601 N N . SER A 1 43 ? 12.732 2.612 -2.983 1.00 0.00 43 SER A N 7
ATOM 4602 C CA . SER A 1 43 ? 12.412 1.196 -2.798 1.00 0.00 43 SER A CA 7
ATOM 4603 C C . SER A 1 43 ? 10.972 0.847 -3.172 1.00 0.00 43 SER A C 7
ATOM 4604 O O . SER A 1 43 ? 10.786 0.017 -4.063 1.00 0.00 43 SER A O 7
ATOM 4612 N N . ASN A 1 44 ? 9.967 1.448 -2.532 1.00 0.00 44 ASN A N 7
ATOM 4613 C CA . ASN A 1 44 ? 8.533 1.240 -2.732 1.00 0.00 44 ASN A CA 7
ATOM 4614 C C . ASN A 1 44 ? 8.063 -0.176 -2.386 1.00 0.00 44 ASN A C 7
ATOM 4615 O O . ASN A 1 44 ? 7.474 -0.857 -3.229 1.00 0.00 44 ASN A O 7
ATOM 4626 N N . SER A 1 45 ? 8.327 -0.624 -1.157 1.00 0.00 45 SER A N 7
ATOM 4627 C CA . SER A 1 45 ? 7.953 -1.937 -0.632 1.00 0.00 45 SER A CA 7
ATOM 4628 C C . SER A 1 45 ? 7.133 -1.819 0.652 1.00 0.00 45 SER A C 7
ATOM 4629 O O . SER A 1 45 ? 7.562 -1.093 1.551 1.00 0.00 45 SER A O 7
ATOM 4637 N N . ALA A 1 46 ? 5.998 -2.513 0.753 1.00 0.00 46 ALA A N 7
ATOM 4638 C CA . ALA A 1 46 ? 5.079 -2.475 1.890 1.00 0.00 46 ALA A CA 7
ATOM 4639 C C . ALA A 1 46 ? 4.618 -3.852 2.367 1.00 0.00 46 ALA A C 7
ATOM 4640 O O . ALA A 1 46 ? 4.443 -4.742 1.533 1.00 0.00 46 ALA A O 7
ATOM 4647 N N . SER A 1 47 ? 4.387 -4.015 3.671 1.00 0.00 47 SER A N 7
ATOM 4648 C CA . SER A 1 47 ? 3.941 -5.247 4.319 1.00 0.00 47 SER A CA 7
ATOM 4649 C C . SER A 1 47 ? 2.514 -5.068 4.838 1.00 0.00 47 SER A C 7
ATOM 4650 O O . SER A 1 47 ? 2.292 -4.166 5.648 1.00 0.00 47 SER A O 7
ATOM 4658 N N . CYS A 1 48 ? 1.563 -5.874 4.361 1.00 0.00 48 CYS A N 7
ATOM 4659 C CA . CYS A 1 48 ? 0.137 -5.799 4.677 1.00 0.00 48 CYS A CA 7
ATOM 4660 C C . CYS A 1 48 ? -0.330 -6.998 5.505 1.00 0.00 48 CYS A C 7
ATOM 4661 O O . CYS A 1 48 ? 0.136 -8.098 5.203 1.00 0.00 48 CYS A O 7
ATOM 4668 N N . PRO A 1 49 ? -1.229 -6.878 6.502 1.00 0.00 49 PRO A N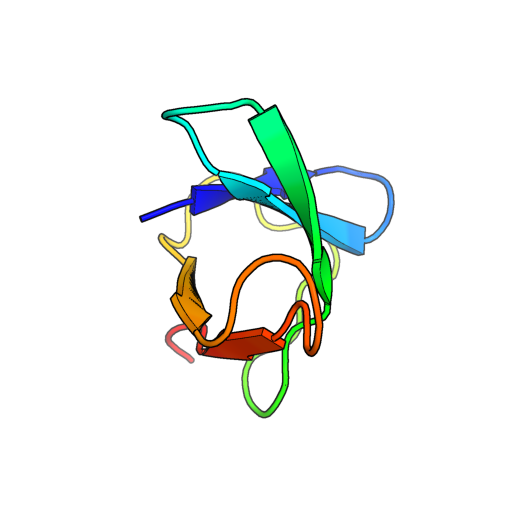 7
ATOM 4669 C CA . PRO A 1 49 ? -1.784 -8.030 7.226 1.00 0.00 49 PRO A CA 7
ATOM 4670 C C . PRO A 1 49 ? -2.972 -8.669 6.505 1.00 0.00 49 PRO A C 7
ATOM 4671 O O . PRO A 1 49 ? -4.015 -8.022 6.390 1.00 0.00 49 PRO A O 7
ATOM 4682 N N . LYS A 1 50 ? -2.814 -9.891 5.995 1.00 0.00 50 LYS A N 7
ATOM 4683 C CA . LYS A 1 50 ? -3.807 -10.641 5.229 1.00 0.00 50 LYS A CA 7
ATOM 4684 C C . LYS A 1 50 ? -4.437 -11.747 6.071 1.00 0.00 50 LYS A C 7
ATOM 4685 O O . LYS A 1 50 ? -3.696 -12.651 6.512 1.00 0.00 50 LYS A O 7
ATOM 4719 N N . GLU A 1 2 ? 0.414 4.908 7.598 1.00 0.00 2 GLU A N 8
ATOM 4720 C CA . GLU A 1 2 ? -0.426 3.846 7.048 1.00 0.00 2 GLU A CA 8
ATOM 4721 C C . GLU A 1 2 ? -1.255 4.349 5.866 1.00 0.00 2 GLU A C 8
ATOM 4722 O O . GLU A 1 2 ? -1.959 5.348 6.024 1.00 0.00 2 GLU A O 8
ATOM 4734 N N . GLY A 1 3 ? -1.173 3.686 4.713 1.00 0.00 3 GLY A N 8
ATOM 4735 C CA . GLY A 1 3 ? -1.916 4.004 3.504 1.00 0.00 3 GLY A CA 8
ATOM 4736 C C . GLY A 1 3 ? -2.879 2.913 3.069 1.00 0.00 3 GLY A C 8
ATOM 4737 O O . GLY A 1 3 ? -2.559 1.740 3.265 1.00 0.00 3 GLY A O 8
ATOM 4741 N N . LYS A 1 4 ? -3.981 3.265 2.404 1.00 0.00 4 LYS A N 8
ATOM 4742 C CA . LYS A 1 4 ? -5.062 2.360 2.017 1.00 0.00 4 LYS A CA 8
ATOM 4743 C C . LYS A 1 4 ? -4.888 1.818 0.598 1.00 0.00 4 LYS A C 8
ATOM 4744 O O . LYS A 1 4 ? -4.294 2.494 -0.244 1.00 0.00 4 LYS A O 8
ATOM 4763 N N . CYS A 1 5 ? -5.447 0.637 0.328 1.00 0.00 5 CYS A N 8
ATOM 4764 C CA . CYS A 1 5 ? -5.254 -0.142 -0.895 1.00 0.00 5 CYS A CA 8
ATOM 4765 C C . CYS A 1 5 ? -6.433 -0.020 -1.859 1.00 0.00 5 CYS A C 8
ATOM 4766 O O . CYS A 1 5 ? -7.577 -0.024 -1.401 1.00 0.00 5 CYS A O 8
ATOM 4773 N N . THR A 1 6 ? -6.169 0.014 -3.166 1.00 0.00 6 THR A N 8
ATOM 4774 C CA . THR A 1 6 ? -7.116 0.387 -4.218 1.00 0.00 6 THR A CA 8
ATOM 4775 C C . THR A 1 6 ? -7.384 -0.712 -5.247 1.00 0.00 6 THR A C 8
ATOM 4776 O O . THR A 1 6 ? -6.616 -1.672 -5.335 1.00 0.00 6 THR A O 8
ATOM 4787 N N . ALA A 1 7 ? -8.436 -0.546 -6.053 1.00 0.00 7 ALA A N 8
ATOM 4788 C CA . ALA A 1 7 ? -8.931 -1.480 -7.065 1.00 0.00 7 ALA A CA 8
ATOM 4789 C C . ALA A 1 7 ? -7.964 -1.864 -8.185 1.00 0.00 7 ALA A C 8
ATOM 4790 O O . ALA A 1 7 ? -8.120 -2.966 -8.713 1.00 0.00 7 ALA A O 8
ATOM 4797 N N . LYS A 1 8 ? -7.018 -1.005 -8.569 1.00 0.00 8 LYS A N 8
ATOM 4798 C CA . LYS A 1 8 ? -5.983 -1.277 -9.568 1.00 0.00 8 LYS A CA 8
ATOM 4799 C C . LYS A 1 8 ? -4.972 -2.362 -9.195 1.00 0.00 8 LYS A C 8
ATOM 4800 O O . LYS A 1 8 ? -4.424 -2.981 -10.108 1.00 0.00 8 LYS A O 8
ATOM 4819 N N . GLY A 1 9 ? -4.730 -2.592 -7.904 1.00 0.00 9 GLY A N 8
ATOM 4820 C CA . GLY A 1 9 ? -3.747 -3.524 -7.376 1.00 0.00 9 GLY A CA 8
ATOM 4821 C C . GLY A 1 9 ? -2.520 -2.902 -6.732 1.00 0.00 9 GLY A C 8
ATOM 4822 O O . GLY A 1 9 ? -1.541 -3.633 -6.571 1.00 0.00 9 GLY A O 8
ATOM 4826 N N . GLU A 1 10 ? -2.524 -1.614 -6.384 1.00 0.00 10 GLU A N 8
ATOM 4827 C CA . GLU A 1 10 ? -1.479 -0.910 -5.642 1.00 0.00 10 GLU A CA 8
ATOM 4828 C C . GLU A 1 10 ? -2.063 -0.183 -4.431 1.00 0.00 10 GLU A C 8
ATOM 4829 O O . GLU A 1 10 ? -3.270 0.064 -4.418 1.00 0.00 10 GLU A O 8
ATOM 4841 N N . CYS A 1 11 ? -1.245 0.180 -3.441 1.00 0.00 11 CYS A N 8
ATOM 4842 C CA . CYS A 1 11 ? -1.662 0.848 -2.209 1.00 0.00 11 CYS A CA 8
ATOM 4843 C C . CYS A 1 11 ? -1.123 2.277 -2.139 1.00 0.00 11 CYS A C 8
ATOM 4844 O O . CYS A 1 11 ? 0.075 2.463 -2.358 1.00 0.00 11 CYS A O 8
ATOM 4851 N N . GLN A 1 12 ? -1.969 3.256 -1.814 1.00 0.00 12 GLN A N 8
ATOM 4852 C CA . GLN A 1 12 ? -1.669 4.686 -1.768 1.00 0.00 12 GLN A CA 8
ATOM 4853 C C . GLN A 1 12 ? -1.544 5.227 -0.344 1.00 0.00 12 GLN A C 8
ATOM 4854 O O . GLN A 1 12 ? -2.236 4.726 0.544 1.00 0.00 12 GLN A O 8
ATOM 4868 N N . GLU A 1 13 ? -0.734 6.269 -0.143 1.00 0.00 13 GLU A N 8
ATOM 4869 C CA . GLU A 1 13 ? -0.498 6.928 1.140 1.00 0.00 13 GLU A CA 8
ATOM 4870 C C . GLU A 1 13 ? -1.509 8.056 1.350 1.00 0.00 13 GLU A C 8
ATOM 4871 O O . GLU A 1 13 ? -1.607 8.926 0.484 1.00 0.00 13 GLU A O 8
ATOM 4883 N N . ASN A 1 14 ? -2.225 8.076 2.477 1.00 0.00 14 ASN A N 8
ATOM 4884 C CA . ASN A 1 14 ? -3.269 9.049 2.805 1.00 0.00 14 ASN A CA 8
ATOM 4885 C C . ASN A 1 14 ? -2.822 10.487 3.076 1.00 0.00 14 ASN A C 8
ATOM 4886 O O . ASN A 1 14 ? -3.683 11.367 3.030 1.00 0.00 14 ASN A O 8
ATOM 4897 N N . THR A 1 15 ? -1.536 10.752 3.312 1.00 0.00 15 THR A N 8
ATOM 4898 C CA . THR A 1 15 ? -0.974 12.064 3.625 1.00 0.00 15 THR A CA 8
ATOM 4899 C C . THR A 1 15 ? -0.250 12.664 2.420 1.00 0.00 15 THR A C 8
ATOM 4900 O O . THR A 1 15 ? -0.494 13.834 2.117 1.00 0.00 15 THR A O 8
ATOM 4911 N N . SER A 1 16 ? 0.623 11.910 1.751 1.00 0.00 16 SER A N 8
ATOM 4912 C CA . SER A 1 16 ? 1.399 12.348 0.592 1.00 0.00 16 SER A CA 8
ATOM 4913 C C . SER A 1 16 ? 0.718 12.029 -0.738 1.00 0.00 16 SER A C 8
ATOM 4914 O O . SER A 1 16 ? 0.709 12.897 -1.611 1.00 0.00 16 SER A O 8
ATOM 4922 N N . GLY A 1 17 ? 0.175 10.822 -0.900 1.00 0.00 17 GLY A N 8
ATOM 4923 C CA . GLY A 1 17 ? -0.493 10.374 -2.112 1.00 0.00 17 GLY A CA 8
ATOM 4924 C C . GLY A 1 17 ? 0.423 9.714 -3.127 1.00 0.00 17 GLY A C 8
ATOM 4925 O O . GLY A 1 17 ? 0.342 10.075 -4.302 1.00 0.00 17 GLY A O 8
ATOM 4929 N N . VAL A 1 18 ? 1.254 8.764 -2.699 1.00 0.00 18 VAL A N 8
ATOM 4930 C CA . VAL A 1 18 ? 2.221 8.019 -3.503 1.00 0.00 18 VAL A CA 8
ATOM 4931 C C . VAL A 1 18 ? 1.793 6.558 -3.654 1.00 0.00 18 VAL A C 8
ATOM 4932 O O . VAL A 1 18 ? 1.434 5.948 -2.645 1.00 0.00 18 VAL A O 8
ATOM 4945 N N . LYS A 1 19 ? 1.870 5.999 -4.863 1.00 0.00 19 LYS A N 8
ATOM 4946 C CA . LYS A 1 19 ? 1.461 4.638 -5.207 1.00 0.00 19 LYS A CA 8
ATOM 4947 C C . LYS A 1 19 ? 2.662 3.693 -5.162 1.00 0.00 19 LYS A C 8
ATOM 4948 O O . LYS A 1 19 ? 3.685 4.004 -5.775 1.00 0.00 19 LYS A O 8
ATOM 4967 N N . LEU A 1 20 ? 2.550 2.561 -4.463 1.00 0.00 20 LEU A N 8
ATOM 4968 C CA . LEU A 1 20 ? 3.592 1.548 -4.295 1.00 0.00 20 LEU A CA 8
ATOM 4969 C C . LEU A 1 20 ? 3.083 0.107 -4.239 1.00 0.00 20 LEU A C 8
ATOM 4970 O O . LEU A 1 20 ? 1.882 -0.094 -4.051 1.00 0.00 20 LEU A O 8
ATOM 4986 N N . PHE A 1 21 ? 3.969 -0.880 -4.380 1.00 0.00 21 PHE A N 8
ATOM 4987 C CA . PHE A 1 21 ? 3.670 -2.311 -4.322 1.00 0.00 21 PHE A CA 8
ATOM 4988 C C . PHE A 1 21 ? 3.837 -2.889 -2.917 1.00 0.00 21 PHE A C 8
ATOM 4989 O O . PHE A 1 21 ? 4.511 -2.266 -2.094 1.00 0.00 21 PHE A O 8
ATOM 5006 N N . CYS A 1 22 ? 3.262 -4.060 -2.639 1.00 0.00 22 CYS A N 8
ATOM 5007 C CA . CYS A 1 22 ? 3.295 -4.739 -1.345 1.00 0.00 22 CYS A CA 8
ATOM 5008 C C . CYS A 1 22 ? 3.898 -6.142 -1.413 1.00 0.00 22 CYS A C 8
ATOM 5009 O O . CYS A 1 22 ? 3.544 -6.884 -2.331 1.00 0.00 22 CYS A O 8
ATOM 5016 N N . THR A 1 23 ? 4.768 -6.503 -0.469 1.00 0.00 23 THR A N 8
ATOM 5017 C CA . THR A 1 23 ? 5.378 -7.824 -0.329 1.00 0.00 23 THR A CA 8
ATOM 5018 C C . THR A 1 23 ? 4.783 -8.526 0.890 1.00 0.00 23 THR A C 8
ATOM 5019 O O . THR A 1 23 ? 4.738 -7.915 1.960 1.00 0.00 23 THR A O 8
ATOM 5030 N N . SER A 1 24 ? 4.377 -9.791 0.766 1.00 0.00 24 SER A N 8
ATOM 5031 C CA . SER A 1 24 ? 3.728 -10.621 1.781 1.00 0.00 24 SER A CA 8
ATOM 5032 C C . SER A 1 24 ? 2.510 -9.970 2.441 1.00 0.00 24 SER A C 8
ATOM 5033 O O . SER A 1 24 ? 2.464 -9.797 3.661 1.00 0.00 24 SER A O 8
ATOM 5041 N N . GLY A 1 25 ? 1.525 -9.605 1.619 1.00 0.00 25 GLY A N 8
ATOM 5042 C CA . GLY A 1 25 ? 0.331 -8.879 2.027 1.00 0.00 25 GLY A CA 8
ATOM 5043 C C . GLY A 1 25 ? -0.876 -8.983 1.111 1.00 0.00 25 GLY A C 8
ATOM 5044 O O . GLY A 1 25 ? -1.991 -9.093 1.625 1.00 0.00 25 GLY A O 8
ATOM 5048 N N . SER A 1 26 ? -0.686 -8.933 -0.210 1.00 0.00 26 SER A N 8
ATOM 5049 C CA . SER A 1 26 ? -1.681 -9.003 -1.279 1.00 0.00 26 SER A CA 8
ATOM 5050 C C . SER A 1 26 ? -2.409 -7.675 -1.484 1.00 0.00 26 SER A C 8
ATOM 5051 O O . SER A 1 26 ? -3.198 -7.293 -0.618 1.00 0.00 26 SER A O 8
ATOM 5059 N N . CYS A 1 27 ? -2.125 -6.963 -2.576 1.00 0.00 27 CYS A N 8
ATOM 5060 C CA . CYS A 1 27 ? -2.699 -5.664 -2.923 1.00 0.00 27 CYS A CA 8
ATOM 5061 C C . CYS A 1 27 ? -3.987 -5.772 -3.739 1.00 0.00 27 CYS A C 8
ATOM 5062 O O . CYS A 1 27 ? -4.781 -4.833 -3.657 1.00 0.00 27 CYS A O 8
ATOM 5069 N N . ALA A 1 28 ? -4.212 -6.841 -4.507 1.00 0.00 28 ALA A N 8
ATOM 5070 C CA . ALA A 1 28 ? -5.352 -7.049 -5.400 1.00 0.00 28 ALA A CA 8
ATOM 5071 C C . ALA A 1 28 ? -6.732 -6.882 -4.761 1.00 0.00 28 ALA A C 8
ATOM 5072 O O . ALA A 1 28 ? -7.242 -7.817 -4.141 1.00 0.00 28 ALA A O 8
ATOM 5079 N N . LYS A 1 29 ? -7.295 -5.676 -4.853 1.00 0.00 29 LYS A N 8
ATOM 5080 C CA . LYS A 1 29 ? -8.622 -5.250 -4.407 1.00 0.00 29 LYS A CA 8
ATOM 5081 C C . LYS A 1 29 ? -8.916 -5.537 -2.934 1.00 0.00 29 LYS A C 8
ATOM 5082 O O . LYS A 1 29 ? -9.248 -6.679 -2.609 1.00 0.00 29 LYS A O 8
ATOM 5101 N N . LYS A 1 30 ? -8.765 -4.551 -2.048 1.00 0.00 30 LYS A N 8
ATOM 5102 C CA . LYS A 1 30 ? -8.990 -4.678 -0.609 1.00 0.00 30 LYS A CA 8
ATOM 5103 C C . LYS A 1 30 ? -9.938 -3.618 -0.048 1.00 0.00 30 LYS A C 8
ATOM 5104 O O . LYS A 1 30 ? -11.086 -3.961 0.240 1.00 0.00 30 LYS A O 8
ATOM 5123 N N . GLU A 1 31 ? -9.517 -2.359 0.091 1.00 0.00 31 GLU A N 8
ATOM 5124 C CA . GLU A 1 31 ? -10.228 -1.254 0.734 1.00 0.00 31 GLU A CA 8
ATOM 5125 C C . GLU A 1 31 ? -10.507 -1.524 2.214 1.00 0.00 31 GLU A C 8
ATOM 5126 O O . GLU A 1 31 ? -11.557 -2.077 2.546 1.00 0.00 31 GLU A O 8
ATOM 5138 N N . GLY A 1 32 ? -9.555 -1.196 3.088 1.00 0.00 32 GLY A N 8
ATOM 5139 C CA . GLY A 1 32 ? -9.623 -1.402 4.525 1.00 0.00 32 GLY A CA 8
ATOM 5140 C C . GLY A 1 32 ? -8.702 -2.482 5.068 1.00 0.00 32 GLY A C 8
ATOM 5141 O O . GLY A 1 32 ? -9.167 -3.289 5.875 1.00 0.00 32 GLY A O 8
ATOM 5145 N N . GLN A 1 33 ? -7.440 -2.518 4.639 1.00 0.00 33 GLN A N 8
ATOM 5146 C CA . GLN A 1 33 ? -6.373 -3.378 5.152 1.00 0.00 33 GLN A CA 8
ATOM 5147 C C . GLN A 1 33 ? -5.258 -2.540 5.777 1.00 0.00 33 GLN A C 8
ATOM 5148 O O . GLN A 1 33 ? -4.875 -2.821 6.914 1.00 0.00 33 GLN A O 8
ATOM 5162 N N . ALA A 1 34 ? -4.732 -1.541 5.065 1.00 0.00 34 ALA A N 8
ATOM 5163 C CA . ALA A 1 34 ? -3.704 -0.587 5.476 1.00 0.00 34 ALA A CA 8
ATOM 5164 C C . ALA A 1 34 ? -2.300 -1.178 5.608 1.00 0.00 34 ALA A C 8
ATOM 5165 O O . ALA A 1 34 ? -2.064 -1.932 6.553 1.00 0.00 34 ALA A O 8
ATOM 5172 N N . CYS A 1 35 ? -1.401 -0.880 4.668 1.00 0.00 35 CYS A N 8
ATOM 5173 C CA . CYS A 1 35 ? 0.003 -1.287 4.669 1.00 0.00 35 CYS A CA 8
ATOM 5174 C C . CYS A 1 35 ? 0.908 -0.126 5.081 1.00 0.00 35 CYS A C 8
ATOM 5175 O O . CYS A 1 35 ? 0.598 1.021 4.753 1.00 0.00 35 CYS A O 8
ATOM 5182 N N . THR A 1 36 ? 2.028 -0.417 5.745 1.00 0.00 36 THR A N 8
ATOM 5183 C CA . THR A 1 36 ? 3.036 0.552 6.174 1.00 0.00 36 THR A CA 8
ATOM 5184 C C . THR A 1 36 ? 4.172 0.645 5.153 1.00 0.00 36 THR A C 8
ATOM 5185 O O . THR A 1 36 ? 4.421 -0.327 4.437 1.00 0.00 36 THR A O 8
ATOM 5196 N N . ARG A 1 37 ? 4.898 1.764 5.130 1.00 0.00 37 ARG A N 8
ATOM 5197 C CA . ARG A 1 37 ? 5.877 2.125 4.104 1.00 0.00 37 ARG A CA 8
ATOM 5198 C C . ARG A 1 37 ? 7.265 1.559 4.406 1.00 0.00 37 ARG A C 8
ATOM 5199 O O . ARG A 1 37 ? 7.738 1.761 5.526 1.00 0.00 37 ARG A O 8
ATOM 5220 N N . ASN A 1 38 ? 7.907 0.888 3.448 1.00 0.00 38 ASN A N 8
ATOM 5221 C CA . ASN A 1 38 ? 9.253 0.329 3.556 1.00 0.00 38 ASN A CA 8
ATOM 5222 C C . ASN A 1 38 ? 10.092 0.714 2.336 1.00 0.00 38 ASN A C 8
ATOM 5223 O O . ASN A 1 38 ? 9.775 0.271 1.231 1.00 0.00 38 ASN A O 8
ATOM 5234 N N . GLY A 1 39 ? 11.118 1.549 2.514 1.00 0.00 39 GLY A N 8
ATOM 5235 C CA . GLY A 1 39 ? 12.022 1.999 1.468 1.00 0.00 39 GLY A CA 8
ATOM 5236 C C . GLY A 1 39 ? 11.453 3.088 0.575 1.00 0.00 39 GLY A C 8
ATOM 5237 O O . GLY A 1 39 ? 11.274 2.804 -0.611 1.00 0.00 39 GLY A O 8
ATOM 5241 N N . PRO A 1 40 ? 11.170 4.313 1.060 1.00 0.00 40 PRO A N 8
ATOM 5242 C CA . PRO A 1 40 ? 10.587 5.395 0.255 1.00 0.00 40 PRO A CA 8
ATOM 5243 C C . PRO A 1 40 ? 11.592 6.148 -0.617 1.00 0.00 40 PRO A C 8
ATOM 5244 O O . PRO A 1 40 ? 12.699 6.409 -0.145 1.00 0.00 40 PRO A O 8
ATOM 5255 N N . GLY A 1 41 ? 11.207 6.503 -1.843 1.00 0.00 41 GLY A N 8
ATOM 5256 C CA . GLY A 1 41 ? 12.047 7.205 -2.799 1.00 0.00 41 GLY A CA 8
ATOM 5257 C C . GLY A 1 41 ? 12.706 6.312 -3.835 1.00 0.00 41 GLY A C 8
ATOM 5258 O O . GLY A 1 41 ? 12.662 6.673 -5.012 1.00 0.00 41 GLY A O 8
ATOM 5262 N N . SER A 1 42 ? 13.294 5.183 -3.434 1.00 0.00 42 SER A N 8
ATOM 5263 C CA . SER A 1 42 ? 14.048 4.266 -4.286 1.00 0.00 42 SER A CA 8
ATOM 5264 C C . SER A 1 42 ? 13.447 2.868 -4.432 1.00 0.00 42 SER A C 8
ATOM 5265 O O . SER A 1 42 ? 13.465 2.356 -5.552 1.00 0.00 42 SER A O 8
ATOM 5273 N N . SER A 1 43 ? 12.933 2.249 -3.367 1.00 0.00 43 SER A N 8
ATOM 5274 C CA . SER A 1 43 ? 12.419 0.880 -3.375 1.00 0.00 43 SER A CA 8
ATOM 5275 C C . SER A 1 43 ? 10.921 0.801 -3.664 1.00 0.00 43 SER A C 8
ATOM 5276 O O . SER A 1 43 ? 10.539 -0.017 -4.503 1.00 0.00 43 SER A O 8
ATOM 5284 N N . ASN A 1 44 ? 10.082 1.583 -2.982 1.00 0.00 44 ASN A N 8
ATOM 5285 C CA . ASN A 1 44 ? 8.623 1.604 -3.074 1.00 0.00 44 ASN A CA 8
ATOM 5286 C C . ASN A 1 44 ? 7.934 0.268 -2.785 1.00 0.00 44 ASN A C 8
ATOM 5287 O O . ASN A 1 44 ? 7.221 -0.271 -3.634 1.00 0.00 44 ASN A O 8
ATOM 5298 N N . SER A 1 45 ? 8.184 -0.279 -1.594 1.00 0.00 45 SER A N 8
ATOM 5299 C CA . SER A 1 45 ? 7.629 -1.528 -1.076 1.00 0.00 45 SER A CA 8
ATOM 5300 C C . SER A 1 45 ? 6.840 -1.316 0.216 1.00 0.00 45 SER A C 8
ATOM 5301 O O . SER A 1 45 ? 7.113 -0.355 0.938 1.00 0.00 45 SER A O 8
ATOM 5309 N N . ALA A 1 46 ? 5.874 -2.183 0.523 1.00 0.00 46 ALA A N 8
ATOM 5310 C CA . ALA A 1 46 ? 5.042 -2.131 1.726 1.00 0.00 46 ALA A CA 8
ATOM 5311 C C . ALA A 1 46 ? 4.667 -3.494 2.308 1.00 0.00 46 ALA A C 8
ATOM 5312 O O . ALA A 1 46 ? 4.829 -4.501 1.617 1.00 0.00 46 ALA A O 8
ATOM 5319 N N . SER A 1 47 ? 4.175 -3.537 3.548 1.00 0.00 47 SER A N 8
ATOM 5320 C CA . SER A 1 47 ? 3.804 -4.751 4.272 1.00 0.00 47 SER A CA 8
ATOM 5321 C C . SER A 1 47 ? 2.379 -4.713 4.823 1.00 0.00 47 SER A C 8
ATOM 5322 O O . SER A 1 47 ? 2.021 -3.722 5.462 1.00 0.00 47 SER A O 8
ATOM 5330 N N . CYS A 1 48 ? 1.580 -5.751 4.571 1.00 0.00 48 CYS A N 8
ATOM 5331 C CA . CYS A 1 48 ? 0.253 -5.994 5.137 1.00 0.00 48 CYS A CA 8
ATOM 5332 C C . CYS A 1 48 ? 0.180 -7.349 5.844 1.00 0.00 48 CYS A C 8
ATOM 5333 O O . CYS A 1 48 ? 0.927 -8.244 5.444 1.00 0.00 48 CYS A O 8
ATOM 5340 N N . PRO A 1 49 ? -0.696 -7.578 6.843 1.00 0.00 49 PRO A N 8
ATOM 5341 C CA . PRO A 1 49 ? -0.766 -8.845 7.584 1.00 0.00 49 PRO A CA 8
ATOM 5342 C C . PRO A 1 49 ? -1.575 -9.986 6.966 1.00 0.00 49 PRO A C 8
ATOM 5343 O O . PRO A 1 49 ? -1.724 -11.014 7.629 1.00 0.00 49 PRO A O 8
ATOM 5354 N N . LYS A 1 50 ? -2.069 -9.860 5.732 1.00 0.00 50 LYS A N 8
ATOM 5355 C CA . LYS A 1 50 ? -2.823 -10.843 4.953 1.00 0.00 50 LYS A CA 8
ATOM 5356 C C . LYS A 1 50 ? -4.168 -11.224 5.570 1.00 0.00 50 LYS A C 8
ATOM 5357 O O . LYS A 1 50 ? -4.177 -11.878 6.635 1.00 0.00 50 LYS A O 8
ATOM 5391 N N . GLU A 1 2 ? -1.237 4.945 8.701 1.00 0.00 2 GLU A N 9
ATOM 5392 C CA . GLU A 1 2 ? -1.433 3.844 7.756 1.00 0.00 2 GLU A CA 9
ATOM 5393 C C . GLU A 1 2 ? -2.030 4.265 6.412 1.00 0.00 2 GLU A C 9
ATOM 5394 O O . GLU A 1 2 ? -2.753 5.261 6.363 1.00 0.00 2 GLU A O 9
ATOM 5406 N N . GLY A 1 3 ? -1.762 3.513 5.343 1.00 0.00 3 GLY A N 9
ATOM 5407 C CA . GLY A 1 3 ? -2.258 3.765 4.000 1.00 0.00 3 GLY A CA 9
ATOM 5408 C C . GLY A 1 3 ? -3.312 2.772 3.541 1.00 0.00 3 GLY A C 9
ATOM 5409 O O . GLY A 1 3 ? -3.199 1.592 3.879 1.00 0.00 3 GLY A O 9
ATOM 5413 N N . LYS A 1 4 ? -4.287 3.215 2.747 1.00 0.00 4 LYS A N 9
ATOM 5414 C CA . LYS A 1 4 ? -5.407 2.425 2.236 1.00 0.00 4 LYS A CA 9
ATOM 5415 C C . LYS A 1 4 ? -5.158 1.955 0.803 1.00 0.00 4 LYS A C 9
ATOM 5416 O O . LYS A 1 4 ? -4.518 2.673 0.033 1.00 0.00 4 LYS A O 9
ATOM 5435 N N . CYS A 1 5 ? -5.698 0.790 0.442 1.00 0.00 5 CYS A N 9
ATOM 5436 C CA . CYS A 1 5 ? -5.490 0.121 -0.842 1.00 0.00 5 CYS A CA 9
ATOM 5437 C C . CYS A 1 5 ? -6.518 0.497 -1.909 1.00 0.00 5 CYS A C 9
ATOM 5438 O O . CYS A 1 5 ? -7.659 0.805 -1.561 1.00 0.00 5 CYS A O 9
ATOM 5445 N N . THR A 1 6 ? -6.132 0.432 -3.185 1.00 0.00 6 THR A N 9
ATOM 5446 C CA . THR A 1 6 ? -6.910 0.860 -4.347 1.00 0.00 6 THR A CA 9
ATOM 5447 C C . THR A 1 6 ? -7.283 -0.299 -5.273 1.00 0.00 6 THR A C 9
ATOM 5448 O O . THR A 1 6 ? -6.551 -1.289 -5.343 1.00 0.00 6 THR A O 9
ATOM 5459 N N . ALA A 1 7 ? -8.370 -0.142 -6.031 1.00 0.00 7 ALA A N 9
ATOM 5460 C CA . ALA A 1 7 ? -8.978 -1.140 -6.912 1.00 0.00 7 ALA A CA 9
ATOM 5461 C C . ALA A 1 7 ? -8.130 -1.676 -8.066 1.00 0.00 7 ALA A C 9
ATOM 5462 O O . ALA A 1 7 ? -8.423 -2.786 -8.514 1.00 0.00 7 ALA A O 9
ATOM 5469 N N . LYS A 1 8 ? -7.122 -0.948 -8.550 1.00 0.00 8 LYS A N 9
ATOM 5470 C CA . LYS A 1 8 ? -6.217 -1.365 -9.622 1.00 0.00 8 LYS A CA 9
ATOM 5471 C C . LYS A 1 8 ? -5.187 -2.433 -9.252 1.00 0.00 8 LYS A C 9
ATOM 5472 O O . LYS A 1 8 ? -4.690 -3.094 -10.166 1.00 0.00 8 LYS A O 9
ATOM 5491 N N . GLY A 1 9 ? -4.878 -2.623 -7.968 1.00 0.00 9 GLY A N 9
ATOM 5492 C CA . GLY A 1 9 ? -3.873 -3.550 -7.472 1.00 0.00 9 GLY A CA 9
ATOM 5493 C C . GLY A 1 9 ? -2.618 -2.929 -6.883 1.00 0.00 9 GLY A C 9
ATOM 5494 O O . GLY A 1 9 ? -1.585 -3.600 -6.904 1.00 0.00 9 GLY A O 9
ATOM 5498 N N . GLU A 1 10 ? -2.661 -1.682 -6.413 1.00 0.00 10 GLU A N 9
ATOM 5499 C CA . GLU A 1 10 ? -1.632 -1.018 -5.614 1.00 0.00 10 GLU A CA 9
ATOM 5500 C C . GLU A 1 10 ? -2.233 -0.414 -4.345 1.00 0.00 10 GLU A C 9
ATOM 5501 O O . GLU A 1 10 ? -3.460 -0.388 -4.225 1.00 0.00 10 GLU A O 9
ATOM 5513 N N . CYS A 1 11 ? -1.413 0.040 -3.396 1.00 0.00 11 CYS A N 9
ATOM 5514 C CA . CYS A 1 11 ? -1.850 0.660 -2.146 1.00 0.00 11 CYS A CA 9
ATOM 5515 C C . CYS A 1 11 ? -1.228 2.042 -1.946 1.00 0.00 11 CYS A C 9
ATOM 5516 O O . CYS A 1 11 ? -0.041 2.198 -2.237 1.00 0.00 11 CYS A O 9
ATOM 5523 N N . GLN A 1 12 ? -1.994 3.013 -1.444 1.00 0.00 12 GLN A N 9
ATOM 5524 C CA . GLN A 1 12 ? -1.617 4.418 -1.301 1.00 0.00 12 GLN A CA 9
ATOM 5525 C C . GLN A 1 12 ? -1.541 4.912 0.143 1.00 0.00 12 GLN A C 9
ATOM 5526 O O . GLN A 1 12 ? -2.274 4.400 0.991 1.00 0.00 12 GLN A O 9
ATOM 5540 N N . GLU A 1 13 ? -0.699 5.914 0.402 1.00 0.00 13 GLU A N 9
ATOM 5541 C CA . GLU A 1 13 ? -0.493 6.539 1.708 1.00 0.00 13 GLU A CA 9
ATOM 5542 C C . GLU A 1 13 ? -1.328 7.814 1.833 1.00 0.00 13 GLU A C 9
ATOM 5543 O O . GLU A 1 13 ? -1.412 8.574 0.867 1.00 0.00 13 GLU A O 9
ATOM 5555 N N . ASN A 1 14 ? -1.870 8.087 3.021 1.00 0.00 14 ASN A N 9
ATOM 5556 C CA . ASN A 1 14 ? -2.783 9.192 3.317 1.00 0.00 14 ASN A CA 9
ATOM 5557 C C . ASN A 1 14 ? -2.145 10.575 3.473 1.00 0.00 14 ASN A C 9
ATOM 5558 O O . ASN A 1 14 ? -2.904 11.545 3.515 1.00 0.00 14 ASN A O 9
ATOM 5569 N N . THR A 1 15 ? -0.819 10.721 3.497 1.00 0.00 15 THR A N 9
ATOM 5570 C CA . THR A 1 15 ? -0.111 11.975 3.753 1.00 0.00 15 THR A CA 9
ATOM 5571 C C . THR A 1 15 ? 0.140 12.727 2.445 1.00 0.00 15 THR A C 9
ATOM 5572 O O . THR A 1 15 ? -0.258 13.890 2.356 1.00 0.00 15 THR A O 9
ATOM 5583 N N . SER A 1 16 ? 0.778 12.092 1.461 1.00 0.00 16 SER A N 9
ATOM 5584 C CA . SER A 1 16 ? 1.097 12.647 0.147 1.00 0.00 16 SER A CA 9
ATOM 5585 C C . SER A 1 16 ? 0.264 12.055 -0.989 1.00 0.00 16 SER A C 9
ATOM 5586 O O . SER A 1 16 ? -0.054 12.802 -1.917 1.00 0.00 16 SER A O 9
ATOM 5594 N N . GLY A 1 17 ? -0.088 10.770 -0.938 1.00 0.00 17 GLY A N 9
ATOM 5595 C CA . GLY A 1 17 ? -0.818 10.072 -1.984 1.00 0.00 17 GLY A CA 9
ATOM 5596 C C . GLY A 1 17 ? 0.082 9.376 -2.990 1.00 0.00 17 GLY A C 9
ATOM 5597 O O . GLY A 1 17 ? -0.142 9.543 -4.190 1.00 0.00 17 GLY A O 9
ATOM 5601 N N . VAL A 1 18 ? 1.067 8.608 -2.522 1.00 0.00 18 VAL A N 9
ATOM 5602 C CA . VAL A 1 18 ? 2.043 7.867 -3.320 1.00 0.00 18 VAL A CA 9
ATOM 5603 C C . VAL A 1 18 ? 1.584 6.420 -3.505 1.00 0.00 18 VAL A C 9
ATOM 5604 O O . VAL A 1 18 ? 1.189 5.808 -2.512 1.00 0.00 18 VAL A O 9
ATOM 5617 N N . LYS A 1 19 ? 1.689 5.873 -4.717 1.00 0.00 19 LYS A N 9
ATOM 5618 C CA . LYS A 1 19 ? 1.248 4.533 -5.102 1.00 0.00 19 LYS A CA 9
ATOM 5619 C C . LYS A 1 19 ? 2.424 3.557 -5.143 1.00 0.00 19 LYS A C 9
ATOM 5620 O O . LYS A 1 19 ? 3.431 3.873 -5.778 1.00 0.00 19 LYS A O 9
ATOM 5639 N N . LEU A 1 20 ? 2.290 2.387 -4.516 1.00 0.00 20 LEU A N 9
ATOM 5640 C CA . LEU A 1 20 ? 3.339 1.389 -4.314 1.00 0.00 20 LEU A CA 9
ATOM 5641 C C . LEU A 1 20 ? 2.892 -0.065 -4.478 1.00 0.00 20 LEU A C 9
ATOM 5642 O O . LEU A 1 20 ? 1.688 -0.325 -4.490 1.00 0.00 20 LEU A O 9
ATOM 5658 N N . PHE A 1 21 ? 3.840 -0.998 -4.585 1.00 0.00 21 PHE A N 9
ATOM 5659 C CA . PHE A 1 21 ? 3.623 -2.445 -4.616 1.00 0.00 21 PHE A CA 9
ATOM 5660 C C . PHE A 1 21 ? 3.771 -3.075 -3.231 1.00 0.00 21 PHE A C 9
ATOM 5661 O O . PHE A 1 21 ? 4.383 -2.462 -2.355 1.00 0.00 21 PHE A O 9
ATOM 5678 N N . CYS A 1 22 ? 3.249 -4.285 -3.023 1.00 0.00 22 CYS A N 9
ATOM 5679 C CA . CYS A 1 22 ? 3.178 -4.971 -1.734 1.00 0.00 22 CYS A CA 9
ATOM 5680 C C . CYS A 1 22 ? 4.170 -6.129 -1.640 1.00 0.00 22 CYS A C 9
ATOM 5681 O O . CYS A 1 22 ? 4.362 -6.836 -2.631 1.00 0.00 22 CYS A O 9
ATOM 5688 N N . THR A 1 23 ? 4.771 -6.327 -0.466 1.00 0.00 23 THR A N 9
ATOM 5689 C CA . THR A 1 23 ? 5.582 -7.491 -0.114 1.00 0.00 23 THR A CA 9
ATOM 5690 C C . THR A 1 23 ? 5.016 -8.138 1.151 1.00 0.00 23 THR A C 9
ATOM 5691 O O . THR A 1 23 ? 4.797 -7.419 2.128 1.00 0.00 23 THR A O 9
ATOM 5702 N N . SER A 1 24 ? 4.823 -9.458 1.170 1.00 0.00 24 SER A N 9
ATOM 5703 C CA . SER A 1 24 ? 4.233 -10.255 2.246 1.00 0.00 24 SER A CA 9
ATOM 5704 C C . SER A 1 24 ? 2.897 -9.733 2.779 1.00 0.00 24 SER A C 9
ATOM 5705 O O . SER A 1 24 ? 2.769 -9.442 3.970 1.00 0.00 24 SER A O 9
ATOM 5713 N N . GLY A 1 25 ? 1.909 -9.602 1.893 1.00 0.00 25 GLY A N 9
ATOM 5714 C CA . GLY A 1 25 ? 0.596 -9.066 2.217 1.00 0.00 25 GLY A CA 9
ATOM 5715 C C . GLY A 1 25 ? -0.419 -9.036 1.087 1.00 0.00 25 GLY A C 9
ATOM 5716 O O . GLY A 1 25 ? -1.586 -9.336 1.343 1.00 0.00 25 GLY A O 9
ATOM 5720 N N . SER A 1 26 ? -0.011 -8.679 -0.132 1.00 0.00 26 SER A N 9
ATOM 5721 C CA . SER A 1 26 ? -0.801 -8.580 -1.359 1.00 0.00 26 SER A CA 9
ATOM 5722 C C . SER A 1 26 ? -1.679 -7.331 -1.428 1.00 0.00 26 SER A C 9
ATOM 5723 O O . SER A 1 26 ? -2.329 -7.012 -0.431 1.00 0.00 26 SER A O 9
ATOM 5731 N N . CYS A 1 27 ? -1.708 -6.653 -2.576 1.00 0.00 27 CYS A N 9
ATOM 5732 C CA . CYS A 1 27 ? -2.500 -5.453 -2.845 1.00 0.00 27 CYS A CA 9
ATOM 5733 C C . CYS A 1 27 ? -3.822 -5.737 -3.560 1.00 0.00 27 CYS A C 9
ATOM 5734 O O . CYS A 1 27 ? -4.733 -4.924 -3.389 1.00 0.00 27 CYS A O 9
ATOM 5741 N N . ALA A 1 28 ? -3.958 -6.821 -4.328 1.00 0.00 28 ALA A N 9
ATOM 5742 C CA . ALA A 1 28 ? -5.068 -7.119 -5.235 1.00 0.00 28 ALA A CA 9
ATOM 5743 C C . ALA A 1 28 ? -6.480 -7.027 -4.654 1.00 0.00 28 ALA A C 9
ATOM 5744 O O . ALA A 1 28 ? -6.959 -7.978 -4.032 1.00 0.00 28 ALA A O 9
ATOM 5751 N N . LYS A 1 29 ? -7.112 -5.860 -4.798 1.00 0.00 29 LYS A N 9
ATOM 5752 C CA . LYS A 1 29 ? -8.482 -5.507 -4.429 1.00 0.00 29 LYS A CA 9
ATOM 5753 C C . LYS A 1 29 ? -8.821 -5.796 -2.966 1.00 0.00 29 LYS A C 9
ATOM 5754 O O . LYS A 1 29 ? -9.185 -6.930 -2.649 1.00 0.00 29 LYS A O 9
ATOM 5773 N N . LYS A 1 30 ? -8.649 -4.815 -2.079 1.00 0.00 30 LYS A N 9
ATOM 5774 C CA . LYS A 1 30 ? -8.871 -4.934 -0.640 1.00 0.00 30 LYS A CA 9
ATOM 5775 C C . LYS A 1 30 ? -9.753 -3.821 -0.074 1.00 0.00 30 LYS A C 9
ATOM 5776 O O . LYS A 1 30 ? -10.903 -4.103 0.268 1.00 0.00 30 LYS A O 9
ATOM 5795 N N . GLU A 1 31 ? -9.263 -2.582 0.016 1.00 0.00 31 GLU A N 9
ATOM 5796 C CA . GLU A 1 31 ? -9.900 -1.417 0.629 1.00 0.00 31 GLU A CA 9
ATOM 5797 C C . GLU A 1 31 ? -10.146 -1.619 2.126 1.00 0.00 31 GLU A C 9
ATOM 5798 O O . GLU A 1 31 ? -11.196 -2.143 2.502 1.00 0.00 31 GLU A O 9
ATOM 5810 N N . GLY A 1 32 ? -9.172 -1.268 2.966 1.00 0.00 32 GLY A N 9
ATOM 5811 C CA . GLY A 1 32 ? -9.217 -1.412 4.412 1.00 0.00 32 GLY A CA 9
ATOM 5812 C C . GLY A 1 32 ? -8.360 -2.536 4.969 1.00 0.00 32 GLY A C 9
ATOM 5813 O O . GLY A 1 32 ? -8.853 -3.271 5.826 1.00 0.00 32 GLY A O 9
ATOM 5817 N N . GLN A 1 33 ? -7.116 -2.677 4.510 1.00 0.00 33 GLN A N 9
ATOM 5818 C CA . GLN A 1 33 ? -6.112 -3.627 4.987 1.00 0.00 33 GLN A CA 9
ATOM 5819 C C . GLN A 1 33 ? -4.993 -2.975 5.798 1.00 0.00 33 GLN A C 9
ATOM 5820 O O . GLN A 1 33 ? -4.475 -3.642 6.696 1.00 0.00 33 GLN A O 9
ATOM 5834 N N . ALA A 1 34 ? -4.587 -1.739 5.500 1.00 0.00 34 ALA A N 9
ATOM 5835 C CA . ALA A 1 34 ? -3.545 -0.952 6.158 1.00 0.00 34 ALA A CA 9
ATOM 5836 C C . ALA A 1 34 ? -2.131 -1.372 5.756 1.00 0.00 34 ALA A C 9
ATOM 5837 O O . ALA A 1 34 ? -1.671 -2.420 6.215 1.00 0.00 34 ALA A O 9
ATOM 5844 N N . CYS A 1 35 ? -1.480 -0.612 4.874 1.00 0.00 35 CYS A N 9
ATOM 5845 C CA . CYS A 1 35 ? -0.100 -0.797 4.425 1.00 0.00 35 CYS A CA 9
ATOM 5846 C C . CYS A 1 35 ? 0.784 0.381 4.834 1.00 0.00 35 CYS A C 9
ATOM 5847 O O . CYS A 1 35 ? 0.337 1.524 4.723 1.00 0.00 35 CYS A O 9
ATOM 5854 N N . THR A 1 36 ? 2.017 0.114 5.266 1.00 0.00 36 THR A N 9
ATOM 5855 C CA . THR A 1 36 ? 3.020 1.101 5.666 1.00 0.00 36 THR A CA 9
ATOM 5856 C C . THR A 1 36 ? 4.163 1.148 4.652 1.00 0.00 36 THR A C 9
ATOM 5857 O O . THR A 1 36 ? 4.527 0.097 4.120 1.00 0.00 36 THR A O 9
ATOM 5868 N N . ARG A 1 37 ? 4.777 2.314 4.447 1.00 0.00 37 ARG A N 9
ATOM 5869 C CA . ARG A 1 37 ? 5.761 2.589 3.400 1.00 0.00 37 ARG A CA 9
ATOM 5870 C C . ARG A 1 37 ? 7.174 2.184 3.819 1.00 0.00 37 ARG A C 9
ATOM 5871 O O . ARG A 1 37 ? 7.615 2.613 4.887 1.00 0.00 37 ARG A O 9
ATOM 5892 N N . ASN A 1 38 ? 7.867 1.394 2.998 1.00 0.00 38 ASN A N 9
ATOM 5893 C CA . ASN A 1 38 ? 9.208 0.865 3.238 1.00 0.00 38 ASN A CA 9
ATOM 5894 C C . ASN A 1 38 ? 10.088 1.007 1.995 1.00 0.00 38 ASN A C 9
ATOM 5895 O O . ASN A 1 38 ? 9.689 0.525 0.933 1.00 0.00 38 ASN A O 9
ATOM 5906 N N . GLY A 1 39 ? 11.241 1.667 2.110 1.00 0.00 39 GLY A N 9
ATOM 5907 C CA . GLY A 1 39 ? 12.219 1.833 1.047 1.00 0.00 39 GLY A CA 9
ATOM 5908 C C . GLY A 1 39 ? 11.927 3.007 0.130 1.00 0.00 39 GLY A C 9
ATOM 5909 O O . GLY A 1 39 ? 11.614 2.746 -1.033 1.00 0.00 39 GLY A O 9
ATOM 5913 N N . PRO A 1 40 ? 12.048 4.278 0.561 1.00 0.00 40 PRO A N 9
ATOM 5914 C CA . PRO A 1 40 ? 11.659 5.447 -0.238 1.00 0.00 40 PRO A CA 9
ATOM 5915 C C . PRO A 1 40 ? 12.675 5.882 -1.295 1.00 0.00 40 PRO A C 9
ATOM 5916 O O . PRO A 1 40 ? 13.871 5.867 -1.000 1.00 0.00 40 PRO A O 9
ATOM 5927 N N . GLY A 1 41 ? 12.207 6.263 -2.484 1.00 0.00 41 GLY A N 9
ATOM 5928 C CA . GLY A 1 41 ? 13.029 6.737 -3.585 1.00 0.00 41 GLY A CA 9
ATOM 5929 C C . GLY A 1 41 ? 13.372 5.680 -4.619 1.00 0.00 41 GLY A C 9
ATOM 5930 O O . GLY A 1 41 ? 13.161 5.942 -5.805 1.00 0.00 41 GLY A O 9
ATOM 5934 N N . SER A 1 42 ? 13.878 4.520 -4.202 1.00 0.00 42 SER A N 9
ATOM 5935 C CA . SER A 1 42 ? 14.363 3.446 -5.066 1.00 0.00 42 SER A CA 9
ATOM 5936 C C . SER A 1 42 ? 13.484 2.196 -5.079 1.00 0.00 42 SER A C 9
ATOM 5937 O O . SER A 1 42 ? 13.309 1.637 -6.163 1.00 0.00 42 SER A O 9
ATOM 5945 N N . SER A 1 43 ? 12.936 1.753 -3.946 1.00 0.00 43 SER A N 9
ATOM 5946 C CA . SER A 1 43 ? 12.217 0.486 -3.821 1.00 0.00 43 SER A CA 9
ATOM 5947 C C . SER A 1 43 ? 10.718 0.614 -4.090 1.00 0.00 43 SER A C 9
ATOM 5948 O O . SER A 1 43 ? 10.227 -0.076 -4.985 1.00 0.00 43 SER A O 9
ATOM 5956 N N . ASN A 1 44 ? 9.990 1.461 -3.358 1.00 0.00 44 ASN A N 9
ATOM 5957 C CA . ASN A 1 44 ? 8.540 1.647 -3.408 1.00 0.00 44 ASN A CA 9
ATOM 5958 C C . ASN A 1 44 ? 7.768 0.380 -3.034 1.00 0.00 44 ASN A C 9
ATOM 5959 O O . ASN A 1 44 ? 6.995 -0.151 -3.835 1.00 0.00 44 ASN A O 9
ATOM 5970 N N . SER A 1 45 ? 7.989 -0.113 -1.814 1.00 0.00 45 SER A N 9
ATOM 5971 C CA . SER A 1 45 ? 7.420 -1.341 -1.261 1.00 0.00 45 SER A CA 9
ATOM 5972 C C . SER A 1 45 ? 6.660 -1.093 0.041 1.00 0.00 45 SER A C 9
ATOM 5973 O O . SER A 1 45 ? 6.983 -0.134 0.743 1.00 0.00 45 SER A O 9
ATOM 5981 N N . ALA A 1 46 ? 5.676 -1.931 0.372 1.00 0.00 46 ALA A N 9
ATOM 5982 C CA . ALA A 1 46 ? 4.887 -1.849 1.601 1.00 0.00 46 ALA A CA 9
ATOM 5983 C C . ALA A 1 46 ? 4.553 -3.199 2.236 1.00 0.00 46 ALA A C 9
ATOM 5984 O O . ALA A 1 46 ? 4.576 -4.217 1.543 1.00 0.00 46 ALA A O 9
ATOM 5991 N N . SER A 1 47 ? 4.226 -3.195 3.530 1.00 0.00 47 SER A N 9
ATOM 5992 C CA . SER A 1 47 ? 3.864 -4.364 4.327 1.00 0.00 47 SER A CA 9
ATOM 5993 C C . SER A 1 47 ? 2.418 -4.261 4.809 1.00 0.00 47 SER A C 9
ATOM 5994 O O . SER A 1 47 ? 2.088 -3.279 5.476 1.00 0.00 47 SER A O 9
ATOM 6002 N N . CYS A 1 48 ? 1.568 -5.223 4.446 1.00 0.00 48 CYS A N 9
ATOM 6003 C CA . CYS A 1 48 ? 0.165 -5.353 4.840 1.00 0.00 48 CYS A CA 9
ATOM 6004 C C . CYS A 1 48 ? -0.050 -6.612 5.681 1.00 0.00 48 CYS A C 9
ATOM 6005 O O . CYS A 1 48 ? 0.563 -7.623 5.333 1.00 0.00 48 CYS A O 9
ATOM 6012 N N . PRO A 1 49 ? -0.890 -6.646 6.735 1.00 0.00 49 PRO A N 9
ATOM 6013 C CA . PRO A 1 49 ? -1.166 -7.872 7.498 1.00 0.00 49 PRO A CA 9
ATOM 6014 C C . PRO A 1 49 ? -2.237 -8.749 6.848 1.00 0.00 49 PRO A C 9
ATOM 6015 O O . PRO A 1 49 ? -3.328 -8.236 6.590 1.00 0.00 49 PRO A O 9
ATOM 6026 N N . LYS A 1 50 ? -1.941 -10.021 6.579 1.00 0.00 50 LYS A N 9
ATOM 6027 C CA . LYS A 1 50 ? -2.814 -10.975 5.899 1.00 0.00 50 LYS A CA 9
ATOM 6028 C C . LYS A 1 50 ? -3.496 -11.912 6.893 1.00 0.00 50 LYS A C 9
ATOM 6029 O O . LYS A 1 50 ? -4.735 -11.839 7.033 1.00 0.00 50 LYS A O 9
ATOM 6063 N N . GLU A 1 2 ? -0.139 4.952 8.373 1.00 0.00 2 GLU A N 10
ATOM 6064 C CA . GLU A 1 2 ? -0.988 3.858 7.902 1.00 0.00 2 GLU A CA 10
ATOM 6065 C C . GLU A 1 2 ? -1.846 4.347 6.735 1.00 0.00 2 GLU A C 10
ATOM 6066 O O . GLU A 1 2 ? -2.549 5.345 6.906 1.00 0.00 2 GLU A O 10
ATOM 6078 N N . GLY A 1 3 ? -1.803 3.677 5.583 1.00 0.00 3 GLY A N 10
ATOM 6079 C CA . GLY A 1 3 ? -2.546 4.037 4.386 1.00 0.00 3 GLY A CA 10
ATOM 6080 C C . GLY A 1 3 ? -3.592 3.033 3.937 1.00 0.00 3 GLY A C 10
ATOM 6081 O O . GLY A 1 3 ? -3.753 1.992 4.576 1.00 0.00 3 GLY A O 10
ATOM 6085 N N . LYS A 1 4 ? -4.286 3.336 2.838 1.00 0.00 4 LYS A N 10
ATOM 6086 C CA . LYS A 1 4 ? -5.362 2.542 2.247 1.00 0.00 4 LYS A CA 10
ATOM 6087 C C . LYS A 1 4 ? -4.989 2.003 0.866 1.00 0.00 4 LYS A C 10
ATOM 6088 O O . LYS A 1 4 ? -4.225 2.651 0.149 1.00 0.00 4 LYS A O 10
ATOM 6107 N N . CYS A 1 5 ? -5.548 0.851 0.491 1.00 0.00 5 CYS A N 10
ATOM 6108 C CA . CYS A 1 5 ? -5.327 0.166 -0.782 1.00 0.00 5 CYS A CA 10
ATOM 6109 C C . CYS A 1 5 ? -6.461 0.424 -1.774 1.00 0.00 5 CYS A C 10
ATOM 6110 O O . CYS A 1 5 ? -7.596 0.634 -1.342 1.00 0.00 5 CYS A O 10
ATOM 6117 N N . THR A 1 6 ? -6.178 0.362 -3.076 1.00 0.00 6 THR A N 10
ATOM 6118 C CA . THR A 1 6 ? -7.080 0.741 -4.165 1.00 0.00 6 THR A CA 10
ATOM 6119 C C . THR A 1 6 ? -7.435 -0.421 -5.095 1.00 0.00 6 THR A C 10
ATOM 6120 O O . THR A 1 6 ? -6.692 -1.402 -5.161 1.00 0.00 6 THR A O 10
ATOM 6131 N N . ALA A 1 7 ? -8.531 -0.287 -5.845 1.00 0.00 7 ALA A N 10
ATOM 6132 C CA . ALA A 1 7 ? -9.088 -1.275 -6.769 1.00 0.00 7 ALA A CA 10
ATOM 6133 C C . ALA A 1 7 ? -8.212 -1.687 -7.953 1.00 0.00 7 ALA A C 10
ATOM 6134 O O . ALA A 1 7 ? -8.444 -2.777 -8.478 1.00 0.00 7 AL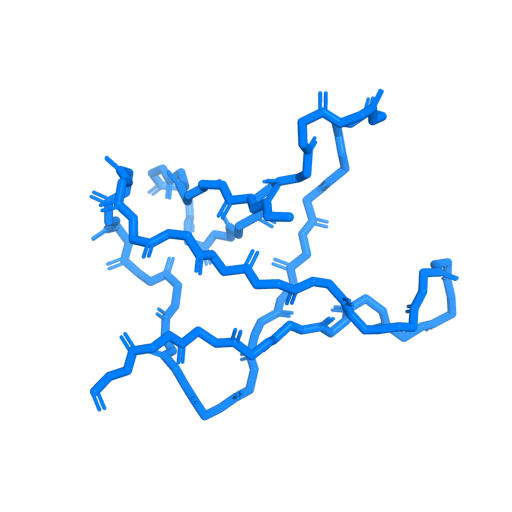A A O 10
ATOM 6141 N N . LYS A 1 8 ? -7.250 -0.871 -8.388 1.00 0.00 8 LYS A N 10
ATOM 6142 C CA . LYS A 1 8 ? -6.293 -1.182 -9.451 1.00 0.00 8 LYS A CA 10
ATOM 6143 C C . LYS A 1 8 ? -5.211 -2.202 -9.092 1.00 0.00 8 LYS A C 10
ATOM 6144 O O . LYS A 1 8 ? -4.670 -2.815 -10.013 1.00 0.00 8 LYS A O 10
ATOM 6163 N N . GLY A 1 9 ? -4.901 -2.398 -7.809 1.00 0.00 9 GLY A N 10
ATOM 6164 C CA . GLY A 1 9 ? -3.895 -3.323 -7.314 1.00 0.00 9 GLY A CA 10
ATOM 6165 C C . GLY A 1 9 ? -2.623 -2.706 -6.760 1.00 0.00 9 GLY A C 10
ATOM 6166 O O . GLY A 1 9 ? -1.610 -3.407 -6.750 1.00 0.00 9 GLY A O 10
ATOM 6170 N N . GLU A 1 10 ? -2.628 -1.438 -6.345 1.00 0.00 10 GLU A N 10
ATOM 6171 C CA . GLU A 1 10 ? -1.552 -0.754 -5.629 1.00 0.00 10 GLU A CA 10
ATOM 6172 C C . GLU A 1 10 ? -2.085 -0.085 -4.362 1.00 0.00 10 GLU A C 10
ATOM 6173 O O . GLU A 1 10 ? -3.291 0.158 -4.286 1.00 0.00 10 GLU A O 10
ATOM 6185 N N . CYS A 1 11 ? -1.228 0.229 -3.389 1.00 0.00 11 CYS A N 10
ATOM 6186 C CA . CYS A 1 11 ? -1.605 0.822 -2.107 1.00 0.00 11 CYS A CA 10
ATOM 6187 C C . CYS A 1 11 ? -0.985 2.206 -1.924 1.00 0.00 11 CYS A C 10
ATOM 6188 O O . CYS A 1 11 ? 0.227 2.329 -2.111 1.00 0.00 11 CYS A O 10
ATOM 6195 N N . GLN A 1 12 ? -1.775 3.208 -1.533 1.00 0.00 12 GLN A N 10
ATOM 6196 C CA . GLN A 1 12 ? -1.400 4.618 -1.439 1.00 0.00 12 GLN A CA 10
ATOM 6197 C C . GLN A 1 12 ? -1.335 5.161 -0.010 1.00 0.00 12 GLN A C 10
ATOM 6198 O O . GLN A 1 12 ? -2.038 4.650 0.863 1.00 0.00 12 GLN A O 10
ATOM 6212 N N . GLU A 1 13 ? -0.542 6.212 0.205 1.00 0.00 13 GLU A N 10
ATOM 6213 C CA . GLU A 1 13 ? -0.366 6.910 1.478 1.00 0.00 13 GLU A CA 10
ATOM 6214 C C . GLU A 1 13 ? -1.262 8.149 1.500 1.00 0.00 13 GLU A C 10
ATOM 6215 O O . GLU A 1 13 ? -1.186 8.950 0.566 1.00 0.00 13 GLU A O 10
ATOM 6227 N N . ASN A 1 14 ? -2.055 8.347 2.554 1.00 0.00 14 ASN A N 10
ATOM 6228 C CA . ASN A 1 14 ? -3.133 9.332 2.658 1.00 0.00 14 ASN A CA 10
ATOM 6229 C C . ASN A 1 14 ? -2.788 10.820 2.588 1.00 0.00 14 ASN A C 10
ATOM 6230 O O . ASN A 1 14 ? -3.658 11.576 2.151 1.00 0.00 14 ASN A O 10
ATOM 6241 N N . THR A 1 15 ? -1.587 11.255 2.973 1.00 0.00 15 THR A N 10
ATOM 6242 C CA . THR A 1 15 ? -1.208 12.665 3.073 1.00 0.00 15 THR A CA 10
ATOM 6243 C C . THR A 1 15 ? -0.523 13.170 1.803 1.00 0.00 15 THR A C 10
ATOM 6244 O O . THR A 1 15 ? -0.939 14.209 1.287 1.00 0.00 15 THR A O 10
ATOM 6255 N N . SER A 1 16 ? 0.501 12.471 1.310 1.00 0.00 16 SER A N 10
ATOM 6256 C CA . SER A 1 16 ? 1.252 12.815 0.104 1.00 0.00 16 SER A CA 10
ATOM 6257 C C . SER A 1 16 ? 0.616 12.264 -1.172 1.00 0.00 16 SER A C 10
ATOM 6258 O O . SER A 1 16 ? 0.543 13.001 -2.157 1.00 0.00 16 SER A O 10
ATOM 6266 N N . GLY A 1 17 ? 0.177 11.005 -1.156 1.00 0.00 17 GLY A N 10
ATOM 6267 C CA . GLY A 1 17 ? -0.479 10.335 -2.266 1.00 0.00 17 GLY A CA 10
ATOM 6268 C C . GLY A 1 17 ? 0.465 9.616 -3.213 1.00 0.00 17 GLY A C 10
ATOM 6269 O O . GLY A 1 17 ? 0.314 9.781 -4.424 1.00 0.00 17 GLY A O 10
ATOM 6273 N N . VAL A 1 18 ? 1.400 8.827 -2.683 1.00 0.00 18 VAL A N 10
ATOM 6274 C CA . VAL A 1 18 ? 2.382 8.031 -3.418 1.00 0.00 18 VAL A CA 10
ATOM 6275 C C . VAL A 1 18 ? 1.904 6.582 -3.512 1.00 0.00 18 VAL A C 10
ATOM 6276 O O . VAL A 1 18 ? 1.520 6.035 -2.476 1.00 0.00 18 VAL A O 10
ATOM 6289 N N . LYS A 1 19 ? 1.977 5.961 -4.690 1.00 0.00 19 LYS A N 10
ATOM 6290 C CA . LYS A 1 19 ? 1.506 4.609 -4.981 1.00 0.00 19 LYS A CA 10
ATOM 6291 C C . LYS A 1 19 ? 2.671 3.624 -5.079 1.00 0.00 19 LYS A C 10
ATOM 6292 O O . LYS A 1 19 ? 3.619 3.910 -5.811 1.00 0.00 19 LYS A O 10
ATOM 6311 N N . LEU A 1 20 ? 2.600 2.485 -4.387 1.00 0.00 20 LEU A N 10
ATOM 6312 C CA . LEU A 1 20 ? 3.666 1.491 -4.261 1.00 0.00 20 LEU A CA 10
ATOM 6313 C C . LEU A 1 20 ? 3.203 0.035 -4.202 1.00 0.00 20 LEU A C 10
ATOM 6314 O O . LEU A 1 20 ? 2.028 -0.205 -3.919 1.00 0.00 20 LEU A O 10
ATOM 6330 N N . PHE A 1 21 ? 4.104 -0.923 -4.430 1.00 0.00 21 PHE A N 10
ATOM 6331 C CA . PHE A 1 21 ? 3.825 -2.358 -4.482 1.00 0.00 21 PHE A CA 10
ATOM 6332 C C . PHE A 1 21 ? 3.958 -3.063 -3.132 1.00 0.00 21 PHE A C 10
ATOM 6333 O O . PHE A 1 21 ? 4.635 -2.542 -2.244 1.00 0.00 21 PHE A O 10
ATOM 6350 N N . CYS A 1 22 ? 3.357 -4.245 -2.984 1.00 0.00 22 CYS A N 10
ATOM 6351 C CA . CYS A 1 22 ? 3.274 -5.007 -1.739 1.00 0.00 22 CYS A CA 10
ATOM 6352 C C . CYS A 1 22 ? 4.321 -6.118 -1.679 1.00 0.00 22 CYS A C 10
ATOM 6353 O O . CYS A 1 22 ? 4.442 -6.869 -2.649 1.00 0.00 22 CYS A O 10
ATOM 6360 N N . THR A 1 23 ? 5.058 -6.222 -0.573 1.00 0.00 23 THR A N 10
ATOM 6361 C CA . THR A 1 23 ? 5.975 -7.314 -0.246 1.00 0.00 23 THR A CA 10
ATOM 6362 C C . THR A 1 23 ? 5.445 -8.062 0.978 1.00 0.00 23 THR A C 10
ATOM 6363 O O . THR A 1 23 ? 5.056 -7.409 1.948 1.00 0.00 23 THR A O 10
ATOM 6374 N N . SER A 1 24 ? 5.449 -9.397 0.970 1.00 0.00 24 SER A N 10
ATOM 6375 C CA . SER A 1 24 ? 4.872 -10.288 1.976 1.00 0.00 24 SER A CA 10
ATOM 6376 C C . SER A 1 24 ? 3.389 -10.092 2.301 1.00 0.00 24 SER A C 10
ATOM 6377 O O . SER A 1 24 ? 2.938 -10.488 3.378 1.00 0.00 24 SER A O 10
ATOM 6385 N N . GLY A 1 25 ? 2.608 -9.549 1.364 1.00 0.00 25 GLY A N 10
ATOM 6386 C CA . GLY A 1 25 ? 1.188 -9.268 1.503 1.00 0.00 25 GLY A CA 10
ATOM 6387 C C . GLY A 1 25 ? 0.407 -9.307 0.201 1.00 0.00 25 GLY A C 10
ATOM 6388 O O . GLY A 1 25 ? 0.847 -9.981 -0.732 1.00 0.00 25 GLY A O 10
ATOM 6392 N N . SER A 1 26 ? -0.735 -8.623 0.127 1.00 0.00 26 SER A N 10
ATOM 6393 C CA . SER A 1 26 ? -1.588 -8.544 -1.058 1.00 0.00 26 SER A CA 10
ATOM 6394 C C . SER A 1 26 ? -2.205 -7.161 -1.261 1.00 0.00 26 SER A C 10
ATOM 6395 O O . SER A 1 26 ? -2.834 -6.658 -0.329 1.00 0.00 26 SER A O 10
ATOM 6403 N N . CYS A 1 27 ? -2.008 -6.543 -2.427 1.00 0.00 27 CYS A N 10
ATOM 6404 C CA . CYS A 1 27 ? -2.622 -5.278 -2.832 1.00 0.00 27 CYS A CA 10
ATOM 64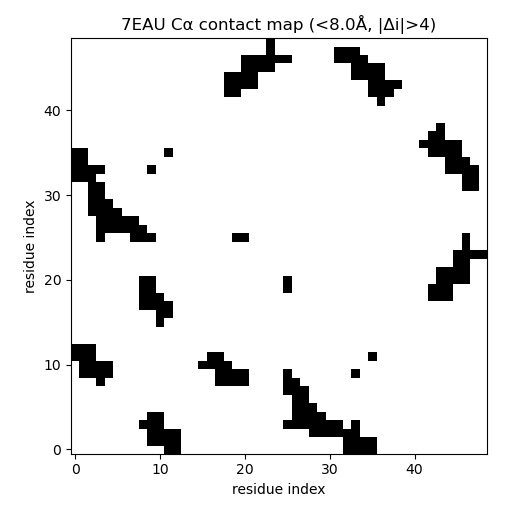05 C C . CYS A 1 27 ? -3.965 -5.473 -3.537 1.00 0.00 27 CYS A C 10
ATOM 6406 O O . CYS A 1 27 ? -4.834 -4.618 -3.354 1.00 0.00 27 CYS A O 10
ATOM 6413 N N . ALA A 1 28 ? -4.147 -6.538 -4.321 1.00 0.00 28 ALA A N 10
ATOM 6414 C CA . ALA A 1 28 ? -5.286 -6.793 -5.203 1.00 0.00 28 ALA A CA 10
ATOM 6415 C C . ALA A 1 28 ? -6.675 -6.711 -4.568 1.00 0.00 28 ALA A C 10
ATOM 6416 O O . ALA A 1 28 ? -7.095 -7.640 -3.876 1.00 0.00 28 ALA A O 10
ATOM 6423 N N . LYS A 1 29 ? -7.351 -5.576 -4.755 1.00 0.00 29 LYS A N 10
ATOM 6424 C CA . LYS A 1 29 ? -8.733 -5.268 -4.388 1.00 0.00 29 LYS A CA 10
ATOM 6425 C C . LYS A 1 29 ? -9.058 -5.492 -2.910 1.00 0.00 29 LYS A C 10
ATOM 6426 O O . LYS A 1 29 ? -9.462 -6.598 -2.545 1.00 0.00 29 LYS A O 10
ATOM 6445 N N . LYS A 1 30 ? -8.829 -4.489 -2.061 1.00 0.00 30 LYS A N 10
ATOM 6446 C CA . LYS A 1 30 ? -9.062 -4.532 -0.618 1.00 0.00 30 LYS A CA 10
ATOM 6447 C C . LYS A 1 30 ? -9.954 -3.392 -0.128 1.00 0.00 30 LYS A C 10
ATOM 6448 O O . LYS A 1 30 ? -11.118 -3.655 0.181 1.00 0.00 30 LYS A O 10
ATOM 6467 N N . GLU A 1 31 ? -9.460 -2.153 -0.054 1.00 0.00 31 GLU A N 10
ATOM 6468 C CA . GLU A 1 31 ? -10.125 -0.951 0.451 1.00 0.00 31 GLU A CA 10
ATOM 6469 C C . GLU A 1 31 ? -10.578 -1.084 1.906 1.00 0.00 31 GLU A C 10
ATOM 6470 O O . GLU A 1 31 ? -11.716 -1.485 2.159 1.00 0.00 31 GLU A O 10
ATOM 6482 N N . GLY A 1 32 ? -9.685 -0.802 2.856 1.00 0.00 32 GLY A N 10
ATOM 6483 C CA . GLY A 1 32 ? -9.926 -0.881 4.288 1.00 0.00 32 GLY A CA 10
ATOM 6484 C C . GLY A 1 32 ? -9.199 -2.006 5.003 1.00 0.00 32 GLY A C 10
ATOM 6485 O O . GLY A 1 32 ? -9.835 -2.686 5.809 1.00 0.00 32 GLY A O 10
ATOM 6489 N N . GLN A 1 33 ? -7.911 -2.215 4.725 1.00 0.00 33 GLN A N 10
ATOM 6490 C CA . GLN A 1 33 ? -7.025 -3.167 5.394 1.00 0.00 33 GLN A CA 10
ATOM 6491 C C . GLN A 1 33 ? -6.082 -2.497 6.393 1.00 0.00 33 GLN A C 10
ATOM 6492 O O . GLN A 1 33 ? -5.892 -3.057 7.473 1.00 0.00 33 GLN A O 10
ATOM 6506 N N . ALA A 1 34 ? -5.487 -1.351 6.054 1.00 0.00 34 ALA A N 10
ATOM 6507 C CA . ALA A 1 34 ? -4.470 -0.603 6.791 1.00 0.00 34 ALA A CA 10
ATOM 6508 C C . ALA A 1 34 ? -3.078 -1.193 6.566 1.00 0.00 34 ALA A C 10
ATOM 6509 O O . ALA A 1 34 ? -2.746 -2.199 7.197 1.00 0.00 34 ALA A O 10
ATOM 6516 N N . CYS A 1 35 ? -2.299 -0.616 5.650 1.00 0.00 35 CYS A N 10
ATOM 6517 C CA . CYS A 1 35 ? -0.977 -1.075 5.225 1.00 0.00 35 CYS A CA 10
ATOM 6518 C C . CYS A 1 35 ? 0.098 -0.019 5.488 1.00 0.00 35 CYS A C 10
ATOM 6519 O O . CYS A 1 35 ? -0.210 1.173 5.434 1.00 0.00 35 CYS A O 10
ATOM 6526 N N . THR A 1 36 ? 1.345 -0.438 5.712 1.00 0.00 36 THR A N 10
ATOM 6527 C CA . THR A 1 36 ? 2.470 0.411 6.103 1.00 0.00 36 THR A CA 10
ATOM 6528 C C . THR A 1 36 ? 3.532 0.559 5.012 1.00 0.00 36 THR A C 10
ATOM 6529 O O . THR A 1 36 ? 3.627 -0.300 4.135 1.00 0.00 36 THR A O 10
ATOM 6540 N N . ARG A 1 37 ? 4.347 1.613 5.092 1.00 0.00 37 ARG A N 10
ATOM 6541 C CA . ARG A 1 37 ? 5.368 2.010 4.122 1.00 0.00 37 ARG A CA 10
ATOM 6542 C C . ARG A 1 37 ? 6.757 1.508 4.512 1.00 0.00 37 ARG A C 10
ATOM 6543 O O . ARG A 1 37 ? 7.130 1.643 5.678 1.00 0.00 37 ARG A O 10
ATOM 6564 N N . ASN A 1 38 ? 7.515 0.962 3.558 1.00 0.00 38 ASN A N 10
ATOM 6565 C CA . ASN A 1 38 ? 8.894 0.502 3.716 1.00 0.00 38 ASN A CA 10
ATOM 6566 C C . ASN A 1 38 ? 9.740 0.919 2.512 1.00 0.00 38 ASN A C 10
ATOM 6567 O O . ASN A 1 38 ? 9.468 0.442 1.409 1.00 0.00 38 ASN A O 10
ATOM 6578 N N . GLY A 1 39 ? 10.706 1.820 2.696 1.00 0.00 39 GLY A N 10
ATOM 6579 C CA . GLY A 1 39 ? 11.639 2.274 1.676 1.00 0.00 39 GLY A CA 10
ATOM 6580 C C . GLY A 1 39 ? 11.074 3.276 0.684 1.00 0.00 39 GLY A C 10
ATOM 6581 O O . GLY A 1 39 ? 11.126 2.968 -0.508 1.00 0.00 39 GLY A O 10
ATOM 6585 N N . PRO A 1 40 ? 10.588 4.468 1.078 1.00 0.00 40 PRO A N 10
ATOM 6586 C CA . PRO A 1 40 ? 9.952 5.425 0.162 1.00 0.00 40 PRO A CA 10
ATOM 6587 C C . PRO A 1 40 ? 10.917 6.223 -0.716 1.00 0.00 40 PRO A C 10
ATOM 6588 O O . PRO A 1 40 ? 11.979 6.610 -0.225 1.00 0.00 40 PRO A O 10
ATOM 6599 N N . GLY A 1 41 ? 10.542 6.475 -1.971 1.00 0.00 41 GLY A N 10
ATOM 6600 C CA . GLY A 1 41 ? 11.324 7.225 -2.939 1.00 0.00 41 GLY A CA 10
ATOM 6601 C C . GLY A 1 41 ? 11.985 6.354 -3.992 1.00 0.00 41 GLY A C 10
ATOM 6602 O O . GLY A 1 41 ? 11.726 6.572 -5.177 1.00 0.00 41 GLY A O 10
ATOM 6606 N N . SER A 1 42 ? 12.806 5.387 -3.582 1.00 0.00 42 SER A N 10
ATOM 6607 C CA . SER A 1 42 ? 13.604 4.522 -4.450 1.00 0.00 42 SER A CA 10
ATOM 6608 C C . SER A 1 42 ? 13.164 3.058 -4.459 1.00 0.00 42 SER A C 10
ATOM 6609 O O . SER A 1 42 ? 13.144 2.477 -5.546 1.00 0.00 42 SER A O 10
ATOM 6617 N N . SER A 1 43 ? 12.820 2.459 -3.318 1.00 0.00 43 SER A N 10
ATOM 6618 C CA . SER A 1 43 ? 12.471 1.044 -3.193 1.00 0.00 43 SER A CA 10
ATOM 6619 C C . SER A 1 43 ? 10.981 0.784 -3.410 1.00 0.00 43 SER A C 10
ATOM 6620 O O . SER A 1 43 ? 10.657 -0.159 -4.133 1.00 0.00 43 SER A O 10
ATOM 6628 N N . ASN A 1 44 ? 10.086 1.569 -2.807 1.00 0.00 44 ASN A N 10
ATOM 6629 C CA . ASN A 1 44 ? 8.632 1.525 -2.952 1.00 0.00 44 ASN A CA 10
ATOM 6630 C C . ASN A 1 44 ? 7.970 0.177 -2.656 1.00 0.00 44 ASN A C 10
ATOM 6631 O O . ASN A 1 44 ? 7.352 -0.425 -3.537 1.00 0.00 44 ASN A O 10
ATOM 6642 N N . SER A 1 45 ? 8.107 -0.295 -1.415 1.00 0.00 45 SER A N 10
ATOM 6643 C CA . SER A 1 45 ? 7.582 -1.562 -0.909 1.00 0.00 45 SER A CA 10
ATOM 6644 C C . SER A 1 45 ? 6.631 -1.385 0.275 1.00 0.00 45 SER A C 10
ATOM 6645 O O . SER A 1 45 ? 6.789 -0.428 1.034 1.00 0.00 45 SER A O 10
ATOM 6653 N N . ALA A 1 46 ? 5.687 -2.311 0.452 1.00 0.00 46 ALA A N 10
ATOM 6654 C CA . ALA A 1 46 ? 4.673 -2.316 1.506 1.00 0.00 46 ALA A CA 10
ATOM 6655 C C . ALA A 1 46 ? 4.679 -3.586 2.356 1.00 0.00 46 ALA A C 10
ATOM 6656 O O . ALA A 1 46 ? 5.103 -4.631 1.860 1.00 0.00 46 ALA A O 10
ATOM 6663 N N . SER A 1 47 ? 4.215 -3.505 3.603 1.00 0.00 47 SER A N 10
ATOM 6664 C CA . SER A 1 47 ? 3.951 -4.651 4.471 1.00 0.00 47 SER A CA 10
ATOM 6665 C C . SER A 1 47 ? 2.464 -4.645 4.827 1.00 0.00 47 SER A C 10
ATOM 6666 O O . SER A 1 47 ? 2.034 -3.764 5.574 1.00 0.00 47 SER A O 10
ATOM 6674 N N . CYS A 1 48 ? 1.688 -5.582 4.281 1.00 0.00 48 CYS A N 10
ATOM 6675 C CA . CYS A 1 48 ? 0.242 -5.725 4.442 1.00 0.00 48 CYS A CA 10
ATOM 6676 C C . CYS A 1 48 ? -0.116 -7.069 5.081 1.00 0.00 48 CYS A C 10
ATOM 6677 O O . CYS A 1 48 ? 0.567 -8.040 4.751 1.00 0.00 48 CYS A O 10
ATOM 6684 N N . PRO A 1 49 ? -1.139 -7.214 5.946 1.00 0.00 49 PRO A N 10
ATOM 6685 C CA . PRO A 1 49 ? -1.593 -8.521 6.445 1.00 0.00 49 PRO A CA 10
ATOM 6686 C C . PRO A 1 49 ? -2.529 -9.251 5.481 1.00 0.00 49 PRO A C 10
ATOM 6687 O O . PRO A 1 49 ? -3.394 -8.594 4.899 1.00 0.00 49 PRO A O 10
ATOM 6698 N N . LYS A 1 50 ? -2.390 -10.569 5.331 1.00 0.00 50 LYS A N 10
ATOM 6699 C CA . LYS A 1 50 ? -3.193 -11.412 4.447 1.00 0.00 50 LYS A CA 10
ATOM 6700 C C . LYS A 1 50 ? -4.354 -12.028 5.225 1.00 0.00 50 LYS A C 10
ATOM 6701 O O . LYS A 1 50 ? -5.521 -11.767 4.862 1.00 0.00 50 LYS A O 10
#

Radius of gyration: 9.3 Å; Cα contacts (8 Å, |Δi|>4): 115; chains: 1; bounding box: 24×24×17 Å

Nearest PDB structures (foldseek):
  7eau-assembly1_A  TM=9.791E-01  e=2.373E-08  Colletotrichum orbiculare MAFF 240422
  5y88-assembly1_W  TM=4.956E-01  e=7.182E-01  Saccharomyces cerevisiae S288C
  7eau-assembly1_A  TM=9.878E-01  e=2.977E-08  Colletotrichum orbiculare MAFF 240422
  5y88-assembly1_W  TM=5.321E-01  e=2.659E+00  Saccharomyces cerevisiae S288C
  7eau-assembly1_A  TM=9.980E-01  e=1.486E-08  Colletotrichum orbiculare MAFF 240422

Solvent-accessible surface area: 3450 Å² total

Foldseek 3Di:
DWWADQVWWTFDDPPTDTAHEDPAGRHDDGPQDKDFDDPDPPRYIYGDD

Organism: Colletotrichum orbiculare (strain 104-T / ATCC 96160 / CBS 514.97 / LARS 414 / MAFF 240422) (NCBI:txid1213857)